Protein AF-A0A2V5XWK1-F1 (afdb_monomer_lite)

Structure (mmCIF, N/CA/C/O backbone):
data_AF-A0A2V5XWK1-F1
#
_entry.id   AF-A0A2V5XWK1-F1
#
loop_
_atom_site.group_PDB
_atom_site.id
_atom_site.type_symbol
_atom_site.label_atom_id
_atom_site.label_alt_id
_atom_site.label_comp_id
_atom_site.label_asym_id
_atom_site.label_entity_id
_atom_site.label_seq_id
_atom_site.pdbx_PDB_ins_code
_atom_site.Cartn_x
_atom_site.Cartn_y
_atom_site.Cartn_z
_atom_site.occupancy
_atom_site.B_iso_or_equiv
_atom_site.auth_seq_id
_atom_site.auth_comp_id
_atom_site.auth_asym_id
_atom_site.auth_atom_id
_atom_site.pdbx_PDB_model_num
ATOM 1 N N . MET A 1 1 ? 8.759 69.676 6.037 1.00 36.66 1 MET A N 1
ATOM 2 C CA . MET A 1 1 ? 9.809 68.645 5.896 1.00 36.66 1 MET A CA 1
ATOM 3 C C . MET A 1 1 ? 9.443 67.811 4.681 1.00 36.66 1 MET A C 1
ATOM 5 O O . MET A 1 1 ? 8.302 67.390 4.570 1.00 36.66 1 MET A O 1
ATOM 9 N N . LEU A 1 2 ? 10.353 67.774 3.720 1.00 28.17 2 LEU A N 1
ATOM 10 C CA . LEU A 1 2 ? 10.189 67.409 2.312 1.00 28.17 2 LEU A CA 1
ATOM 11 C C . LEU A 1 2 ? 10.646 65.951 2.082 1.00 28.17 2 LEU A C 1
ATOM 13 O O . LEU A 1 2 ? 11.451 65.480 2.880 1.00 28.17 2 LEU A O 1
ATOM 17 N N . ILE A 1 3 ? 10.235 65.355 0.941 1.00 25.44 3 ILE A N 1
ATOM 18 C CA . ILE A 1 3 ? 10.854 64.194 0.230 1.00 25.44 3 ILE A CA 1
ATOM 19 C C . ILE A 1 3 ? 10.451 62.808 0.818 1.00 25.44 3 ILE A C 1
ATOM 21 O O . ILE A 1 3 ? 10.569 62.599 2.013 1.00 25.44 3 ILE A O 1
ATOM 25 N N . THR A 1 4 ? 9.928 61.793 0.104 1.00 27.67 4 THR A N 1
ATOM 26 C CA . THR A 1 4 ? 9.824 61.498 -1.344 1.00 27.67 4 THR A CA 1
ATOM 27 C C . THR A 1 4 ? 8.763 60.425 -1.621 1.00 27.67 4 THR A C 1
ATOM 29 O O . THR A 1 4 ? 8.769 59.356 -1.018 1.00 27.67 4 THR A O 1
ATOM 32 N N . THR A 1 5 ? 7.941 60.676 -2.633 1.00 34.53 5 THR A N 1
ATOM 33 C CA . THR A 1 5 ? 7.220 59.702 -3.460 1.00 34.53 5 THR A CA 1
ATOM 34 C C . THR A 1 5 ? 8.133 59.314 -4.626 1.00 34.53 5 THR A C 1
ATOM 36 O O . THR A 1 5 ? 8.520 60.207 -5.370 1.00 34.53 5 THR A O 1
ATOM 39 N N . GLN A 1 6 ? 8.465 58.031 -4.817 1.00 31.69 6 GLN A N 1
ATOM 40 C CA . GLN A 1 6 ? 8.726 57.405 -6.130 1.00 31.69 6 GLN A CA 1
ATOM 41 C C . GLN A 1 6 ? 9.063 55.909 -5.980 1.00 31.69 6 GLN A C 1
ATOM 43 O O . GLN A 1 6 ? 9.686 55.502 -5.010 1.00 31.69 6 GLN A O 1
ATOM 48 N N . HIS A 1 7 ? 8.676 55.127 -6.996 1.00 27.88 7 HIS A N 1
ATOM 49 C CA . HIS A 1 7 ? 8.926 53.690 -7.215 1.00 27.88 7 HIS A CA 1
ATOM 50 C C . HIS A 1 7 ? 7.947 52.668 -6.619 1.00 27.88 7 HIS A C 1
ATOM 52 O O . HIS A 1 7 ? 8.318 51.806 -5.833 1.00 27.88 7 HIS A O 1
ATOM 58 N N . PHE A 1 8 ? 6.724 52.635 -7.160 1.00 27.53 8 PHE A N 1
ATOM 59 C CA . PHE A 1 8 ? 5.973 51.374 -7.243 1.00 27.53 8 PHE A CA 1
ATOM 60 C C . PHE A 1 8 ? 5.152 51.244 -8.536 1.00 27.53 8 PHE A C 1
ATOM 62 O O . PHE A 1 8 ? 3.985 50.893 -8.509 1.00 27.53 8 PHE A O 1
ATOM 69 N N . VAL A 1 9 ? 5.745 51.539 -9.699 1.00 33.59 9 VAL A N 1
ATOM 70 C CA . VAL A 1 9 ? 5.178 51.154 -11.007 1.00 33.59 9 VAL A CA 1
ATOM 71 C C . VAL A 1 9 ? 6.325 50.908 -11.989 1.00 33.59 9 VAL A C 1
ATOM 73 O O . VAL A 1 9 ? 6.798 51.840 -12.629 1.00 33.59 9 VAL A O 1
ATOM 76 N N . ARG A 1 10 ? 6.825 49.667 -12.063 1.00 30.88 10 ARG A N 1
ATOM 77 C CA . ARG A 1 10 ? 7.500 49.052 -13.234 1.00 30.88 10 ARG A CA 1
ATOM 78 C C . ARG A 1 10 ? 8.174 47.744 -12.816 1.00 30.88 10 ARG A C 1
ATOM 80 O O . ARG A 1 10 ? 9.352 47.741 -12.478 1.00 30.88 10 ARG A O 1
ATOM 87 N N . LYS A 1 11 ? 7.432 46.631 -12.858 1.00 30.48 11 LYS A N 1
ATOM 88 C CA . LYS A 1 11 ? 7.966 45.275 -13.130 1.00 30.48 11 LYS A CA 1
ATOM 89 C C . LYS A 1 11 ? 6.849 44.223 -13.234 1.00 30.48 11 LYS A C 1
ATOM 91 O O . LYS A 1 11 ? 6.940 43.130 -12.698 1.00 30.48 11 LYS A O 1
ATOM 96 N N . GLN A 1 12 ? 5.797 44.524 -13.982 1.00 31.75 12 GLN A N 1
ATOM 97 C CA . GLN A 1 12 ? 4.924 43.499 -14.553 1.00 31.75 12 GLN A CA 1
ATOM 98 C C . GLN A 1 12 ? 4.888 43.776 -16.050 1.00 31.75 12 GLN A C 1
ATOM 100 O O . GLN A 1 12 ? 4.469 44.857 -16.428 1.00 31.75 12 GLN A O 1
ATOM 105 N N . HIS A 1 13 ? 5.492 42.884 -16.846 1.00 31.22 13 HIS A N 1
ATOM 106 C CA . HIS A 1 13 ? 5.231 42.621 -18.280 1.00 31.22 13 HIS A CA 1
ATOM 107 C C . HIS A 1 13 ? 6.392 41.925 -19.019 1.00 31.22 13 HIS A C 1
ATOM 109 O O . HIS A 1 13 ? 6.206 41.495 -20.150 1.00 31.22 13 HIS A O 1
ATOM 115 N N . ALA A 1 14 ? 7.554 41.684 -18.399 1.00 31.03 14 ALA A N 1
ATOM 116 C CA . ALA A 1 14 ? 8.657 40.977 -19.077 1.00 31.03 14 ALA A CA 1
ATOM 117 C C . ALA A 1 14 ? 8.675 39.440 -18.881 1.00 31.03 14 ALA A C 1
ATOM 119 O O . ALA A 1 14 ? 9.447 38.747 -19.541 1.00 31.03 14 ALA A O 1
ATOM 120 N N . GLY A 1 15 ? 7.840 38.886 -17.991 1.00 31.30 15 GLY A N 1
ATOM 121 C CA . GLY A 1 15 ? 7.855 37.455 -17.639 1.00 31.30 15 GLY A CA 1
ATOM 122 C C . GLY A 1 15 ? 6.938 36.548 -18.471 1.00 31.30 15 GLY A C 1
ATOM 123 O O . GLY A 1 15 ? 7.138 35.339 -18.474 1.00 31.30 15 GLY A O 1
ATOM 124 N N . GLY A 1 16 ? 5.953 37.107 -19.184 1.00 31.14 16 GLY A N 1
ATOM 125 C CA . GLY A 1 16 ? 4.916 36.323 -19.878 1.00 31.14 16 GLY A CA 1
ATOM 126 C C . GLY A 1 16 ? 5.286 35.842 -21.285 1.00 31.14 16 GLY A C 1
ATOM 127 O O . GLY A 1 16 ? 4.746 34.850 -21.760 1.00 31.14 16 GLY A O 1
ATOM 128 N N . VAL A 1 17 ? 6.234 36.505 -21.954 1.00 33.78 17 VAL A N 1
ATOM 129 C CA . VAL A 1 17 ? 6.559 36.204 -23.364 1.00 33.78 17 VAL A CA 1
ATOM 130 C C . VAL A 1 17 ? 7.596 35.074 -23.490 1.00 33.78 17 VAL A C 1
ATOM 132 O O . VAL A 1 17 ? 7.603 34.339 -24.473 1.00 33.78 17 VAL A O 1
ATOM 135 N N . ARG A 1 18 ? 8.442 34.855 -22.469 1.00 34.88 18 ARG A N 1
ATOM 136 C CA . ARG A 1 18 ? 9.480 33.800 -22.486 1.00 34.88 18 ARG A CA 1
ATOM 137 C C . ARG A 1 18 ? 8.974 32.406 -22.105 1.00 34.88 18 ARG A C 1
ATOM 139 O O . ARG A 1 18 ? 9.581 31.420 -22.513 1.00 34.88 18 ARG A O 1
ATOM 146 N N . THR A 1 19 ? 7.886 32.304 -21.349 1.00 37.66 19 THR A N 1
ATOM 147 C CA . THR A 1 19 ? 7.277 31.022 -20.954 1.00 37.66 19 THR A CA 1
ATOM 148 C C . THR A 1 19 ? 6.397 30.450 -22.062 1.00 37.66 19 THR A C 1
ATOM 150 O O . THR A 1 19 ? 6.517 29.267 -22.365 1.00 37.66 19 THR A O 1
ATOM 153 N N . GLN A 1 20 ? 5.624 31.283 -22.765 1.00 35.72 20 GLN A N 1
ATOM 154 C CA . GLN A 1 20 ? 4.817 30.874 -23.928 1.00 35.72 20 GLN A CA 1
ATOM 155 C C . GLN A 1 20 ? 5.669 30.248 -25.056 1.00 35.72 20 GLN A C 1
ATOM 157 O O . GLN A 1 20 ? 5.288 29.232 -25.633 1.00 35.72 20 GLN A O 1
ATOM 162 N N . ALA A 1 21 ? 6.885 30.756 -25.296 1.00 36.09 21 ALA A N 1
ATOM 163 C CA . ALA A 1 21 ? 7.797 30.207 -26.308 1.00 36.09 21 ALA A CA 1
ATOM 164 C C . ALA A 1 21 ? 8.394 28.824 -25.954 1.00 36.09 21 ALA A C 1
ATOM 166 O O . ALA A 1 21 ? 8.779 28.076 -26.854 1.00 36.09 21 ALA A O 1
ATOM 167 N N . LYS A 1 22 ? 8.471 28.457 -24.662 1.00 40.97 22 LYS A N 1
ATOM 168 C CA . LYS A 1 22 ? 8.980 27.144 -24.214 1.00 40.97 22 LYS A CA 1
ATOM 169 C C . LYS A 1 22 ? 7.919 26.048 -24.324 1.00 40.97 22 LYS A C 1
ATOM 171 O O . LYS A 1 22 ? 8.231 24.954 -24.785 1.00 40.97 22 LYS A O 1
ATOM 176 N N . TYR A 1 23 ? 6.667 26.360 -23.992 1.00 42.03 23 TYR A N 1
ATOM 177 C CA . TYR A 1 23 ? 5.555 25.417 -24.150 1.00 42.03 23 TYR A CA 1
ATOM 178 C C . TYR A 1 23 ? 5.213 25.164 -25.624 1.00 42.03 23 TYR A C 1
ATOM 180 O O . TYR A 1 23 ? 4.890 24.037 -25.989 1.00 42.03 23 TYR A O 1
ATOM 188 N N . MET A 1 24 ? 5.394 26.161 -26.500 1.00 32.56 24 MET A N 1
ATOM 189 C CA . MET A 1 24 ? 5.193 25.988 -27.942 1.00 32.56 24 MET A CA 1
ATOM 190 C C . MET A 1 24 ? 6.261 25.079 -28.583 1.00 32.56 24 MET A C 1
ATOM 192 O O . MET A 1 24 ? 5.933 24.289 -29.462 1.00 32.56 24 MET A O 1
ATOM 196 N N . LYS A 1 25 ? 7.513 25.088 -28.092 1.00 39.25 25 LYS A N 1
ATOM 197 C CA . LYS A 1 25 ? 8.556 24.136 -28.533 1.00 39.25 25 LYS A CA 1
ATOM 198 C C . LYS A 1 25 ? 8.281 22.689 -28.102 1.00 39.25 25 LYS A C 1
ATOM 200 O O . LYS A 1 25 ? 8.540 21.787 -28.889 1.00 39.25 25 LYS A O 1
ATOM 205 N N . LEU A 1 26 ? 7.726 22.481 -26.905 1.00 45.78 26 LEU A N 1
ATOM 206 C CA . LEU A 1 26 ? 7.333 21.155 -26.397 1.00 45.78 26 LEU A CA 1
ATOM 207 C C . LEU A 1 26 ? 6.087 20.593 -27.108 1.00 45.78 26 LEU A C 1
ATOM 209 O O . LEU A 1 26 ? 5.986 19.386 -27.318 1.00 45.78 26 LEU A O 1
ATOM 213 N N . PHE A 1 27 ? 5.157 21.457 -27.534 1.00 40.66 27 PHE A N 1
ATOM 214 C CA . PHE A 1 27 ? 3.980 21.035 -28.301 1.00 40.66 27 PHE A CA 1
ATOM 215 C C . PHE A 1 27 ? 4.331 20.695 -29.763 1.00 40.66 27 PHE A C 1
ATOM 217 O O . PHE A 1 27 ? 3.839 19.707 -30.305 1.00 40.66 27 PHE A O 1
ATOM 224 N N . LEU A 1 28 ? 5.243 21.452 -30.389 1.00 41.19 28 LEU A N 1
ATOM 225 C CA . LEU A 1 28 ? 5.712 21.178 -31.755 1.00 41.19 28 LEU A CA 1
ATOM 226 C C . LEU A 1 28 ? 6.634 19.949 -31.858 1.00 41.19 28 LEU A C 1
ATOM 228 O O . LEU A 1 28 ? 6.622 19.292 -32.897 1.00 41.19 28 LEU A O 1
ATOM 232 N N . SER A 1 29 ? 7.385 19.588 -30.809 1.00 38.88 29 SER A N 1
ATOM 233 C CA . SER A 1 29 ? 8.194 18.356 -30.810 1.00 38.88 29 SER A CA 1
ATOM 234 C C . SER A 1 29 ? 7.351 17.086 -30.640 1.00 38.88 29 SER A C 1
ATOM 236 O O . SER A 1 29 ? 7.696 16.054 -31.205 1.00 38.88 29 SER A O 1
ATOM 238 N N . SER A 1 30 ? 6.224 17.170 -29.923 1.00 38.81 30 SER A N 1
ATOM 239 C CA . SER A 1 30 ? 5.251 16.072 -29.790 1.00 38.81 30 SER A CA 1
ATOM 240 C C . SER A 1 30 ? 4.477 15.819 -31.096 1.00 38.81 30 SER A C 1
ATOM 242 O O . SER A 1 30 ? 4.255 14.674 -31.492 1.00 38.81 30 SER A O 1
ATOM 244 N N . LEU A 1 31 ? 4.150 16.886 -31.838 1.00 37.31 31 LEU A N 1
ATOM 245 C CA . LEU A 1 31 ? 3.432 16.782 -33.114 1.00 37.31 31 LEU A CA 1
ATOM 246 C C . LEU A 1 31 ? 4.300 16.219 -34.260 1.00 37.31 31 LEU A C 1
ATOM 248 O O . LEU A 1 31 ? 3.779 15.604 -35.185 1.00 37.31 31 LEU A O 1
ATOM 252 N N . PHE A 1 32 ? 5.625 16.395 -34.211 1.00 40.00 32 PHE A N 1
ATOM 253 C CA . PHE A 1 32 ? 6.527 15.901 -35.263 1.00 40.00 32 PHE A CA 1
ATOM 254 C C . PHE A 1 32 ? 6.887 14.413 -35.136 1.00 40.00 32 PHE A C 1
ATOM 256 O O . PHE A 1 32 ? 7.294 13.805 -36.125 1.00 40.00 32 PHE A O 1
ATOM 263 N N . LEU A 1 33 ? 6.703 13.802 -33.960 1.00 36.41 33 LEU A N 1
ATOM 264 C CA . LEU A 1 33 ? 6.998 12.378 -33.756 1.00 36.41 33 LEU A CA 1
ATOM 265 C C . LEU A 1 33 ? 5.851 11.456 -34.213 1.00 36.41 33 LEU A C 1
ATOM 267 O O . LEU A 1 33 ? 6.070 10.276 -34.466 1.00 36.41 33 LEU A O 1
ATOM 271 N N . THR A 1 34 ? 4.639 11.991 -34.390 1.00 42.84 34 THR A N 1
ATOM 272 C CA . THR A 1 34 ? 3.467 11.236 -34.872 1.00 42.84 34 THR A CA 1
ATOM 273 C C . THR A 1 34 ? 3.303 11.237 -36.398 1.00 42.84 34 THR A C 1
ATOM 275 O O . THR A 1 34 ? 2.499 10.463 -36.910 1.00 42.84 34 THR A O 1
ATOM 278 N N . LEU A 1 35 ? 4.086 12.027 -37.147 1.00 36.81 35 LEU A N 1
ATOM 279 C CA . LEU A 1 35 ? 3.955 12.157 -38.611 1.00 36.81 35 LEU A CA 1
ATOM 280 C C . LEU A 1 35 ? 4.9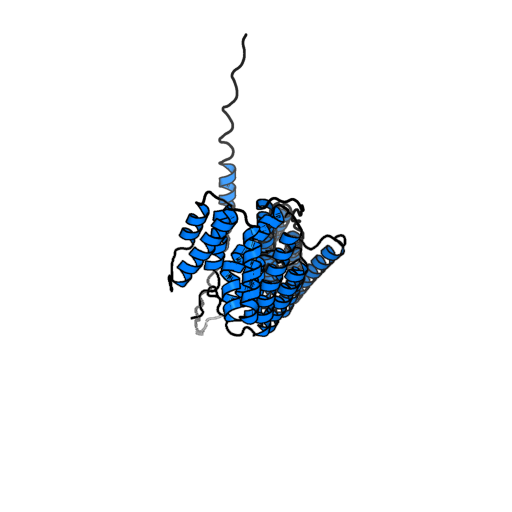65 11.342 -39.448 1.00 36.81 35 LEU A C 1
ATOM 282 O O . LEU A 1 35 ? 4.961 11.449 -40.672 1.00 36.81 35 LEU A O 1
ATOM 286 N N . LEU A 1 36 ? 5.821 10.525 -38.825 1.00 38.16 36 LEU A N 1
ATOM 287 C CA . LEU A 1 36 ? 6.916 9.800 -39.499 1.00 38.16 36 LEU A CA 1
ATOM 288 C C . LEU A 1 36 ? 6.732 8.271 -39.567 1.00 38.16 36 LEU A C 1
ATOM 290 O O . LEU A 1 36 ? 7.701 7.530 -39.719 1.00 38.16 36 LEU A O 1
ATOM 294 N N . LEU A 1 37 ? 5.489 7.788 -39.514 1.00 37.22 37 LEU A N 1
ATOM 295 C CA . LEU A 1 37 ? 5.144 6.401 -39.850 1.00 37.22 37 LEU A CA 1
ATOM 296 C C . LEU A 1 37 ? 4.715 6.313 -41.327 1.00 37.22 37 LEU A C 1
ATOM 298 O O . LEU A 1 37 ? 3.602 6.732 -41.648 1.00 37.22 37 LEU A O 1
ATOM 302 N N . PRO A 1 38 ? 5.523 5.752 -42.247 1.00 41.66 38 PRO A N 1
ATOM 303 C CA . PRO A 1 38 ? 5.005 5.363 -43.547 1.00 41.66 38 PRO A CA 1
ATOM 304 C C . PRO A 1 38 ? 4.164 4.089 -43.395 1.00 41.66 38 PRO A C 1
ATOM 306 O O . PRO A 1 38 ? 4.676 3.004 -43.110 1.00 41.66 38 PRO A O 1
ATOM 309 N N . ALA A 1 39 ? 2.859 4.234 -43.619 1.00 39.69 39 ALA A N 1
ATOM 310 C CA . ALA A 1 39 ? 1.960 3.138 -43.945 1.00 39.69 39 ALA A CA 1
ATOM 311 C C . ALA A 1 39 ? 2.447 2.464 -45.239 1.00 39.69 39 ALA A C 1
ATOM 313 O O . ALA A 1 39 ? 2.314 3.018 -46.329 1.00 39.69 39 ALA A O 1
ATOM 314 N N . SER A 1 40 ? 3.032 1.273 -45.130 1.00 37.88 40 SER A N 1
ATOM 315 C CA . SER A 1 40 ? 3.304 0.419 -46.288 1.00 37.88 40 SER A CA 1
ATOM 316 C C . SER A 1 40 ? 2.064 -0.429 -46.561 1.00 37.88 40 SER A C 1
ATOM 318 O O . SER A 1 40 ? 1.879 -1.510 -46.010 1.00 37.88 40 SER A O 1
ATOM 320 N N . ALA A 1 41 ? 1.186 0.106 -47.408 1.00 35.00 41 ALA A N 1
ATOM 321 C CA . ALA A 1 41 ? 0.186 -0.681 -48.110 1.00 35.00 41 ALA A CA 1
ATOM 322 C C . ALA A 1 41 ? 0.898 -1.545 -49.164 1.00 35.00 41 ALA A C 1
ATOM 324 O O . ALA A 1 41 ? 1.591 -1.026 -50.039 1.00 35.00 41 ALA A O 1
ATOM 325 N N . PHE A 1 42 ? 0.737 -2.863 -49.074 1.00 38.94 42 PHE A N 1
ATOM 326 C CA . PHE A 1 42 ? 1.073 -3.784 -50.157 1.00 38.94 42 PHE A CA 1
ATOM 327 C C . PHE A 1 42 ? 0.115 -3.571 -51.337 1.00 38.94 42 PHE A C 1
ATOM 329 O O . PHE A 1 42 ? -1.090 -3.417 -51.124 1.00 38.94 42 PHE A O 1
ATOM 336 N N . PRO A 1 43 ? 0.610 -3.722 -52.573 1.00 39.38 43 PRO A N 1
ATOM 337 C CA . PRO A 1 43 ? -0.121 -4.563 -53.505 1.00 39.38 43 PRO A CA 1
ATOM 338 C C . PRO A 1 43 ? 0.757 -5.718 -53.989 1.00 39.38 43 PRO A C 1
ATOM 340 O O . PRO A 1 43 ? 1.906 -5.548 -54.394 1.00 39.38 43 PRO A O 1
ATOM 343 N N . ALA A 1 44 ? 0.173 -6.912 -53.931 1.00 34.69 44 ALA A N 1
ATOM 344 C CA . ALA A 1 44 ? 0.626 -8.075 -54.669 1.00 34.69 44 ALA A CA 1
ATOM 345 C C . ALA A 1 44 ? 0.390 -7.830 -56.166 1.00 34.69 44 ALA A C 1
ATOM 347 O O . ALA A 1 44 ? -0.717 -7.459 -56.558 1.00 34.69 44 ALA A O 1
ATOM 348 N N . GLN A 1 45 ? 1.407 -8.056 -56.995 1.00 32.72 45 GLN A N 1
ATOM 349 C CA . GLN A 1 45 ? 1.240 -8.108 -58.441 1.00 32.72 45 GLN A CA 1
ATOM 350 C C . GLN A 1 45 ? 2.041 -9.288 -58.996 1.00 32.72 45 GLN A C 1
ATOM 352 O O . GLN A 1 45 ? 3.244 -9.414 -58.763 1.00 32.72 45 GLN A O 1
ATOM 357 N N . GLU A 1 46 ? 1.308 -10.190 -59.646 1.00 29.73 46 GLU A N 1
ATOM 358 C CA . GLU A 1 46 ? 1.772 -11.419 -60.287 1.00 29.73 46 GLU A CA 1
ATOM 359 C C . GLU A 1 46 ? 2.849 -11.159 -61.358 1.00 29.73 46 GLU A C 1
ATOM 361 O O . GLU A 1 46 ? 2.818 -10.126 -62.033 1.00 29.73 46 GLU A O 1
ATOM 366 N N . PRO A 1 47 ? 3.779 -12.107 -61.579 1.00 35.00 47 PRO A N 1
ATOM 367 C CA . PRO A 1 47 ? 4.793 -11.984 -62.615 1.00 35.00 47 PRO A CA 1
ATOM 368 C C . PRO A 1 47 ? 4.241 -12.417 -63.983 1.00 35.00 47 PRO A C 1
ATOM 370 O O . PRO A 1 47 ? 3.987 -13.599 -64.215 1.00 35.00 47 PRO A O 1
ATOM 373 N N . GLN A 1 48 ? 4.139 -11.479 -64.929 1.00 32.34 48 GLN A N 1
ATOM 374 C CA . GLN A 1 48 ? 4.089 -11.794 -66.360 1.00 32.34 48 GLN A CA 1
ATOM 375 C C . GLN A 1 48 ? 5.472 -11.602 -66.999 1.00 32.34 48 GLN A C 1
ATOM 377 O O . GLN A 1 48 ? 6.026 -10.505 -67.031 1.00 32.34 48 GLN A O 1
ATOM 382 N N . ALA A 1 49 ? 6.007 -12.706 -67.524 1.00 31.53 49 ALA A N 1
ATOM 383 C CA . ALA A 1 49 ? 7.046 -12.758 -68.552 1.00 31.53 49 ALA A CA 1
ATOM 384 C C . ALA A 1 49 ? 6.477 -12.175 -69.875 1.00 31.53 49 ALA A C 1
ATOM 386 O O . ALA A 1 49 ? 5.268 -12.217 -70.080 1.00 31.53 49 ALA A O 1
ATOM 387 N N . SER A 1 50 ? 7.206 -11.592 -70.832 1.00 33.88 50 SER A N 1
ATOM 388 C CA . SER A 1 50 ? 8.509 -11.924 -71.432 1.00 33.88 50 SER A CA 1
ATOM 389 C C . SER A 1 50 ? 9.045 -10.680 -72.226 1.00 33.88 50 SER A C 1
ATOM 391 O O . SER A 1 50 ? 8.674 -9.565 -71.879 1.00 33.88 50 SER A O 1
ATOM 393 N N . PRO A 1 51 ? 9.925 -10.771 -73.255 1.00 44.06 51 PRO A N 1
ATOM 394 C CA . PRO A 1 51 ? 11.339 -10.387 -73.149 1.00 44.06 51 PRO A CA 1
ATOM 395 C C . PRO A 1 51 ? 11.806 -9.342 -74.197 1.00 44.06 51 PRO A C 1
ATOM 397 O O . PRO A 1 51 ? 11.237 -9.242 -75.277 1.00 44.06 51 PRO A O 1
ATOM 400 N N . SER A 1 52 ? 12.940 -8.665 -73.971 1.00 33.59 52 SER A N 1
ATOM 401 C CA . SER A 1 52 ? 13.817 -8.240 -75.083 1.00 33.59 52 SER A CA 1
ATOM 402 C C . SER A 1 52 ? 15.223 -7.825 -74.622 1.00 33.59 52 SER A C 1
ATOM 404 O O . SER A 1 52 ? 15.420 -6.767 -74.035 1.00 33.59 52 SER A O 1
ATOM 406 N N . SER A 1 53 ? 16.184 -8.689 -74.949 1.00 33.06 53 SER A N 1
ATOM 407 C CA . SER A 1 53 ? 17.424 -8.375 -75.677 1.00 33.06 53 SER A CA 1
ATOM 408 C C . SER A 1 53 ? 18.375 -7.280 -75.161 1.00 33.06 53 SER A C 1
ATOM 410 O O . SER A 1 53 ? 18.227 -6.098 -75.444 1.00 33.06 53 SER A O 1
ATOM 412 N N . GLN A 1 54 ? 19.443 -7.759 -74.513 1.00 35.38 54 GLN A N 1
ATOM 413 C CA . GLN A 1 54 ? 20.864 -7.398 -74.681 1.00 35.38 54 GLN A CA 1
ATOM 414 C C . GLN A 1 54 ? 21.237 -6.020 -75.269 1.00 35.38 54 GLN A C 1
ATOM 416 O O . GLN A 1 54 ? 21.115 -5.793 -76.468 1.00 35.38 54 GLN A O 1
ATOM 421 N N . SER A 1 55 ? 21.975 -5.226 -74.480 1.00 31.25 55 SER A N 1
ATOM 422 C CA . SER A 1 55 ? 23.175 -4.530 -74.974 1.00 31.25 55 SER A CA 1
ATOM 423 C C . SER A 1 55 ? 24.098 -4.062 -73.836 1.00 31.25 55 SER A C 1
ATOM 425 O O . SER A 1 55 ? 23.783 -3.134 -73.103 1.00 31.25 55 SER A O 1
ATOM 427 N N . LYS A 1 56 ? 25.275 -4.699 -73.785 1.00 35.62 56 LYS A N 1
ATOM 428 C CA . LYS A 1 56 ? 26.615 -4.147 -73.497 1.00 35.62 56 LYS A CA 1
ATOM 429 C C . LYS A 1 56 ? 26.846 -3.354 -72.199 1.00 35.62 56 LYS A C 1
ATOM 431 O O . LYS A 1 56 ? 26.564 -2.170 -72.084 1.00 35.62 56 LYS A O 1
ATOM 436 N N . THR A 1 57 ? 27.556 -4.036 -71.299 1.00 36.75 57 THR A N 1
ATOM 437 C CA . THR A 1 57 ? 28.693 -3.554 -70.491 1.00 36.75 57 THR A CA 1
ATOM 438 C C . THR A 1 57 ? 29.055 -2.068 -70.594 1.00 36.75 57 THR A C 1
ATOM 440 O O . THR A 1 57 ? 29.704 -1.645 -71.551 1.00 36.75 57 THR A O 1
ATOM 443 N N . ALA A 1 58 ? 28.837 -1.352 -69.493 1.00 38.06 58 ALA A N 1
ATOM 444 C CA . ALA A 1 58 ? 29.744 -0.316 -69.022 1.00 38.06 58 ALA A CA 1
ATOM 445 C C . ALA A 1 58 ? 30.017 -0.576 -67.533 1.00 38.06 58 ALA A C 1
ATOM 447 O O . ALA A 1 58 ? 29.120 -0.494 -66.698 1.00 38.06 58 ALA A O 1
ATOM 448 N N . LYS A 1 59 ? 31.266 -0.940 -67.210 1.00 48.09 59 LYS A N 1
ATOM 449 C CA . LYS A 1 59 ? 31.796 -0.919 -65.843 1.00 48.09 59 LYS A CA 1
ATOM 450 C C . LYS A 1 59 ? 31.749 0.531 -65.355 1.00 48.09 59 LYS A C 1
ATOM 452 O O . LYS A 1 59 ? 32.664 1.301 -65.637 1.00 48.09 59 LYS A O 1
ATOM 457 N N . ALA A 1 60 ? 30.691 0.894 -64.639 1.00 40.06 60 ALA A N 1
ATOM 458 C CA . ALA A 1 60 ? 30.675 2.088 -63.813 1.00 40.06 60 ALA A CA 1
ATOM 459 C C . ALA A 1 60 ? 31.236 1.719 -62.434 1.00 40.06 60 ALA A C 1
ATOM 461 O O . ALA A 1 60 ? 30.751 0.824 -61.748 1.00 40.06 60 ALA A O 1
ATOM 462 N N . LYS A 1 61 ? 32.336 2.390 -62.113 1.00 40.00 61 LYS A N 1
ATOM 463 C CA . LYS A 1 61 ? 33.043 2.470 -60.833 1.00 40.00 61 LYS A CA 1
ATOM 464 C C . LYS A 1 61 ? 32.048 2.534 -59.652 1.00 40.00 61 LYS A C 1
ATOM 466 O O . LYS A 1 61 ? 31.058 3.250 -59.788 1.00 40.00 61 LYS A O 1
ATOM 471 N N . PRO A 1 62 ? 32.286 1.857 -58.511 1.00 44.22 62 PRO A N 1
ATOM 472 C CA . PRO A 1 62 ? 31.476 2.086 -57.323 1.00 44.22 62 PRO A CA 1
ATOM 473 C C . PRO A 1 62 ? 31.731 3.526 -56.884 1.00 44.22 62 PRO A C 1
ATOM 475 O O . PRO A 1 62 ? 32.832 3.885 -56.466 1.00 44.22 62 PRO A O 1
ATOM 478 N N . THR A 1 63 ? 30.744 4.389 -57.086 1.00 46.12 63 THR A N 1
ATOM 479 C CA . THR A 1 63 ? 30.744 5.704 -56.469 1.00 46.12 63 THR A CA 1
ATOM 480 C C . THR A 1 63 ? 30.449 5.458 -54.996 1.00 46.12 63 THR A C 1
ATOM 482 O O . THR A 1 63 ? 29.306 5.177 -54.646 1.00 46.12 63 THR A O 1
ATOM 485 N N . ASP A 1 64 ? 31.478 5.541 -54.151 1.00 52.38 64 ASP A N 1
ATOM 486 C CA . ASP A 1 64 ? 31.361 5.758 -52.703 1.00 52.38 64 ASP A CA 1
ATOM 487 C C . ASP A 1 64 ? 30.700 7.127 -52.465 1.00 52.38 64 ASP A C 1
ATOM 489 O O . ASP A 1 64 ? 31.323 8.093 -52.024 1.00 52.38 64 ASP A O 1
ATOM 493 N N . GLN A 1 65 ? 29.432 7.262 -52.846 1.00 51.25 65 GLN A N 1
ATOM 494 C CA . GLN A 1 65 ? 28.595 8.339 -52.356 1.00 51.25 65 GLN A CA 1
ATOM 495 C C . GLN A 1 65 ? 27.988 7.838 -51.049 1.00 51.25 65 GLN A C 1
ATOM 497 O O . GLN A 1 65 ? 27.218 6.877 -51.085 1.00 51.25 65 GLN A O 1
ATOM 502 N N . PRO A 1 66 ? 28.348 8.434 -49.896 1.00 56.88 66 PRO A N 1
ATOM 503 C CA . PRO A 1 66 ? 27.733 8.062 -48.636 1.00 56.88 66 PRO A CA 1
ATOM 504 C C . PRO A 1 66 ? 26.230 8.284 -48.770 1.00 56.88 66 PRO A C 1
ATOM 506 O O . PRO A 1 66 ? 25.793 9.385 -49.116 1.00 56.88 66 PRO A O 1
ATOM 509 N N . ASP A 1 67 ? 25.463 7.221 -48.542 1.00 55.84 67 ASP A N 1
ATOM 510 C CA . ASP A 1 67 ? 24.008 7.246 -48.585 1.00 55.84 67 ASP A CA 1
ATOM 511 C C . ASP A 1 67 ? 23.513 8.411 -47.698 1.00 55.84 67 ASP A C 1
ATOM 513 O O . ASP A 1 67 ? 23.783 8.420 -46.489 1.00 55.84 67 ASP A O 1
ATOM 517 N N . PRO A 1 68 ? 22.844 9.440 -48.255 1.00 61.19 68 PRO A N 1
ATOM 518 C CA . PRO A 1 68 ? 22.384 10.586 -47.475 1.00 61.19 68 PRO A CA 1
ATOM 519 C C . PRO A 1 68 ? 21.430 10.162 -46.348 1.00 61.19 68 PRO A C 1
ATOM 521 O O . PRO A 1 68 ? 21.363 10.837 -45.319 1.00 61.19 68 PRO A O 1
ATOM 524 N N . ALA A 1 69 ? 20.752 9.017 -46.490 1.00 63.72 69 ALA A N 1
ATOM 525 C CA . ALA A 1 69 ? 19.951 8.430 -45.423 1.00 63.72 69 ALA A CA 1
ATOM 526 C C . ALA A 1 69 ? 20.815 7.915 -44.255 1.00 63.72 69 ALA A C 1
ATOM 528 O O . ALA A 1 69 ? 20.430 8.079 -43.096 1.00 63.72 69 ALA A O 1
ATOM 529 N N . ALA A 1 70 ? 22.001 7.362 -44.529 1.00 67.94 70 ALA A N 1
ATOM 530 C CA . ALA A 1 70 ? 22.939 6.913 -43.498 1.00 67.94 70 ALA A CA 1
ATOM 531 C C . ALA A 1 70 ? 23.533 8.094 -42.713 1.00 67.94 70 ALA A C 1
ATOM 533 O O . ALA A 1 70 ? 23.569 8.058 -41.484 1.00 67.94 70 ALA A O 1
ATOM 534 N N . LYS A 1 71 ? 23.893 9.189 -43.397 1.00 70.81 71 LYS A N 1
ATOM 535 C CA . LYS A 1 71 ? 24.424 10.401 -42.746 1.00 70.81 71 LYS A CA 1
ATOM 536 C C . LYS A 1 71 ? 23.382 11.099 -41.858 1.00 70.81 71 LYS A C 1
ATOM 538 O O . LYS A 1 71 ? 23.686 11.489 -40.733 1.00 70.81 71 LYS A O 1
ATOM 543 N N . ASN A 1 72 ? 22.135 11.197 -42.326 1.00 76.69 72 ASN A N 1
ATOM 544 C CA . ASN A 1 72 ? 21.030 11.756 -41.537 1.00 76.69 72 ASN A CA 1
ATOM 545 C C . ASN A 1 72 ? 20.684 10.886 -40.315 1.00 76.69 72 ASN A C 1
ATOM 547 O O . ASN A 1 72 ? 20.284 11.403 -39.267 1.00 76.69 72 ASN A O 1
ATOM 551 N N . LYS A 1 73 ? 20.853 9.563 -40.431 1.00 77.31 73 LYS A N 1
ATOM 552 C CA . LYS A 1 73 ? 20.666 8.613 -39.331 1.00 77.31 73 LYS A CA 1
ATOM 553 C C . LYS A 1 73 ? 21.731 8.786 -38.247 1.00 77.31 73 LYS A C 1
ATOM 555 O O . LYS A 1 73 ? 21.372 8.886 -37.077 1.00 77.31 73 LYS A O 1
ATOM 560 N N . GLU A 1 74 ? 23.008 8.867 -38.617 1.00 81.94 74 GLU A N 1
ATOM 561 C CA . GLU A 1 74 ? 24.106 9.101 -37.665 1.00 81.94 74 GLU A CA 1
ATOM 562 C C . GLU A 1 74 ? 23.947 10.429 -36.918 1.00 81.94 74 GLU A C 1
ATOM 564 O O . GLU A 1 74 ? 24.083 10.473 -35.695 1.00 81.94 74 GLU A O 1
ATOM 569 N N . GLU A 1 75 ? 23.571 11.501 -37.621 1.00 83.69 75 GLU A N 1
ATOM 570 C CA . GLU A 1 75 ? 23.327 12.801 -36.993 1.00 83.69 75 GLU A CA 1
ATOM 571 C C . GLU A 1 75 ? 22.143 12.754 -36.012 1.00 83.69 75 GLU A C 1
ATOM 573 O O . GLU A 1 75 ? 22.202 13.332 -34.926 1.00 83.69 75 GLU A O 1
ATOM 578 N N . SER A 1 76 ? 21.078 12.025 -36.355 1.00 82.88 76 SER A N 1
ATOM 579 C CA . SER A 1 76 ? 19.912 11.851 -35.481 1.00 82.88 76 SER A CA 1
ATOM 580 C C . SER A 1 76 ? 20.253 11.052 -34.220 1.00 82.88 76 SER A C 1
ATOM 582 O O . SER A 1 76 ? 19.845 11.435 -33.125 1.00 82.88 76 SER A O 1
ATOM 584 N N . ILE A 1 77 ? 21.053 9.989 -34.348 1.00 86.38 77 ILE A N 1
ATOM 585 C CA . ILE A 1 77 ? 21.554 9.205 -33.209 1.00 86.38 77 ILE A CA 1
ATOM 586 C C . ILE A 1 77 ? 22.434 10.081 -32.307 1.00 86.38 77 ILE A C 1
ATOM 588 O O . ILE A 1 77 ? 22.227 10.119 -31.094 1.00 86.38 77 ILE A O 1
ATOM 592 N N . ALA A 1 78 ? 23.360 10.851 -32.884 1.00 86.50 78 ALA A N 1
ATOM 593 C CA . ALA A 1 78 ? 24.210 11.769 -32.128 1.00 86.50 78 ALA A CA 1
ATOM 594 C C . ALA A 1 78 ? 23.390 12.835 -31.377 1.00 86.50 78 ALA A C 1
ATOM 596 O O . ALA A 1 78 ? 23.677 13.136 -30.217 1.00 86.50 78 ALA A O 1
ATOM 597 N N . ARG A 1 79 ? 22.326 13.364 -31.997 1.00 88.94 79 ARG A N 1
ATOM 598 C CA . ARG A 1 79 ? 21.392 14.299 -31.347 1.00 88.94 79 ARG A CA 1
ATOM 599 C C . ARG A 1 79 ? 20.666 13.661 -30.164 1.00 88.94 79 ARG A C 1
ATOM 601 O O . ARG A 1 79 ? 20.544 14.307 -29.127 1.00 88.94 79 ARG A O 1
ATOM 608 N N . LEU A 1 80 ? 20.222 12.410 -30.286 1.00 89.75 80 LEU A N 1
ATOM 609 C CA . LEU A 1 80 ? 19.575 11.682 -29.188 1.00 89.75 80 LEU A CA 1
ATOM 610 C C . LEU A 1 80 ? 20.522 11.493 -27.992 1.00 89.75 80 LEU A C 1
ATOM 612 O O . LEU A 1 80 ? 20.133 11.766 -26.857 1.00 89.75 80 LEU A O 1
ATOM 616 N N . PHE A 1 81 ? 21.784 11.126 -28.230 1.00 89.69 81 PHE A N 1
ATOM 617 C CA . PHE A 1 81 ? 22.797 11.087 -27.167 1.00 89.69 81 PHE A CA 1
ATOM 618 C C . PHE A 1 81 ? 23.074 12.473 -26.560 1.00 89.69 81 PHE A C 1
ATOM 620 O O . PHE A 1 81 ? 23.264 12.591 -25.347 1.00 89.69 81 PHE A O 1
ATOM 627 N N . GLY A 1 82 ? 23.058 13.531 -27.378 1.00 87.19 82 GLY A N 1
ATOM 628 C CA . GLY A 1 82 ? 23.142 14.919 -26.915 1.00 87.19 82 GLY A CA 1
ATOM 629 C C . GLY A 1 82 ? 22.022 15.274 -25.933 1.00 87.19 82 GLY A C 1
ATOM 630 O O . GLY A 1 82 ? 22.302 15.740 -24.829 1.00 87.19 82 GLY A O 1
ATOM 631 N N . LEU A 1 83 ? 20.772 14.953 -26.282 1.00 90.38 83 LEU A N 1
ATOM 632 C CA . LEU A 1 83 ? 19.603 15.183 -25.425 1.00 90.38 83 LEU A CA 1
ATOM 633 C C . LEU A 1 83 ? 19.706 14.443 -24.087 1.00 90.38 83 LEU A C 1
ATOM 635 O O . LEU A 1 83 ? 19.397 15.014 -23.044 1.00 90.38 83 LEU A O 1
ATOM 639 N N . VAL A 1 84 ? 20.193 13.199 -24.077 1.00 90.62 84 VAL A N 1
ATOM 640 C CA . VAL A 1 84 ? 20.401 12.457 -22.820 1.00 90.62 84 VAL A CA 1
ATOM 641 C C . VAL A 1 84 ? 21.363 13.190 -21.885 1.00 90.62 84 VAL A C 1
ATOM 643 O O . VAL A 1 84 ? 21.137 13.219 -20.673 1.00 90.62 84 VAL A O 1
ATOM 646 N N . ASN A 1 85 ? 22.427 13.787 -22.426 1.00 89.00 85 ASN A N 1
ATOM 647 C CA . ASN A 1 85 ? 23.384 14.545 -21.626 1.00 89.00 85 ASN A CA 1
ATOM 648 C C . ASN A 1 85 ? 22.785 15.844 -21.077 1.00 89.00 85 ASN A C 1
ATOM 650 O O . ASN A 1 85 ? 23.063 16.179 -19.928 1.00 89.00 85 ASN A O 1
ATOM 654 N N . GLU A 1 86 ? 21.933 16.532 -21.840 1.00 89.25 86 GLU A N 1
ATOM 655 C CA . GLU A 1 86 ? 21.201 17.708 -21.350 1.00 89.25 86 GLU A CA 1
ATOM 656 C C . GLU A 1 86 ? 20.273 17.339 -20.180 1.00 89.25 86 GLU A C 1
ATOM 658 O O . GLU A 1 86 ? 20.283 18.000 -19.136 1.00 89.25 86 GLU A O 1
ATOM 663 N N . LEU A 1 87 ? 19.556 16.214 -20.301 1.00 89.31 87 LEU A N 1
ATOM 664 C CA . LEU A 1 87 ? 18.614 15.724 -19.289 1.00 89.31 87 LEU A CA 1
ATOM 665 C C . LEU A 1 87 ? 19.266 15.385 -17.940 1.00 89.31 87 LEU A C 1
ATOM 667 O O . LEU A 1 87 ? 18.577 15.381 -16.924 1.00 89.31 87 LEU A O 1
ATOM 671 N N . LYS A 1 88 ? 20.585 15.152 -17.882 1.00 86.12 88 LYS A N 1
ATOM 672 C CA . LYS A 1 88 ? 21.305 14.934 -16.609 1.00 86.12 88 LYS A CA 1
ATOM 673 C C . LYS A 1 88 ? 21.253 16.144 -15.675 1.00 86.12 88 LYS A C 1
ATOM 675 O O . LYS A 1 88 ? 21.412 15.984 -14.471 1.00 86.12 88 LYS A O 1
ATOM 680 N N . SER A 1 89 ? 21.078 17.341 -16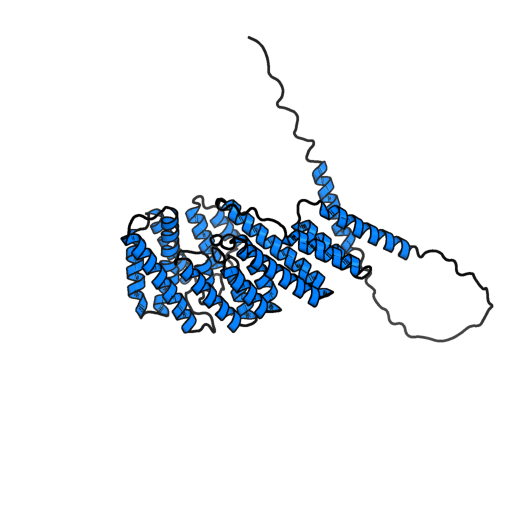.233 1.00 85.62 89 SER A N 1
ATOM 681 C CA . SER A 1 89 ? 21.037 18.602 -15.485 1.00 85.62 89 SER A CA 1
ATOM 682 C C . SER A 1 89 ? 19.618 19.081 -15.157 1.00 85.62 89 SER A C 1
ATOM 684 O O . SER A 1 89 ? 19.453 20.130 -14.535 1.00 85.62 89 SER A O 1
ATOM 686 N N . GLU A 1 90 ? 18.593 18.330 -15.566 1.00 87.81 90 GLU A N 1
ATOM 687 C CA . GLU A 1 90 ? 17.197 18.716 -15.387 1.00 87.81 90 GLU A CA 1
ATOM 688 C C . GLU A 1 90 ? 16.762 18.541 -13.916 1.00 87.81 90 GLU A C 1
ATOM 690 O O . GLU A 1 90 ? 16.916 17.452 -13.356 1.00 87.81 90 GLU A O 1
ATOM 695 N N . PRO A 1 91 ? 16.176 19.569 -13.270 1.00 83.69 91 PRO A N 1
ATOM 696 C CA . PRO A 1 91 ? 15.755 19.485 -11.870 1.00 83.69 91 PRO A CA 1
ATOM 697 C C . PRO A 1 91 ? 14.612 18.487 -11.642 1.00 83.69 91 PRO A C 1
ATOM 699 O O . PRO A 1 91 ? 14.495 17.912 -10.561 1.00 83.69 91 PRO A O 1
ATOM 702 N N . ASN A 1 92 ? 13.755 18.267 -12.645 1.00 86.88 92 ASN A N 1
ATOM 703 C CA . ASN A 1 92 ? 12.693 17.270 -12.569 1.00 86.88 92 ASN A CA 1
ATOM 704 C C . ASN A 1 92 ? 13.227 15.886 -12.964 1.00 86.88 92 ASN A C 1
ATOM 706 O O . ASN A 1 92 ? 13.045 15.432 -14.096 1.00 86.88 92 ASN A O 1
ATOM 710 N N . THR A 1 93 ? 13.859 15.211 -12.004 1.00 88.88 93 THR A N 1
ATOM 711 C CA . THR A 1 93 ? 14.489 13.891 -12.184 1.00 88.88 93 THR A CA 1
ATOM 712 C C . THR A 1 93 ? 13.521 12.829 -12.710 1.00 88.88 93 THR A C 1
ATOM 714 O O . THR A 1 93 ? 13.904 12.005 -13.536 1.00 88.88 93 THR A O 1
ATOM 717 N N . VAL A 1 94 ? 12.249 12.871 -12.300 1.00 89.75 94 VAL A N 1
ATOM 718 C CA . VAL A 1 94 ? 11.210 11.932 -12.755 1.00 89.75 94 VAL A CA 1
ATOM 719 C C . VAL A 1 94 ? 10.924 12.106 -14.248 1.00 89.75 94 VAL A C 1
ATOM 721 O O . VAL A 1 94 ? 10.929 11.129 -14.997 1.00 89.75 94 VAL A O 1
ATOM 724 N N . ALA A 1 95 ? 10.692 13.342 -14.698 1.00 88.69 95 ALA A N 1
ATOM 725 C CA . ALA A 1 95 ? 10.447 13.618 -16.114 1.00 88.69 95 ALA A CA 1
ATOM 726 C C . ALA A 1 95 ? 11.695 13.340 -16.966 1.00 88.69 95 ALA A C 1
ATOM 728 O O . ALA A 1 95 ? 11.590 12.755 -18.044 1.00 88.69 95 ALA A O 1
ATOM 729 N N . ALA A 1 96 ? 12.872 13.706 -16.454 1.00 91.81 96 ALA A N 1
ATOM 730 C CA . ALA A 1 96 ? 14.144 13.459 -17.114 1.00 91.81 96 ALA A CA 1
ATOM 731 C C . ALA A 1 96 ? 14.407 11.959 -17.308 1.00 91.81 96 ALA A C 1
ATOM 733 O O . ALA A 1 96 ? 14.701 11.539 -18.425 1.00 91.81 96 ALA A O 1
ATOM 734 N N . GLY A 1 97 ? 14.223 11.142 -16.266 1.00 92.94 97 GLY A N 1
ATOM 735 C CA . GLY A 1 97 ? 14.387 9.689 -16.346 1.00 92.94 97 GLY A CA 1
ATOM 736 C C . GLY A 1 97 ? 13.407 9.032 -17.323 1.00 92.94 97 GLY A C 1
ATOM 737 O O . GLY A 1 97 ? 13.791 8.161 -18.104 1.00 92.94 97 GLY A O 1
ATOM 738 N N . LEU A 1 98 ? 12.149 9.487 -17.362 1.00 93.69 98 LEU A N 1
ATOM 739 C CA . LEU A 1 98 ? 11.171 8.998 -18.341 1.00 93.69 98 LEU A CA 1
ATOM 740 C C . LEU A 1 98 ? 11.600 9.296 -19.784 1.00 93.69 98 LEU A C 1
ATOM 742 O O . LEU A 1 98 ? 11.580 8.386 -20.615 1.00 93.69 98 LEU A O 1
ATOM 746 N N . LEU A 1 99 ? 12.042 10.522 -20.072 1.00 93.31 99 LEU A N 1
ATOM 747 C CA . LEU A 1 99 ? 12.546 10.897 -21.396 1.00 93.31 99 LEU A CA 1
ATOM 748 C C . LEU A 1 99 ? 13.827 10.135 -21.758 1.00 93.31 99 LEU A C 1
ATOM 750 O O . LEU A 1 99 ? 13.942 9.632 -22.872 1.00 93.31 99 LEU A O 1
ATOM 754 N N . GLN A 1 100 ? 14.758 9.975 -20.814 1.00 94.25 100 GLN A N 1
ATOM 755 C CA . GLN A 1 100 ? 15.965 9.167 -21.013 1.00 94.25 100 GLN A CA 1
ATOM 756 C C . GLN A 1 100 ? 15.617 7.721 -21.381 1.00 94.25 100 GLN A C 1
ATOM 758 O O . GLN A 1 100 ? 16.201 7.178 -22.314 1.00 94.25 100 GLN A O 1
ATOM 763 N N . SER A 1 101 ? 14.635 7.112 -20.710 1.00 95.88 101 SER A N 1
ATOM 764 C CA . SER A 1 101 ? 14.198 5.749 -21.041 1.00 95.88 101 SER A CA 1
ATOM 765 C C . SER A 1 101 ? 13.529 5.637 -22.412 1.00 95.88 101 SER A C 1
ATOM 767 O O . SER A 1 101 ? 13.632 4.598 -23.050 1.00 95.88 101 SER A O 1
ATOM 769 N N . GLU A 1 102 ? 12.863 6.694 -22.884 1.00 94.19 102 GLU A N 1
ATOM 770 C CA . GLU A 1 102 ? 12.273 6.732 -24.228 1.00 94.19 102 GLU A CA 1
ATOM 771 C C . GLU A 1 102 ? 13.350 6.823 -25.303 1.00 94.19 102 GLU A C 1
ATOM 773 O O . GLU A 1 102 ? 13.321 6.103 -26.296 1.00 94.19 102 GLU A O 1
ATOM 778 N N . ILE A 1 103 ? 14.347 7.676 -25.065 1.00 93.75 103 ILE A N 1
ATOM 779 C CA . ILE A 1 103 ? 15.504 7.794 -25.946 1.00 93.75 103 ILE A CA 1
ATOM 780 C C . ILE A 1 103 ? 16.268 6.463 -25.988 1.00 93.75 103 ILE A C 1
ATOM 782 O O . ILE A 1 103 ? 16.642 6.013 -27.068 1.00 93.75 103 ILE A O 1
ATOM 786 N N . ALA A 1 104 ? 16.462 5.808 -24.840 1.00 95.12 104 ALA A N 1
ATOM 787 C CA . ALA A 1 104 ? 17.118 4.504 -24.761 1.00 95.12 104 ALA A CA 1
ATOM 788 C C . ALA A 1 104 ? 16.366 3.420 -25.549 1.00 95.12 104 ALA A C 1
ATOM 790 O O . ALA A 1 104 ? 16.992 2.656 -26.278 1.00 95.12 104 ALA A O 1
ATOM 791 N N . ASP A 1 105 ? 15.035 3.392 -25.454 1.00 94.62 105 ASP A N 1
ATOM 792 C CA . ASP A 1 105 ? 14.177 2.456 -26.188 1.00 94.62 105 ASP A CA 1
ATOM 793 C C . ASP A 1 105 ? 14.359 2.589 -27.712 1.00 94.62 105 ASP A C 1
ATOM 795 O O . ASP A 1 105 ? 14.555 1.604 -28.424 1.00 94.62 105 ASP A O 1
ATOM 799 N N . VAL A 1 106 ? 14.412 3.829 -28.213 1.00 93.56 106 VAL A N 1
ATOM 800 C CA . VAL A 1 106 ? 14.678 4.113 -29.634 1.00 93.56 106 VAL A CA 1
ATOM 801 C C . VAL A 1 106 ? 16.110 3.741 -30.031 1.00 93.56 106 VAL A C 1
ATOM 803 O O . VAL A 1 106 ? 16.330 3.176 -31.107 1.00 93.56 106 VAL A O 1
ATOM 806 N N . LEU A 1 107 ? 17.092 4.056 -29.181 1.00 93.06 107 LEU A N 1
ATOM 807 C CA . LEU A 1 107 ? 18.509 3.816 -29.458 1.00 93.06 107 LEU A CA 1
ATOM 808 C C . LEU A 1 107 ? 18.898 2.337 -29.404 1.00 93.06 107 LEU A C 1
ATOM 810 O O . LEU A 1 107 ? 19.879 1.966 -30.046 1.00 93.06 107 LEU A O 1
ATOM 814 N N . TRP A 1 108 ? 18.123 1.490 -28.721 1.00 94.56 108 TRP A N 1
ATOM 815 C CA . TRP A 1 108 ? 18.440 0.073 -28.525 1.00 94.56 108 TRP A CA 1
ATOM 816 C C . TRP A 1 108 ? 18.752 -0.672 -29.826 1.00 94.56 108 TRP A C 1
ATOM 818 O O . TRP A 1 108 ? 19.696 -1.452 -29.901 1.00 94.56 108 TRP A O 1
ATOM 828 N N . ARG A 1 109 ? 17.990 -0.392 -30.890 1.00 91.38 109 ARG A N 1
ATOM 829 C CA . ARG A 1 109 ? 18.155 -1.037 -32.206 1.00 91.38 109 ARG A CA 1
ATOM 830 C C . ARG A 1 109 ? 19.435 -0.627 -32.942 1.00 91.38 109 ARG A C 1
ATOM 832 O O . ARG A 1 109 ? 19.743 -1.219 -33.975 1.00 91.38 109 ARG A O 1
ATOM 839 N N . PHE A 1 110 ? 20.121 0.412 -32.476 1.00 89.06 110 PHE A N 1
ATOM 840 C CA . PHE A 1 110 ? 21.291 0.996 -33.131 1.00 89.06 110 PHE A CA 1
ATOM 841 C C . PHE A 1 110 ? 22.559 0.844 -32.294 1.00 89.06 110 PHE A C 1
ATOM 843 O O . PHE A 1 110 ? 23.604 0.516 -32.845 1.00 89.06 110 PHE A O 1
ATOM 850 N N . ASP A 1 111 ? 22.456 1.069 -30.987 1.00 88.94 111 ASP A N 1
ATOM 851 C CA . ASP A 1 111 ? 23.535 0.903 -30.019 1.00 88.94 111 ASP A CA 1
ATOM 852 C C . ASP A 1 111 ? 22.957 0.340 -28.719 1.00 88.94 111 ASP A C 1
ATOM 854 O O . ASP A 1 111 ? 22.513 1.066 -27.827 1.00 88.94 111 ASP A O 1
ATOM 858 N N . GLU A 1 112 ? 22.953 -0.987 -28.631 1.00 92.69 112 GLU A N 1
ATOM 859 C CA . GLU A 1 112 ? 22.462 -1.713 -27.465 1.00 92.69 112 GLU A CA 1
ATOM 860 C C . GLU A 1 112 ? 23.261 -1.368 -26.199 1.00 92.69 112 GLU A C 1
ATOM 862 O O . GLU A 1 112 ? 22.682 -1.139 -25.135 1.00 92.69 112 GLU A O 1
ATOM 867 N N . ALA A 1 113 ? 24.591 -1.298 -26.300 1.00 91.81 113 ALA A N 1
ATOM 868 C CA . ALA A 1 113 ? 25.448 -1.021 -25.152 1.00 91.81 113 ALA A CA 1
ATOM 869 C C . ALA A 1 113 ? 25.204 0.397 -24.615 1.00 91.81 113 ALA A C 1
ATOM 871 O O . ALA A 1 113 ? 25.022 0.578 -23.408 1.00 91.81 113 ALA A O 1
ATOM 872 N N . GLY A 1 114 ? 25.121 1.389 -25.506 1.00 89.75 114 GLY A N 1
ATOM 873 C CA . GLY A 1 114 ? 24.760 2.759 -25.155 1.00 89.75 114 GLY A CA 1
ATOM 874 C C . GLY A 1 114 ? 23.356 2.858 -24.558 1.00 89.75 114 GLY A C 1
ATOM 875 O O . GLY A 1 114 ? 23.176 3.477 -23.508 1.00 89.75 114 GLY A O 1
ATOM 876 N N . ALA A 1 115 ? 22.365 2.194 -25.157 1.00 93.19 115 ALA A N 1
ATOM 877 C CA . ALA A 1 115 ? 20.993 2.189 -24.655 1.00 93.19 115 ALA A CA 1
ATOM 878 C C . ALA A 1 115 ? 20.880 1.587 -23.245 1.00 93.19 115 ALA A C 1
ATOM 880 O O . ALA A 1 115 ? 20.208 2.171 -22.393 1.00 93.19 115 ALA A O 1
ATOM 881 N N . ARG A 1 116 ? 21.587 0.485 -22.945 1.00 94.19 116 ARG A N 1
ATOM 882 C CA . ARG A 1 116 ? 21.653 -0.091 -21.584 1.00 94.19 116 ARG A CA 1
ATOM 883 C C . ARG A 1 116 ? 22.171 0.915 -20.557 1.00 94.19 116 ARG A C 1
ATOM 885 O O . ARG A 1 116 ? 21.598 1.031 -19.475 1.00 94.19 116 ARG A O 1
ATOM 892 N N . VAL A 1 117 ? 23.220 1.668 -20.896 1.00 94.31 117 VAL A N 1
ATOM 893 C CA . VAL A 1 117 ? 23.774 2.710 -20.014 1.00 94.31 117 VAL A CA 1
ATOM 894 C C . VAL A 1 117 ? 22.746 3.814 -19.758 1.00 94.31 117 VAL A C 1
ATOM 896 O O . VAL A 1 117 ? 22.599 4.259 -18.621 1.00 94.31 117 VAL A O 1
ATOM 899 N N . ILE A 1 118 ? 21.997 4.230 -20.783 1.00 94.00 118 ILE A N 1
ATOM 900 C CA . ILE A 1 118 ? 20.958 5.260 -20.645 1.00 94.00 118 ILE A CA 1
ATOM 901 C C . ILE A 1 118 ? 19.779 4.743 -19.809 1.00 94.00 118 ILE A C 1
ATOM 903 O O . ILE A 1 118 ? 19.311 5.456 -18.923 1.00 94.00 118 ILE A O 1
ATOM 907 N N . PHE A 1 119 ? 19.330 3.503 -20.027 1.00 96.19 119 PHE A N 1
ATOM 908 C CA . PHE A 1 119 ? 18.310 2.874 -19.185 1.00 96.19 119 PHE A CA 1
ATOM 909 C C . PHE A 1 119 ? 18.750 2.812 -17.721 1.00 96.19 119 PHE A C 1
ATOM 911 O O . PHE A 1 119 ? 17.964 3.151 -16.835 1.00 96.19 119 PHE A O 1
ATOM 918 N N . ARG A 1 120 ? 20.010 2.440 -17.459 1.00 94.31 120 ARG A N 1
ATOM 919 C CA . ARG A 1 120 ? 20.537 2.388 -16.093 1.00 94.31 120 ARG A CA 1
ATOM 920 C C . ARG A 1 120 ? 20.604 3.777 -15.466 1.00 94.31 120 ARG A C 1
ATOM 922 O O . ARG A 1 120 ? 20.183 3.939 -14.328 1.00 94.31 120 ARG A O 1
ATOM 929 N N . LEU A 1 121 ? 21.046 4.785 -16.216 1.00 92.75 121 LEU A N 1
ATOM 930 C CA . LEU A 1 121 ? 21.059 6.182 -15.773 1.00 92.75 121 LEU A CA 1
ATOM 931 C C . LEU A 1 121 ? 19.649 6.687 -15.416 1.00 92.75 121 LEU A C 1
ATOM 933 O O . LEU A 1 121 ? 19.458 7.316 -14.373 1.00 92.75 121 LEU A O 1
ATOM 937 N N . ALA A 1 122 ? 18.658 6.389 -16.258 1.00 93.88 122 ALA A N 1
ATOM 938 C CA . ALA A 1 122 ? 17.262 6.735 -16.009 1.00 93.88 122 ALA A CA 1
ATOM 939 C C . ALA A 1 122 ? 16.740 6.065 -14.730 1.00 93.88 122 ALA A C 1
ATOM 941 O O . ALA A 1 122 ? 16.117 6.712 -13.891 1.00 93.88 122 ALA A O 1
ATOM 942 N N . PHE A 1 123 ? 17.026 4.775 -14.555 1.00 93.38 123 PHE A N 1
ATOM 943 C CA . PHE A 1 123 ? 16.634 4.021 -13.368 1.00 93.38 123 PHE A CA 1
ATOM 944 C C . PHE A 1 123 ? 17.301 4.564 -12.094 1.00 93.38 123 PHE A C 1
ATOM 946 O O . PHE A 1 123 ? 16.620 4.838 -11.105 1.00 93.38 123 PHE A O 1
ATOM 953 N N . ASP A 1 124 ? 18.618 4.783 -12.134 1.00 91.81 124 ASP A N 1
ATOM 954 C CA . ASP A 1 124 ? 19.413 5.262 -11.002 1.00 91.81 124 ASP A CA 1
ATOM 955 C C . ASP A 1 124 ? 19.008 6.681 -10.567 1.00 91.81 124 ASP A C 1
ATOM 957 O O . ASP A 1 124 ? 18.849 6.943 -9.374 1.00 91.81 124 ASP A O 1
ATOM 961 N N . SER A 1 125 ? 18.757 7.586 -11.515 1.00 90.12 125 SER A N 1
ATOM 962 C CA . SER A 1 125 ? 18.350 8.966 -11.210 1.00 90.12 125 SER A CA 1
ATOM 963 C C . SER A 1 125 ? 16.982 9.051 -10.527 1.00 90.12 125 SER A C 1
ATOM 965 O O . SER A 1 125 ? 16.813 9.796 -9.560 1.00 90.12 125 SER A O 1
ATOM 967 N N . VAL A 1 126 ? 16.008 8.257 -10.981 1.00 90.94 126 VAL A N 1
ATOM 968 C CA . VAL A 1 126 ? 14.667 8.229 -10.384 1.00 90.94 126 VAL A CA 1
ATOM 969 C C . VAL A 1 126 ? 14.682 7.491 -9.045 1.00 90.94 126 VAL A C 1
ATOM 971 O O . VAL A 1 126 ? 13.999 7.908 -8.107 1.00 90.94 126 VAL A O 1
ATOM 974 N N . ARG A 1 127 ? 15.469 6.415 -8.902 1.00 85.50 127 ARG A N 1
ATOM 975 C CA . ARG A 1 127 ? 15.535 5.659 -7.642 1.00 85.50 127 ARG A CA 1
ATOM 976 C C . ARG A 1 127 ? 16.352 6.348 -6.549 1.00 85.50 127 ARG A C 1
ATOM 978 O O . ARG A 1 127 ? 16.122 6.046 -5.394 1.00 85.50 127 ARG A O 1
ATOM 985 N N . GLN A 1 128 ? 17.276 7.251 -6.856 1.00 82.12 128 GLN A N 1
ATOM 986 C CA . GLN A 1 128 ? 18.063 7.952 -5.828 1.00 82.12 128 GLN A CA 1
ATOM 987 C C . GLN A 1 128 ? 17.432 9.277 -5.382 1.00 82.12 128 GLN A C 1
ATOM 989 O O . GLN A 1 128 ? 18.015 10.010 -4.582 1.00 82.12 128 GLN A O 1
ATOM 994 N N . MET A 1 129 ? 16.237 9.602 -5.886 1.00 76.88 129 MET A N 1
ATOM 995 C CA . MET A 1 129 ? 15.519 10.809 -5.496 1.00 76.88 129 MET A CA 1
ATOM 996 C C . MET A 1 129 ? 15.203 10.769 -3.995 1.00 76.88 129 MET A C 1
ATOM 998 O O . MET A 1 129 ? 14.339 10.009 -3.549 1.00 76.88 129 MET A O 1
ATOM 1002 N N . LYS A 1 130 ? 15.919 11.593 -3.224 1.00 64.56 130 LYS A N 1
ATOM 1003 C CA . LYS A 1 130 ? 15.697 11.753 -1.788 1.00 64.56 130 LYS A CA 1
ATOM 1004 C C . LYS A 1 130 ? 14.368 12.460 -1.568 1.00 64.56 130 LYS A C 1
ATOM 1006 O O . LYS A 1 130 ? 14.191 13.596 -1.997 1.00 64.56 130 LYS A O 1
ATOM 1011 N N . THR A 1 131 ? 13.450 11.789 -0.888 1.00 59.69 131 THR A N 1
ATOM 1012 C CA . THR A 1 131 ? 12.297 12.446 -0.275 1.00 59.69 131 THR A CA 1
ATOM 1013 C C . THR A 1 131 ? 12.797 13.062 1.026 1.00 59.69 131 THR A C 1
ATOM 1015 O O . THR A 1 131 ? 13.434 12.364 1.815 1.00 59.69 131 THR A O 1
ATOM 1018 N N . GLU A 1 132 ? 12.582 14.359 1.248 1.00 53.38 132 GLU A N 1
ATOM 1019 C CA . GLU A 1 132 ? 12.940 14.984 2.524 1.00 53.38 132 GLU A CA 1
ATOM 1020 C C . GLU A 1 132 ? 12.104 14.345 3.639 1.00 53.38 132 GLU A C 1
ATOM 1022 O O . GLU A 1 132 ? 10.929 14.646 3.821 1.00 53.38 132 GLU A O 1
ATOM 1027 N N . SER A 1 133 ? 12.699 13.400 4.363 1.00 49.00 133 SER A N 1
ATOM 1028 C CA . SER A 1 133 ? 12.078 12.713 5.487 1.00 49.00 133 SER A CA 1
ATOM 1029 C C . SER A 1 133 ? 12.360 13.499 6.764 1.00 49.00 133 SER A C 1
ATOM 1031 O O . SER A 1 133 ? 13.257 13.143 7.530 1.00 49.00 133 SER A O 1
ATOM 1033 N N . SER A 1 134 ? 11.638 14.596 7.001 1.00 47.16 134 SER A N 1
ATOM 1034 C CA . SER A 1 134 ? 11.600 15.171 8.347 1.00 47.16 134 SER A CA 1
ATOM 1035 C C . SER A 1 134 ? 10.417 14.579 9.115 1.00 47.16 134 SER A C 1
ATOM 1037 O O . SER A 1 134 ? 9.292 14.483 8.629 1.00 47.16 134 SER A O 1
ATOM 1039 N N . SER A 1 135 ? 10.673 14.127 10.338 1.00 46.72 135 SER A N 1
ATOM 1040 C CA . SER A 1 135 ? 9.673 13.531 11.233 1.00 46.72 135 SER A CA 1
ATOM 1041 C C . SER A 1 135 ? 8.622 14.538 11.733 1.00 46.72 135 SER A C 1
ATOM 1043 O O . SER A 1 135 ? 7.696 14.157 12.443 1.00 46.72 135 SER A O 1
ATOM 1045 N N . SER A 1 136 ? 8.727 15.812 11.335 1.00 50.12 136 SER A N 1
ATOM 1046 C CA . SER A 1 136 ? 7.835 16.912 11.717 1.00 50.12 136 SER A CA 1
ATOM 1047 C C . SER A 1 136 ? 7.095 17.545 10.531 1.00 50.12 136 SER A C 1
ATOM 1049 O O . SER A 1 136 ? 6.725 18.718 10.595 1.00 50.12 136 SER A O 1
ATOM 1051 N N . LEU A 1 137 ? 6.926 16.822 9.421 1.00 58.47 137 LEU A N 1
ATOM 1052 C CA . LEU A 1 137 ? 6.173 17.339 8.279 1.00 58.47 137 LEU A CA 1
ATOM 1053 C C . LEU A 1 137 ? 4.692 17.515 8.639 1.00 58.47 137 LEU A C 1
ATOM 1055 O O . LEU A 1 137 ? 4.041 16.582 9.119 1.00 58.47 137 LEU A O 1
ATOM 1059 N N . ASP A 1 138 ? 4.173 18.708 8.353 1.00 68.44 138 ASP A N 1
ATOM 1060 C CA . ASP A 1 138 ? 2.741 19.007 8.360 1.00 68.44 138 ASP A CA 1
ATOM 1061 C C . ASP A 1 138 ? 1.977 18.042 7.425 1.00 68.44 138 ASP A C 1
ATOM 1063 O O . ASP A 1 138 ? 2.556 17.434 6.514 1.00 68.44 138 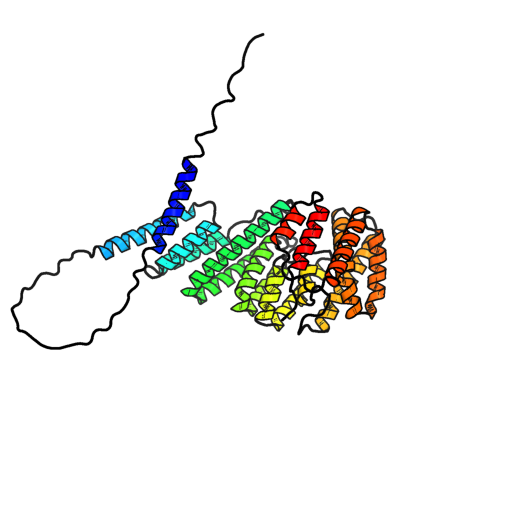ASP A O 1
ATOM 1067 N N . ALA A 1 139 ? 0.669 17.883 7.633 1.00 68.69 139 ALA A N 1
ATOM 1068 C CA . ALA A 1 139 ? -0.191 16.979 6.869 1.00 68.69 139 ALA A CA 1
ATOM 1069 C C . ALA A 1 139 ? -0.095 17.221 5.350 1.00 68.69 139 ALA A C 1
ATOM 1071 O O . ALA A 1 139 ? -0.092 16.271 4.562 1.00 68.69 139 ALA A O 1
ATOM 1072 N N . GLU A 1 140 ? 0.052 18.479 4.925 1.00 71.81 140 GLU A N 1
ATOM 1073 C CA . GLU A 1 140 ? 0.234 18.834 3.515 1.00 71.81 140 GLU A CA 1
ATOM 1074 C C . GLU A 1 140 ? 1.551 18.297 2.937 1.00 71.81 140 GLU A C 1
ATOM 1076 O O . GLU A 1 140 ? 1.571 17.736 1.836 1.00 71.81 140 GLU A O 1
ATOM 1081 N N . ALA A 1 141 ? 2.639 18.381 3.701 1.00 75.38 141 ALA A N 1
ATOM 1082 C CA . ALA A 1 141 ? 3.939 17.902 3.263 1.00 75.38 141 ALA A CA 1
ATOM 1083 C C . ALA A 1 141 ? 4.018 16.365 3.250 1.00 75.38 141 ALA A C 1
ATOM 1085 O O . ALA A 1 141 ? 4.578 15.789 2.315 1.00 75.38 141 ALA A O 1
ATOM 1086 N N . LYS A 1 142 ? 3.353 15.677 4.191 1.00 73.75 142 LYS A N 1
ATOM 1087 C CA . LYS A 1 142 ? 3.154 14.215 4.117 1.00 73.75 142 LYS A CA 1
ATOM 1088 C C . LYS A 1 142 ? 2.398 13.817 2.844 1.00 73.75 142 LYS A C 1
ATOM 1090 O O . LYS A 1 142 ? 2.814 12.906 2.128 1.00 73.75 142 LYS A O 1
ATOM 1095 N N . ASN A 1 143 ? 1.327 14.537 2.509 1.00 73.69 143 ASN A N 1
ATOM 1096 C CA . ASN A 1 143 ? 0.561 14.305 1.282 1.00 73.69 143 ASN A CA 1
ATOM 1097 C C . ASN A 1 143 ? 1.369 14.595 0.009 1.00 73.69 143 ASN A C 1
ATOM 1099 O O . ASN A 1 143 ? 1.173 13.943 -1.021 1.00 73.69 143 ASN A O 1
ATOM 1103 N N . GLN A 1 144 ? 2.273 15.573 0.039 1.00 79.62 144 GLN A N 1
ATOM 1104 C CA . GLN A 1 144 ? 3.192 15.819 -1.067 1.00 79.62 144 GLN A CA 1
ATOM 1105 C C . GLN A 1 144 ? 4.202 14.676 -1.228 1.00 79.62 144 GLN A C 1
ATOM 1107 O O . GLN A 1 144 ? 4.320 14.146 -2.333 1.00 79.62 144 GLN A O 1
ATOM 1112 N N . ALA A 1 145 ? 4.831 14.226 -0.140 1.00 80.69 145 ALA A N 1
ATOM 1113 C CA . ALA A 1 145 ? 5.758 13.096 -0.154 1.00 80.69 145 ALA A CA 1
ATOM 1114 C C . ALA A 1 145 ? 5.107 11.818 -0.715 1.00 80.69 145 ALA A C 1
ATOM 1116 O O . ALA A 1 145 ? 5.705 11.123 -1.535 1.00 80.69 145 ALA A O 1
ATOM 1117 N N . LEU A 1 146 ? 3.845 11.542 -0.361 1.00 79.81 146 LEU A N 1
ATOM 1118 C CA . LEU A 1 146 ? 3.079 10.423 -0.927 1.00 79.81 146 LEU A CA 1
ATOM 1119 C C . LEU A 1 146 ? 2.835 10.579 -2.436 1.00 79.81 146 LEU A C 1
ATOM 1121 O O . LEU A 1 146 ? 2.982 9.623 -3.198 1.00 79.81 146 LEU A O 1
ATOM 1125 N N . ARG A 1 147 ? 2.477 11.783 -2.901 1.00 81.00 147 ARG A N 1
ATOM 1126 C CA . ARG A 1 147 ? 2.294 12.056 -4.338 1.00 81.00 147 ARG A CA 1
ATOM 1127 C C . ARG A 1 147 ? 3.598 11.876 -5.113 1.00 81.00 147 ARG A C 1
ATOM 1129 O O . ARG A 1 147 ? 3.580 11.327 -6.215 1.00 81.00 147 ARG A O 1
ATOM 1136 N N . GLU A 1 148 ? 4.713 12.318 -4.547 1.00 84.75 148 GLU A N 1
ATOM 1137 C CA . GLU A 1 148 ? 6.043 12.148 -5.130 1.00 84.75 148 GLU A CA 1
ATOM 1138 C C . GLU A 1 148 ? 6.458 10.674 -5.168 1.00 84.75 148 GLU A C 1
ATOM 1140 O O . GLU A 1 148 ? 6.884 10.202 -6.222 1.00 84.75 148 GLU A O 1
ATOM 1145 N N . ALA A 1 149 ? 6.227 9.919 -4.090 1.00 84.50 149 ALA A N 1
ATOM 1146 C CA . ALA A 1 149 ? 6.470 8.477 -4.039 1.00 84.50 149 ALA A CA 1
ATOM 1147 C C . ALA A 1 149 ? 5.704 7.722 -5.136 1.00 84.50 149 ALA A C 1
ATOM 1149 O O . ALA A 1 149 ? 6.291 6.918 -5.860 1.00 84.50 149 ALA A O 1
ATOM 1150 N N . ARG A 1 150 ? 4.419 8.040 -5.346 1.00 82.69 150 ARG A N 1
ATOM 1151 C CA . ARG A 1 150 ? 3.605 7.448 -6.426 1.00 82.69 150 ARG A CA 1
ATOM 1152 C C . ARG A 1 150 ? 4.130 7.792 -7.819 1.00 82.69 150 ARG A C 1
ATOM 1154 O O . ARG A 1 150 ? 4.203 6.925 -8.689 1.00 82.69 150 ARG A O 1
ATOM 1161 N N . ARG A 1 151 ? 4.521 9.052 -8.049 1.00 86.50 151 ARG A N 1
ATOM 1162 C CA . ARG A 1 151 ? 5.117 9.485 -9.329 1.00 86.50 151 ARG A CA 1
ATOM 1163 C C . ARG A 1 151 ? 6.430 8.757 -9.598 1.00 86.50 151 ARG A C 1
ATOM 1165 O O . ARG A 1 151 ? 6.636 8.264 -10.706 1.00 86.50 151 ARG A O 1
ATOM 1172 N N . ARG A 1 152 ? 7.278 8.645 -8.575 1.00 89.88 152 ARG A N 1
ATOM 1173 C CA . ARG A 1 152 ? 8.536 7.899 -8.619 1.00 89.88 152 ARG A CA 1
ATOM 1174 C C . ARG A 1 152 ? 8.290 6.423 -8.938 1.00 89.88 152 ARG A C 1
ATOM 1176 O O . ARG A 1 152 ? 8.912 5.910 -9.863 1.00 89.88 152 ARG A O 1
ATOM 1183 N N . ALA A 1 153 ? 7.330 5.778 -8.273 1.00 86.62 153 ALA A N 1
ATOM 1184 C CA . ALA A 1 153 ? 6.940 4.391 -8.542 1.00 86.62 153 ALA A CA 1
ATOM 1185 C C . ALA A 1 153 ? 6.505 4.190 -10.001 1.00 86.62 153 ALA A C 1
ATOM 1187 O O . ALA A 1 153 ? 6.977 3.281 -10.684 1.00 86.62 153 ALA A O 1
ATOM 1188 N N . SER A 1 154 ? 5.641 5.079 -10.504 1.00 87.62 154 SER A N 1
ATOM 1189 C CA . SER A 1 154 ? 5.159 5.039 -11.887 1.00 87.62 154 SER A CA 1
ATOM 1190 C C . SER A 1 154 ? 6.293 5.197 -12.902 1.00 87.62 154 SER A C 1
ATOM 1192 O O . SER A 1 154 ? 6.298 4.522 -13.936 1.00 87.62 154 SER A O 1
ATOM 1194 N N . ALA A 1 155 ? 7.263 6.069 -12.623 1.00 91.56 155 ALA A N 1
ATOM 1195 C CA . ALA A 1 155 ? 8.416 6.256 -13.491 1.00 91.56 155 ALA A CA 1
ATOM 1196 C C . ALA A 1 155 ? 9.346 5.040 -13.478 1.00 91.56 155 ALA A C 1
ATOM 1198 O O . ALA A 1 155 ? 9.646 4.518 -14.549 1.00 91.56 155 ALA A O 1
ATOM 1199 N N . ILE A 1 156 ? 9.707 4.518 -12.299 1.00 92.31 156 ILE A N 1
ATOM 1200 C CA . ILE A 1 156 ? 10.513 3.291 -12.168 1.00 92.31 156 ILE A CA 1
ATOM 1201 C C . ILE A 1 156 ? 9.850 2.133 -12.917 1.00 92.31 156 ILE A C 1
ATOM 1203 O O . ILE A 1 156 ? 10.491 1.479 -13.736 1.00 92.31 156 ILE A O 1
ATOM 1207 N N . LYS A 1 157 ? 8.543 1.932 -12.720 1.00 89.00 157 LYS A N 1
ATOM 1208 C CA . LYS A 1 157 ? 7.756 0.928 -13.448 1.00 89.00 157 LYS A CA 1
ATOM 1209 C C . LYS A 1 157 ? 7.864 1.101 -14.962 1.00 89.00 157 LYS A C 1
ATOM 1211 O O . LYS A 1 157 ? 8.003 0.119 -15.685 1.00 89.00 157 LYS A O 1
ATOM 1216 N N . THR A 1 158 ? 7.730 2.327 -15.458 1.00 91.69 158 THR A N 1
ATOM 1217 C CA . THR A 1 158 ? 7.775 2.606 -16.902 1.00 91.69 158 THR A CA 1
ATOM 1218 C C . THR A 1 158 ? 9.156 2.294 -17.469 1.00 91.69 158 THR A C 1
ATOM 1220 O O . THR A 1 158 ? 9.252 1.625 -18.495 1.00 91.69 158 THR A O 1
ATOM 1223 N N . ILE A 1 159 ? 10.211 2.701 -16.761 1.00 94.12 159 ILE A N 1
ATOM 1224 C CA . ILE A 1 159 ? 11.604 2.435 -17.128 1.00 94.12 159 ILE A CA 1
ATOM 1225 C C . ILE A 1 159 ? 11.867 0.924 -17.158 1.00 94.12 159 ILE A C 1
ATOM 1227 O O . ILE A 1 159 ? 12.343 0.416 -18.169 1.00 94.12 159 ILE A O 1
ATOM 1231 N N . LEU A 1 160 ? 11.495 0.196 -16.099 1.00 92.50 160 LEU A N 1
ATOM 1232 C CA . LEU A 1 160 ? 11.672 -1.257 -16.017 1.00 92.50 160 LEU A CA 1
ATOM 1233 C C . LEU A 1 160 ? 10.859 -2.006 -17.076 1.00 92.50 160 LEU A C 1
ATOM 1235 O O . LEU A 1 160 ? 11.358 -2.971 -17.642 1.00 92.50 160 LEU A O 1
ATOM 1239 N N . ASN A 1 161 ? 9.632 -1.571 -17.383 1.00 90.69 161 ASN A N 1
ATOM 1240 C CA . ASN A 1 161 ? 8.845 -2.191 -18.451 1.00 90.69 161 ASN A CA 1
ATOM 1241 C C . ASN A 1 161 ? 9.489 -1.972 -19.823 1.00 90.69 161 ASN A C 1
ATOM 1243 O O . ASN A 1 161 ? 9.591 -2.934 -20.574 1.00 90.69 161 ASN A O 1
ATOM 1247 N N . ARG A 1 162 ? 9.936 -0.748 -20.144 1.00 93.69 162 ARG A N 1
ATOM 1248 C CA . ARG A 1 162 ? 10.625 -0.455 -21.414 1.00 93.69 162 ARG A CA 1
ATOM 1249 C C . ARG A 1 162 ? 11.923 -1.250 -21.535 1.00 93.69 162 ARG A C 1
ATOM 1251 O O . ARG A 1 162 ? 12.139 -1.899 -22.549 1.00 93.69 162 ARG A O 1
ATOM 1258 N N . TYR A 1 163 ? 12.738 -1.274 -20.482 1.00 94.69 163 TYR A N 1
ATOM 1259 C CA . TYR A 1 163 ? 13.964 -2.070 -20.465 1.00 94.69 163 TYR A CA 1
ATOM 1260 C C . TYR A 1 163 ? 13.673 -3.573 -20.588 1.00 94.69 163 TYR A C 1
ATOM 1262 O O . TYR A 1 163 ? 14.306 -4.265 -21.378 1.00 94.69 163 TYR A O 1
ATOM 1270 N N . GLY A 1 164 ? 12.654 -4.066 -19.880 1.00 91.25 164 GLY A N 1
ATOM 1271 C CA . GLY A 1 164 ? 12.247 -5.469 -19.888 1.00 91.25 164 GLY A CA 1
ATOM 1272 C C . GLY A 1 164 ? 11.691 -5.974 -21.224 1.00 91.25 164 GLY A C 1
ATOM 1273 O O . GLY A 1 164 ? 11.698 -7.183 -21.441 1.00 91.25 164 GLY A O 1
ATOM 1274 N N . LEU A 1 165 ? 11.249 -5.088 -22.130 1.00 92.81 165 LEU A N 1
ATOM 1275 C CA . LEU A 1 165 ? 10.925 -5.465 -23.515 1.00 92.81 165 LEU A CA 1
ATOM 1276 C C . LEU A 1 165 ? 12.161 -5.955 -24.279 1.00 92.81 165 LEU A C 1
ATOM 1278 O O . LEU A 1 165 ? 12.026 -6.759 -25.199 1.00 92.81 165 LEU A O 1
ATOM 1282 N N . HIS A 1 166 ? 13.347 -5.489 -23.883 1.00 92.31 166 HIS A N 1
ATOM 1283 C CA . HIS A 1 166 ? 14.616 -5.843 -24.508 1.00 92.31 166 HIS A CA 1
ATOM 1284 C C . HIS A 1 166 ? 15.425 -6.850 -23.684 1.00 92.31 166 HIS A C 1
ATOM 1286 O O . HIS A 1 166 ? 15.994 -7.783 -24.245 1.00 92.31 166 HIS A O 1
ATOM 1292 N N . ASP A 1 167 ? 15.458 -6.687 -22.358 1.00 91.19 167 ASP A N 1
ATOM 1293 C CA . ASP A 1 167 ? 16.173 -7.557 -21.420 1.00 91.19 167 ASP A CA 1
ATOM 1294 C C . ASP A 1 167 ? 15.360 -7.790 -20.134 1.00 91.19 167 ASP A C 1
ATOM 1296 O O . ASP A 1 167 ? 15.486 -7.087 -19.127 1.00 91.19 167 ASP A O 1
ATOM 1300 N N . GLY A 1 168 ? 14.517 -8.825 -20.164 1.00 87.06 168 GLY A N 1
ATOM 1301 C CA . GLY A 1 168 ? 13.682 -9.204 -19.024 1.00 87.06 168 GLY A CA 1
ATOM 1302 C C . GLY A 1 168 ? 14.480 -9.647 -17.793 1.00 87.06 168 GLY A C 1
ATOM 1303 O O . GLY A 1 168 ? 14.105 -9.304 -16.674 1.00 87.06 168 GLY A O 1
ATOM 1304 N N . LYS A 1 169 ? 15.606 -10.352 -17.983 1.00 89.56 169 LYS A N 1
ATOM 1305 C CA . LYS A 1 169 ? 16.449 -10.814 -16.866 1.00 89.56 169 LYS A CA 1
ATOM 1306 C C . LYS A 1 169 ? 17.170 -9.646 -16.203 1.00 89.56 169 LYS A C 1
ATOM 1308 O O . LYS A 1 169 ? 17.253 -9.589 -14.977 1.00 89.56 169 LYS A O 1
ATOM 1313 N N . GLY A 1 170 ? 17.659 -8.696 -16.998 1.00 88.12 170 GLY A N 1
ATOM 1314 C CA . GLY A 1 170 ? 18.250 -7.469 -16.479 1.00 88.12 170 GLY A CA 1
ATOM 1315 C C . GLY A 1 170 ? 17.237 -6.641 -15.690 1.00 88.12 170 GLY A C 1
ATOM 1316 O O . GLY A 1 170 ? 17.557 -6.174 -14.600 1.00 88.12 170 GLY A O 1
ATOM 1317 N N . ALA A 1 171 ? 16.007 -6.498 -16.195 1.00 88.56 171 ALA A N 1
ATOM 1318 C CA . ALA A 1 171 ? 14.952 -5.765 -15.496 1.00 88.56 171 ALA A CA 1
ATOM 1319 C C . ALA A 1 171 ? 14.590 -6.409 -14.145 1.00 88.56 171 ALA A C 1
ATOM 1321 O O . ALA A 1 171 ? 14.415 -5.698 -13.157 1.00 88.56 171 ALA A O 1
ATOM 1322 N N . GLU A 1 172 ? 14.528 -7.742 -14.082 1.00 86.81 172 GLU A N 1
ATOM 1323 C CA . GLU A 1 172 ? 14.326 -8.486 -12.832 1.00 86.81 172 GLU A CA 1
ATOM 1324 C C . GLU A 1 172 ? 15.501 -8.310 -11.860 1.00 86.81 172 GLU A C 1
ATOM 1326 O O . GLU A 1 172 ? 15.290 -8.071 -10.674 1.00 86.81 172 GLU A O 1
ATOM 1331 N N . THR A 1 173 ? 16.737 -8.326 -12.366 1.00 90.69 173 THR A N 1
ATOM 1332 C CA . THR A 1 173 ? 17.937 -8.064 -11.553 1.00 90.69 173 THR A CA 1
ATOM 1333 C C . THR A 1 173 ? 17.903 -6.659 -10.949 1.00 90.69 173 THR A C 1
ATOM 1335 O O . THR A 1 173 ? 18.158 -6.485 -9.763 1.00 90.69 173 THR A O 1
ATOM 1338 N N . TRP A 1 174 ? 17.535 -5.642 -11.733 1.00 91.38 174 TRP A N 1
ATOM 1339 C CA . TRP A 1 174 ? 17.441 -4.265 -11.235 1.00 91.38 174 TRP A CA 1
ATOM 1340 C C . TRP A 1 174 ? 16.311 -4.074 -10.236 1.00 91.38 174 TRP A C 1
ATOM 1342 O O . TRP A 1 174 ? 16.438 -3.254 -9.325 1.00 91.38 174 TRP A O 1
ATOM 1352 N N . LEU A 1 175 ? 15.214 -4.814 -10.404 1.00 87.19 175 LEU A N 1
ATOM 1353 C CA . LEU A 1 175 ? 14.173 -4.852 -9.396 1.00 87.19 175 LEU A CA 1
ATOM 1354 C C . LEU A 1 175 ? 14.759 -5.392 -8.092 1.00 87.19 175 LEU A C 1
ATOM 1356 O O . LEU A 1 175 ? 14.693 -4.664 -7.117 1.00 87.19 175 LEU A O 1
ATOM 1360 N N . GLN A 1 176 ? 15.418 -6.558 -8.098 1.00 86.19 176 GLN A N 1
ATOM 1361 C CA . GLN A 1 176 ? 16.054 -7.155 -6.912 1.00 86.19 176 GLN A CA 1
ATOM 1362 C C . GLN A 1 176 ? 17.092 -6.238 -6.249 1.00 86.19 176 GLN A C 1
ATOM 1364 O O . GLN A 1 176 ? 17.097 -6.099 -5.024 1.00 86.19 176 GLN A O 1
ATOM 1369 N N . ASP A 1 177 ? 17.941 -5.574 -7.042 1.00 86.94 177 ASP A N 1
ATOM 1370 C CA . ASP A 1 177 ? 18.898 -4.572 -6.553 1.00 86.94 177 ASP A CA 1
ATOM 1371 C C . ASP A 1 177 ? 18.182 -3.475 -5.757 1.00 86.94 177 ASP A C 1
ATOM 1373 O O . ASP A 1 177 ? 18.607 -3.121 -4.660 1.00 86.94 177 ASP A O 1
ATOM 1377 N N . PHE A 1 178 ? 17.064 -2.961 -6.280 1.00 86.19 178 PHE A N 1
ATOM 1378 C CA . PHE A 1 178 ? 16.285 -1.939 -5.592 1.00 86.19 178 PHE A CA 1
ATOM 1379 C C . PHE A 1 178 ? 15.773 -2.433 -4.234 1.00 86.19 178 PHE A C 1
ATOM 1381 O O . PHE A 1 178 ? 15.859 -1.710 -3.249 1.00 86.19 178 PHE A O 1
ATOM 1388 N N . GLU A 1 179 ? 15.266 -3.658 -4.141 1.00 81.62 179 GLU A N 1
ATOM 1389 C CA . GLU A 1 179 ? 14.720 -4.217 -2.890 1.00 81.62 179 GLU A CA 1
ATOM 1390 C C . GLU A 1 179 ? 15.828 -4.435 -1.858 1.00 81.62 179 GLU A C 1
ATOM 1392 O O . GLU A 1 179 ? 15.637 -4.153 -0.675 1.00 81.62 179 GLU A O 1
ATOM 1397 N N . ASN A 1 180 ? 16.998 -4.890 -2.312 1.00 85.12 180 ASN A N 1
ATOM 1398 C CA . ASN A 1 180 ? 18.188 -5.020 -1.478 1.00 85.12 180 ASN A CA 1
ATOM 1399 C C . ASN A 1 180 ? 18.657 -3.660 -0.953 1.00 85.12 180 ASN A C 1
ATOM 1401 O O . ASN A 1 180 ? 18.979 -3.559 0.230 1.00 85.12 180 ASN A O 1
ATOM 1405 N N . ASP A 1 181 ? 18.625 -2.617 -1.786 1.00 83.06 181 ASP A N 1
ATOM 1406 C CA . ASP A 1 181 ? 18.946 -1.251 -1.371 1.00 83.06 181 ASP A CA 1
ATOM 1407 C C . ASP A 1 181 ? 17.952 -0.751 -0.309 1.00 83.06 181 ASP A C 1
ATOM 1409 O O . ASP A 1 181 ? 18.365 -0.211 0.714 1.00 83.06 181 ASP A O 1
ATOM 1413 N N . GLN A 1 182 ? 16.645 -0.995 -0.482 1.00 80.00 182 GLN A N 1
ATOM 1414 C CA . GLN A 1 182 ? 15.633 -0.623 0.521 1.00 80.00 182 GLN A CA 1
ATOM 1415 C C . GLN A 1 182 ? 15.827 -1.366 1.854 1.00 80.00 182 GLN A C 1
ATOM 1417 O O . GLN A 1 182 ? 15.684 -0.782 2.929 1.00 80.00 182 GLN A O 1
ATOM 1422 N N . LEU A 1 183 ? 16.184 -2.651 1.798 1.00 76.88 183 LEU A N 1
ATOM 1423 C CA . LEU A 1 183 ? 16.509 -3.451 2.982 1.00 76.88 183 LEU A CA 1
ATOM 1424 C C . LEU A 1 183 ? 17.801 -2.983 3.668 1.00 76.88 183 LEU A C 1
ATOM 1426 O O . LEU A 1 183 ? 17.893 -3.042 4.895 1.00 76.88 183 LEU A O 1
ATOM 1430 N N . ALA A 1 184 ? 18.804 -2.554 2.901 1.00 78.44 184 ALA A N 1
ATOM 1431 C CA . ALA A 1 184 ? 20.052 -2.013 3.430 1.00 78.44 184 ALA A CA 1
ATOM 1432 C C . ALA A 1 184 ? 19.819 -0.660 4.118 1.00 78.44 184 ALA A C 1
ATOM 1434 O O . ALA A 1 184 ? 20.206 -0.501 5.273 1.00 78.44 184 ALA A O 1
ATOM 1435 N N . GLU A 1 185 ? 19.079 0.252 3.478 1.00 74.94 185 GLU A N 1
ATOM 1436 C CA . GLU A 1 185 ? 18.677 1.538 4.065 1.00 74.94 185 GLU A CA 1
ATOM 1437 C C . GLU A 1 185 ? 17.944 1.350 5.400 1.00 74.94 185 GLU A C 1
ATOM 1439 O O . GLU A 1 185 ? 18.188 2.082 6.358 1.00 74.94 185 GLU A O 1
ATOM 1444 N N . GLN A 1 186 ? 17.091 0.327 5.502 1.00 67.94 186 GLN A N 1
ATOM 1445 C CA . GLN A 1 186 ? 16.395 -0.001 6.745 1.00 67.94 186 GLN A CA 1
ATOM 1446 C C . GLN A 1 186 ? 17.323 -0.547 7.842 1.00 67.94 186 GLN A C 1
ATOM 1448 O O . GLN A 1 186 ? 17.082 -0.298 9.022 1.00 67.94 186 GLN A O 1
ATOM 1453 N N . LYS A 1 187 ? 18.354 -1.321 7.485 1.00 68.38 187 LYS A N 1
ATOM 1454 C CA . LYS A 1 187 ? 19.328 -1.851 8.456 1.00 68.38 187 LYS A CA 1
ATOM 1455 C C . LYS A 1 187 ? 20.284 -0.776 8.964 1.00 68.38 187 LYS A C 1
ATOM 1457 O O . LYS A 1 187 ? 20.691 -0.843 10.123 1.00 68.38 187 LYS A O 1
ATOM 1462 N N . ASP A 1 188 ? 20.634 0.171 8.100 1.00 63.78 188 ASP A N 1
ATOM 1463 C CA . ASP A 1 188 ? 21.540 1.277 8.411 1.00 63.78 188 ASP A CA 1
ATOM 1464 C C . ASP A 1 188 ? 20.834 2.406 9.172 1.00 63.78 188 ASP A C 1
ATOM 1466 O O . ASP A 1 188 ? 21.465 3.131 9.948 1.00 63.78 188 ASP A O 1
ATOM 1470 N N . ALA A 1 189 ? 19.513 2.528 9.014 1.00 60.84 189 ALA A N 1
ATOM 1471 C CA . ALA A 1 189 ? 18.690 3.335 9.896 1.00 60.84 189 ALA A CA 1
ATOM 1472 C C . ALA A 1 189 ? 18.883 2.843 11.344 1.00 60.84 189 ALA A C 1
ATOM 1474 O O . ALA A 1 189 ? 18.776 1.651 11.642 1.00 60.84 189 ALA A O 1
ATOM 1475 N N . THR A 1 190 ? 19.217 3.754 12.266 1.00 52.91 190 THR A N 1
ATOM 1476 C CA . THR A 1 190 ? 19.383 3.431 13.692 1.00 52.91 190 THR A CA 1
ATOM 1477 C C . THR A 1 190 ? 18.200 2.591 14.174 1.00 52.91 190 THR A C 1
ATOM 1479 O O . THR A 1 190 ? 17.079 2.838 13.749 1.00 52.91 190 THR A O 1
ATOM 1482 N N . LYS A 1 191 ? 18.426 1.616 15.073 1.00 50.59 191 LYS A N 1
ATOM 1483 C CA . LYS A 1 191 ? 17.441 0.602 15.538 1.00 50.59 191 LYS A CA 1
ATOM 1484 C C . LYS A 1 191 ? 16.024 1.110 15.898 1.00 50.59 191 LYS A C 1
ATOM 1486 O O . LYS A 1 191 ? 15.139 0.286 16.102 1.00 50.59 191 LYS A O 1
ATOM 1491 N N . SER A 1 192 ? 15.803 2.420 16.021 1.00 52.84 192 SER A N 1
ATOM 1492 C CA . SER A 1 192 ? 14.501 3.046 16.272 1.00 52.84 192 SER A CA 1
ATOM 1493 C C . SER A 1 192 ? 13.805 3.653 15.044 1.00 52.84 192 SER A C 1
ATOM 1495 O O . SER A 1 192 ? 12.644 4.030 15.166 1.00 52.84 192 SER A O 1
ATOM 1497 N N . SER A 1 193 ? 14.467 3.803 13.895 1.00 64.31 193 SER A N 1
ATOM 1498 C CA . SER A 1 193 ? 13.895 4.463 12.718 1.00 64.31 193 SER A CA 1
ATOM 1499 C C . SER A 1 193 ? 13.290 3.421 11.782 1.00 64.31 193 SER A C 1
ATOM 1501 O O . SER A 1 193 ? 13.996 2.707 11.075 1.00 64.31 193 SER A O 1
ATOM 1503 N N . ARG A 1 194 ? 11.961 3.313 11.807 1.00 74.25 194 ARG A N 1
ATOM 1504 C CA . ARG A 1 194 ? 11.204 2.459 10.883 1.00 74.25 194 ARG A CA 1
ATOM 1505 C C . ARG A 1 194 ? 11.229 3.048 9.468 1.00 74.25 194 ARG A C 1
ATOM 1507 O O . ARG A 1 194 ? 11.547 4.220 9.277 1.00 74.25 194 ARG A O 1
ATOM 1514 N N . MET A 1 195 ? 10.880 2.226 8.477 1.00 84.69 195 MET A N 1
ATOM 1515 C CA . MET A 1 195 ? 10.710 2.685 7.097 1.00 84.69 195 MET A CA 1
ATOM 1516 C C . MET A 1 195 ? 9.625 3.772 7.039 1.00 84.69 195 MET A C 1
ATOM 1518 O O . MET A 1 195 ? 8.566 3.640 7.660 1.00 84.69 195 MET A O 1
ATOM 1522 N N . SER A 1 196 ? 9.887 4.845 6.290 1.00 83.69 196 SER A N 1
ATOM 1523 C CA . SER A 1 196 ? 8.925 5.941 6.151 1.00 83.69 196 SER A CA 1
ATOM 1524 C C . SER A 1 196 ? 7.688 5.506 5.359 1.00 83.69 196 SER A C 1
ATOM 1526 O O . SER A 1 196 ? 7.767 4.672 4.454 1.00 83.69 196 SER A O 1
ATOM 1528 N N . VAL A 1 197 ? 6.539 6.127 5.632 1.00 83.38 197 VAL A N 1
ATOM 1529 C CA . VAL A 1 197 ? 5.284 5.827 4.918 1.00 83.38 197 VAL A CA 1
ATOM 1530 C C . VAL A 1 197 ? 5.396 6.108 3.412 1.00 83.38 197 VAL A C 1
ATOM 1532 O O . VAL A 1 197 ? 4.840 5.371 2.603 1.00 83.38 197 VAL A O 1
ATOM 1535 N N . ALA A 1 198 ? 6.152 7.136 3.005 1.00 83.69 198 ALA A N 1
ATOM 1536 C CA . ALA A 1 198 ? 6.377 7.447 1.590 1.00 83.69 198 ALA A CA 1
ATOM 1537 C C . ALA A 1 198 ? 7.201 6.361 0.879 1.00 83.69 198 ALA A C 1
ATOM 1539 O O . ALA A 1 198 ? 6.899 5.988 -0.254 1.00 83.69 198 ALA A O 1
ATOM 1540 N N . GLN A 1 199 ? 8.210 5.814 1.557 1.00 85.69 199 GLN A N 1
ATOM 1541 C CA . GLN A 1 199 ? 9.002 4.696 1.050 1.00 85.69 199 GLN A CA 1
ATOM 1542 C C . GLN A 1 199 ? 8.159 3.416 0.946 1.00 85.69 199 GLN A C 1
ATOM 1544 O O . GLN A 1 199 ? 8.187 2.736 -0.079 1.00 85.69 199 GLN A O 1
ATOM 1549 N N . ALA A 1 200 ? 7.330 3.139 1.953 1.00 88.88 200 ALA A N 1
ATOM 1550 C CA . ALA A 1 200 ? 6.386 2.024 1.929 1.00 88.88 200 ALA A CA 1
ATOM 1551 C C . ALA A 1 200 ? 5.357 2.150 0.793 1.00 88.88 200 ALA A C 1
ATOM 1553 O O . ALA A 1 200 ? 5.031 1.161 0.135 1.00 88.88 200 ALA A O 1
ATOM 1554 N N . GLU A 1 201 ? 4.871 3.366 0.526 1.00 87.00 201 GLU A N 1
ATOM 1555 C CA . GLU A 1 201 ? 3.952 3.658 -0.578 1.00 87.00 201 GLU A CA 1
ATOM 1556 C C . GLU A 1 201 ? 4.619 3.411 -1.937 1.00 87.00 201 GLU A C 1
ATOM 1558 O O . GLU A 1 201 ? 4.022 2.773 -2.802 1.00 87.00 201 GLU A O 1
ATOM 1563 N N . LEU A 1 202 ? 5.875 3.842 -2.116 1.00 88.12 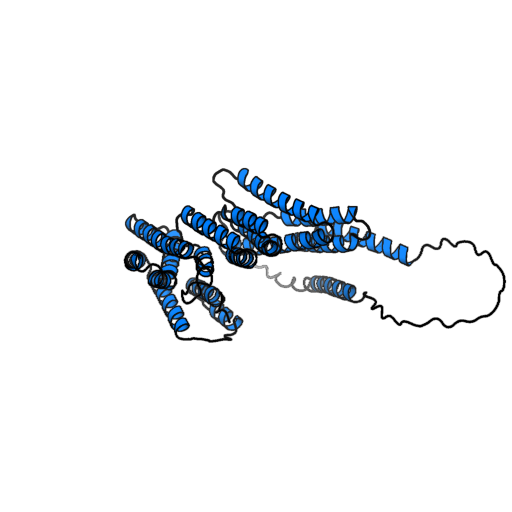202 LEU A N 1
ATOM 1564 C CA . LEU A 1 202 ? 6.664 3.542 -3.315 1.00 88.12 202 LEU A CA 1
ATOM 1565 C C . LEU A 1 202 ? 6.752 2.027 -3.553 1.00 88.12 202 LEU A C 1
ATOM 1567 O O . LEU A 1 202 ? 6.415 1.555 -4.640 1.00 88.12 202 LEU A O 1
ATOM 1571 N N . ILE A 1 203 ? 7.163 1.266 -2.535 1.00 90.19 203 ILE A N 1
ATOM 1572 C CA . ILE A 1 203 ? 7.299 -0.196 -2.613 1.00 90.19 203 ILE A CA 1
ATOM 1573 C C . ILE A 1 203 ? 5.953 -0.856 -2.939 1.00 90.19 203 ILE A C 1
ATOM 1575 O O . ILE A 1 203 ? 5.880 -1.730 -3.803 1.00 90.19 203 ILE A O 1
ATOM 1579 N N . THR A 1 204 ? 4.874 -0.403 -2.302 1.00 90.56 204 THR A N 1
ATOM 1580 C CA . THR A 1 204 ? 3.522 -0.951 -2.486 1.00 90.56 204 THR A CA 1
ATOM 1581 C C . THR A 1 204 ? 2.976 -0.708 -3.891 1.00 90.56 204 THR A C 1
ATOM 1583 O O . THR A 1 204 ? 2.373 -1.604 -4.484 1.00 90.56 204 THR A O 1
ATOM 1586 N N . GLU A 1 205 ? 3.208 0.470 -4.472 1.00 87.62 205 GLU A N 1
ATOM 1587 C CA . GLU A 1 205 ? 2.801 0.770 -5.851 1.00 87.62 205 GLU A CA 1
ATOM 1588 C C . GLU A 1 205 ? 3.563 -0.092 -6.866 1.00 87.62 205 GLU A C 1
ATOM 1590 O O . GLU A 1 205 ? 2.975 -0.596 -7.829 1.00 87.62 205 GLU A O 1
ATOM 1595 N N . MET A 1 206 ? 4.861 -0.322 -6.637 1.00 88.12 206 MET A N 1
ATOM 1596 C CA . MET A 1 206 ? 5.637 -1.235 -7.478 1.00 88.12 206 MET A CA 1
ATOM 1597 C C . MET A 1 206 ? 5.151 -2.681 -7.348 1.00 88.12 206 MET A C 1
ATOM 1599 O O . MET A 1 206 ? 4.925 -3.340 -8.363 1.00 88.12 206 MET A O 1
ATOM 1603 N N . ALA A 1 207 ? 4.919 -3.151 -6.120 1.00 91.12 207 ALA A N 1
ATOM 1604 C CA . ALA A 1 207 ? 4.362 -4.472 -5.852 1.00 91.12 207 ALA A CA 1
ATOM 1605 C C . ALA A 1 207 ? 3.009 -4.663 -6.556 1.00 91.12 207 ALA A C 1
ATOM 1607 O O . ALA A 1 207 ? 2.778 -5.672 -7.219 1.00 91.12 207 ALA A O 1
ATOM 1608 N N . THR A 1 208 ? 2.135 -3.653 -6.489 1.00 87.81 208 THR A N 1
ATOM 1609 C CA . THR A 1 208 ? 0.809 -3.680 -7.127 1.00 87.81 208 THR A CA 1
ATOM 1610 C C . THR A 1 208 ? 0.935 -3.857 -8.636 1.00 87.81 208 THR A C 1
ATOM 1612 O O . THR A 1 208 ? 0.211 -4.643 -9.245 1.00 87.81 208 THR A O 1
ATOM 1615 N N . ALA A 1 209 ? 1.877 -3.144 -9.255 1.00 85.12 209 ALA A N 1
ATOM 1616 C CA . ALA A 1 209 ? 2.135 -3.252 -10.683 1.00 85.12 209 ALA A CA 1
ATOM 1617 C C . ALA A 1 209 ? 2.731 -4.606 -11.097 1.00 85.12 209 ALA A C 1
ATOM 1619 O O . ALA A 1 209 ? 2.551 -5.018 -12.246 1.00 85.12 209 ALA A O 1
ATOM 1620 N N . LEU A 1 210 ? 3.446 -5.268 -10.188 1.00 88.31 210 LEU A N 1
ATOM 1621 C CA . LEU A 1 210 ? 4.101 -6.548 -10.424 1.00 88.31 210 LEU A CA 1
ATOM 1622 C C . LEU A 1 210 ? 3.155 -7.740 -10.239 1.00 88.31 210 LEU A C 1
ATOM 1624 O O . LEU A 1 210 ? 3.335 -8.749 -10.917 1.00 88.31 210 LEU A O 1
ATOM 1628 N N . ALA A 1 211 ? 2.132 -7.615 -9.388 1.00 90.50 211 ALA A N 1
ATOM 1629 C CA . ALA A 1 211 ? 1.241 -8.712 -9.006 1.00 90.50 211 ALA A CA 1
ATOM 1630 C C . ALA A 1 211 ? 0.676 -9.540 -10.183 1.00 90.50 211 ALA A C 1
ATOM 1632 O O . ALA A 1 211 ? 0.747 -10.765 -10.100 1.00 90.50 211 ALA A O 1
ATOM 1633 N N . PRO A 1 212 ? 0.211 -8.950 -11.310 1.00 87.19 212 PRO A N 1
ATOM 1634 C CA . PRO A 1 212 ? -0.299 -9.735 -12.440 1.00 87.19 212 PRO A CA 1
ATOM 1635 C C . PRO A 1 212 ? 0.769 -10.556 -13.180 1.00 87.19 212 PRO A C 1
ATOM 1637 O O . PRO A 1 212 ? 0.433 -11.506 -13.879 1.00 87.19 212 PRO A O 1
ATOM 1640 N N . LYS A 1 213 ? 2.048 -10.165 -13.082 1.00 87.50 213 LYS A N 1
ATOM 1641 C CA . LYS A 1 213 ? 3.173 -10.810 -13.781 1.00 87.50 213 LYS A CA 1
ATOM 1642 C C . LYS A 1 213 ? 3.942 -11.771 -12.873 1.00 87.50 213 LYS A C 1
ATOM 1644 O O . LYS A 1 213 ? 4.373 -12.825 -13.324 1.00 87.50 213 LYS A O 1
ATOM 1649 N N . ASN A 1 214 ? 4.137 -11.392 -11.610 1.00 90.00 214 ASN A N 1
ATOM 1650 C CA . ASN A 1 214 ? 4.868 -12.162 -10.610 1.00 90.00 214 ASN A CA 1
ATOM 1651 C C . ASN A 1 214 ? 4.267 -11.913 -9.215 1.00 90.00 214 ASN A C 1
ATOM 1653 O O . ASN A 1 214 ? 4.718 -11.052 -8.457 1.00 90.00 214 ASN A O 1
ATOM 1657 N N . ALA A 1 215 ? 3.224 -12.677 -8.881 1.00 92.25 215 ALA A N 1
ATOM 1658 C CA . ALA A 1 215 ? 2.486 -12.527 -7.627 1.00 92.25 215 ALA A CA 1
ATOM 1659 C C . ALA A 1 215 ? 3.340 -12.819 -6.378 1.00 92.25 215 ALA A C 1
ATOM 1661 O O . ALA A 1 215 ? 3.152 -12.182 -5.344 1.00 92.25 215 ALA A O 1
ATOM 1662 N N . LYS A 1 216 ? 4.312 -13.739 -6.465 1.00 93.06 216 LYS A N 1
ATOM 1663 C CA . LYS A 1 216 ? 5.204 -14.064 -5.338 1.00 93.06 216 LYS A CA 1
ATOM 1664 C C . LYS A 1 216 ? 6.110 -12.892 -4.986 1.00 93.06 216 LYS A C 1
ATOM 1666 O O . LYS A 1 216 ? 6.213 -12.531 -3.818 1.00 93.06 216 LYS A O 1
ATOM 1671 N N . GLU A 1 217 ? 6.715 -12.273 -5.993 1.00 88.88 217 GLU A N 1
ATOM 1672 C CA . GLU A 1 217 ? 7.585 -11.120 -5.770 1.00 88.88 217 GLU A CA 1
ATOM 1673 C C . GLU A 1 217 ? 6.786 -9.902 -5.288 1.00 88.88 217 GLU A C 1
ATOM 1675 O O . GLU A 1 217 ? 7.165 -9.231 -4.331 1.00 88.88 217 GLU A O 1
ATOM 1680 N N . ALA A 1 218 ? 5.597 -9.679 -5.857 1.00 92.06 218 ALA A N 1
ATOM 1681 C CA . ALA A 1 218 ? 4.681 -8.651 -5.371 1.00 92.06 218 ALA A CA 1
ATOM 1682 C C . ALA A 1 218 ? 4.286 -8.856 -3.897 1.00 92.06 218 ALA A C 1
ATOM 1684 O O . ALA A 1 218 ? 4.230 -7.894 -3.131 1.00 92.06 218 ALA A O 1
ATOM 1685 N N . GLN A 1 219 ? 4.053 -10.100 -3.470 1.00 95.38 219 GLN A N 1
ATOM 1686 C CA . GLN A 1 219 ? 3.774 -10.414 -2.069 1.00 95.38 219 GLN A CA 1
ATOM 1687 C C . GLN A 1 219 ? 4.990 -10.148 -1.171 1.00 95.38 219 GLN A C 1
ATOM 1689 O O . GLN A 1 219 ? 4.819 -9.601 -0.080 1.00 95.38 219 GLN A O 1
ATOM 1694 N N . ARG A 1 220 ? 6.209 -10.464 -1.628 1.00 92.88 220 ARG A N 1
ATOM 1695 C CA . ARG A 1 220 ? 7.451 -10.204 -0.883 1.00 92.88 220 ARG A CA 1
ATOM 1696 C C . ARG A 1 220 ? 7.696 -8.704 -0.691 1.00 92.88 220 ARG A C 1
ATOM 1698 O O . ARG A 1 220 ? 7.964 -8.272 0.430 1.00 92.88 220 ARG A O 1
ATOM 1705 N N . LEU A 1 221 ? 7.521 -7.905 -1.745 1.00 91.81 221 LEU A N 1
ATOM 1706 C CA . LEU A 1 221 ? 7.573 -6.441 -1.674 1.00 91.81 221 LEU A CA 1
ATOM 1707 C C . LEU A 1 221 ? 6.479 -5.865 -0.767 1.00 91.81 221 LEU A C 1
ATOM 1709 O O . LEU A 1 221 ? 6.737 -4.966 0.031 1.00 91.81 221 LEU A O 1
ATOM 1713 N N . GLY A 1 222 ? 5.264 -6.410 -0.838 1.00 93.56 222 GLY A N 1
ATOM 1714 C CA . GLY A 1 222 ? 4.179 -6.052 0.073 1.00 93.56 222 GLY A CA 1
ATOM 1715 C C . GLY A 1 222 ? 4.539 -6.293 1.537 1.00 93.56 222 GLY A C 1
ATOM 1716 O O . GLY A 1 222 ? 4.338 -5.418 2.376 1.00 93.56 222 GLY A O 1
ATOM 1717 N N . ALA A 1 223 ? 5.119 -7.454 1.845 1.00 93.81 223 ALA A N 1
ATOM 1718 C CA . ALA A 1 223 ? 5.572 -7.782 3.193 1.00 93.81 223 ALA A CA 1
ATOM 1719 C C . ALA A 1 223 ? 6.695 -6.844 3.668 1.00 93.81 223 ALA A C 1
ATOM 1721 O O . ALA A 1 223 ? 6.702 -6.437 4.829 1.00 93.81 223 ALA A O 1
ATOM 1722 N N . LEU A 1 224 ? 7.603 -6.438 2.772 1.00 90.56 224 LEU A N 1
ATOM 1723 C CA . LEU A 1 224 ? 8.622 -5.430 3.072 1.00 90.56 224 LEU A CA 1
ATOM 1724 C C . LEU A 1 224 ? 7.992 -4.077 3.441 1.00 90.56 224 LEU A C 1
ATOM 1726 O O . LEU A 1 224 ? 8.395 -3.464 4.430 1.00 90.56 224 LEU A O 1
ATOM 1730 N N . ALA A 1 225 ? 6.967 -3.637 2.709 1.00 91.38 225 ALA A N 1
ATOM 1731 C CA . ALA A 1 225 ? 6.269 -2.382 2.993 1.00 91.38 225 ALA A CA 1
ATOM 1732 C C . ALA A 1 225 ? 5.562 -2.370 4.365 1.00 91.38 225 ALA A C 1
ATOM 1734 O O . ALA A 1 225 ? 5.410 -1.307 4.964 1.00 91.38 225 ALA A O 1
ATOM 1735 N N . LEU A 1 226 ? 5.181 -3.535 4.907 1.00 91.31 226 LEU A N 1
ATOM 1736 C CA . LEU A 1 226 ? 4.589 -3.654 6.250 1.00 91.31 226 LEU A CA 1
ATOM 1737 C C . LEU A 1 226 ? 5.579 -3.383 7.395 1.00 91.31 226 LEU A C 1
ATOM 1739 O O . LEU A 1 226 ? 5.163 -3.269 8.546 1.00 91.31 226 LEU A O 1
ATOM 1743 N N . THR A 1 227 ? 6.877 -3.264 7.106 1.00 87.81 227 THR A N 1
ATOM 1744 C CA . THR A 1 227 ? 7.899 -2.921 8.111 1.00 87.81 227 THR A CA 1
ATOM 1745 C C . THR A 1 227 ? 7.981 -1.418 8.417 1.00 87.81 227 THR A C 1
ATOM 1747 O O . THR A 1 227 ? 8.789 -0.983 9.245 1.00 87.81 227 THR A O 1
ATOM 1750 N N . ALA A 1 228 ? 7.153 -0.621 7.744 1.00 85.38 228 ALA A N 1
ATOM 1751 C CA . ALA A 1 228 ? 7.057 0.815 7.925 1.00 85.38 228 ALA A CA 1
ATOM 1752 C C . ALA A 1 228 ? 6.350 1.231 9.221 1.00 85.38 228 ALA A C 1
ATOM 1754 O O . ALA A 1 228 ? 5.802 0.417 9.965 1.00 85.38 228 ALA A O 1
ATOM 1755 N N . GLU A 1 229 ? 6.387 2.534 9.507 1.00 81.19 229 GLU A N 1
ATOM 1756 C CA . GLU A 1 229 ? 5.695 3.132 10.657 1.00 81.19 229 GLU A CA 1
ATOM 1757 C C . GLU A 1 229 ? 4.190 2.843 10.660 1.00 81.19 229 GLU A C 1
ATOM 1759 O O . GLU A 1 229 ? 3.620 2.557 11.714 1.00 81.19 229 GLU A O 1
ATOM 1764 N N . SER A 1 230 ? 3.572 2.889 9.481 1.00 82.81 230 SER A N 1
ATOM 1765 C CA . SER A 1 230 ? 2.156 2.626 9.254 1.00 82.81 230 SER A CA 1
ATOM 1766 C C . SER A 1 230 ? 1.967 1.889 7.932 1.00 82.81 230 SER A C 1
ATOM 1768 O O . SER A 1 230 ? 2.849 1.897 7.067 1.00 82.81 230 SER A O 1
ATOM 1770 N N . ILE A 1 231 ? 0.806 1.261 7.756 1.00 87.31 231 ILE A N 1
ATOM 1771 C CA . ILE A 1 231 ? 0.498 0.597 6.489 1.00 87.31 231 ILE A CA 1
ATOM 1772 C C . ILE A 1 231 ? 0.275 1.673 5.411 1.00 87.31 231 ILE A C 1
ATOM 1774 O O . ILE A 1 231 ? -0.428 2.656 5.658 1.00 87.31 231 ILE A O 1
ATOM 1778 N N . PRO A 1 232 ? 0.864 1.520 4.214 1.00 85.19 232 PRO A N 1
ATOM 1779 C CA . PRO A 1 232 ? 0.757 2.526 3.168 1.00 85.19 232 PRO A CA 1
ATOM 1780 C C . PRO A 1 232 ? -0.684 2.650 2.627 1.00 85.19 232 PRO A C 1
ATOM 1782 O O . PRO A 1 232 ? -1.381 1.642 2.483 1.00 85.19 232 PRO A O 1
ATOM 1785 N N . PRO A 1 233 ? -1.154 3.859 2.261 1.00 80.19 233 PRO A N 1
ATOM 1786 C CA . PRO A 1 233 ? -2.527 4.066 1.789 1.00 80.19 233 PRO A CA 1
ATOM 1787 C C . PRO A 1 233 ? -2.926 3.217 0.573 1.00 80.19 233 PRO A C 1
ATOM 1789 O O . PRO A 1 233 ? -4.090 2.841 0.431 1.00 80.19 233 PRO A O 1
ATOM 1792 N N . SER A 1 234 ? -1.982 2.913 -0.322 1.00 80.69 234 SER A N 1
ATOM 1793 C CA . SER A 1 234 ? -2.236 2.109 -1.525 1.00 80.69 234 SER A CA 1
ATOM 1794 C C . SER A 1 234 ? -2.323 0.597 -1.279 1.00 80.69 234 SER A C 1
ATOM 1796 O O . SER A 1 234 ? -2.650 -0.143 -2.209 1.00 80.69 234 SER A O 1
ATOM 1798 N N . PHE A 1 235 ? -2.099 0.121 -0.050 1.00 88.88 235 PHE A N 1
ATOM 1799 C CA . PHE A 1 235 ? -1.939 -1.306 0.254 1.00 88.88 235 PHE A CA 1
ATOM 1800 C C . PHE A 1 235 ? -3.138 -2.180 -0.140 1.00 88.88 235 PHE A C 1
ATOM 1802 O O . PHE A 1 235 ? -2.965 -3.308 -0.592 1.00 88.88 235 PHE A O 1
ATOM 1809 N N . THR A 1 236 ? -4.363 -1.657 -0.088 1.00 86.56 236 THR A N 1
ATOM 1810 C CA . THR A 1 236 ? -5.556 -2.397 -0.549 1.00 86.56 236 THR A CA 1
ATOM 1811 C C . THR A 1 236 ? -5.515 -2.710 -2.033 1.00 86.56 236 THR A C 1
ATOM 1813 O O . THR A 1 236 ? -5.959 -3.779 -2.440 1.00 86.56 236 THR A O 1
ATOM 1816 N N . ARG A 1 237 ? -4.965 -1.814 -2.864 1.00 85.62 237 ARG A N 1
ATOM 1817 C CA . ARG A 1 237 ? -4.814 -2.091 -4.300 1.00 85.62 237 ARG A CA 1
ATOM 1818 C C . ARG A 1 237 ? -3.855 -3.251 -4.526 1.00 85.62 237 ARG A C 1
ATOM 1820 O O . ARG A 1 237 ? -4.147 -4.097 -5.365 1.00 85.62 237 ARG A O 1
ATOM 1827 N N . LEU A 1 238 ? -2.778 -3.329 -3.742 1.00 89.94 238 LEU A N 1
ATOM 1828 C CA . LEU A 1 238 ? -1.875 -4.476 -3.755 1.00 89.94 238 LEU A CA 1
ATOM 1829 C C . LEU A 1 238 ? -2.604 -5.760 -3.352 1.00 89.94 238 LEU A C 1
ATOM 1831 O O . LEU A 1 238 ? -2.532 -6.744 -4.083 1.00 89.94 238 LEU A O 1
ATOM 1835 N N . LEU A 1 239 ? -3.336 -5.746 -2.234 1.00 91.31 239 LEU A N 1
ATOM 1836 C CA . LEU A 1 239 ? -4.097 -6.911 -1.779 1.00 91.31 239 LEU A CA 1
ATOM 1837 C C . LEU A 1 239 ? -5.092 -7.390 -2.841 1.00 91.31 239 LEU A C 1
ATOM 1839 O O . LEU A 1 239 ? -5.147 -8.579 -3.128 1.00 91.31 239 LEU A O 1
ATOM 1843 N N . MET A 1 240 ? -5.828 -6.477 -3.477 1.00 86.50 240 MET A N 1
ATOM 1844 C CA . MET A 1 240 ? -6.788 -6.808 -4.537 1.00 86.50 240 MET A CA 1
ATOM 1845 C C . MET A 1 240 ? -6.109 -7.331 -5.808 1.00 86.50 240 MET A C 1
ATOM 1847 O O . MET A 1 240 ? -6.605 -8.272 -6.433 1.00 86.50 240 MET A O 1
ATOM 1851 N N . ALA A 1 241 ? -4.971 -6.746 -6.191 1.00 87.19 241 ALA A N 1
ATOM 1852 C CA . ALA A 1 241 ? -4.190 -7.205 -7.335 1.00 87.19 241 ALA A CA 1
ATOM 1853 C C . ALA A 1 241 ? -3.616 -8.609 -7.091 1.00 87.19 241 ALA A C 1
ATOM 1855 O O . ALA A 1 241 ? -3.712 -9.466 -7.967 1.00 87.19 241 ALA A O 1
ATOM 1856 N N . LEU A 1 242 ? -3.091 -8.868 -5.888 1.00 91.88 242 LEU A N 1
ATOM 1857 C CA . LEU A 1 242 ? -2.643 -10.195 -5.472 1.00 91.88 242 LEU A CA 1
ATOM 1858 C C . LEU A 1 242 ? -3.802 -11.174 -5.410 1.00 91.88 242 LEU A C 1
ATOM 1860 O O . LEU A 1 242 ? -3.684 -12.243 -5.978 1.00 91.88 242 LEU A O 1
ATOM 1864 N N . HIS A 1 243 ? -4.934 -10.806 -4.815 1.00 89.62 243 HIS A N 1
ATOM 1865 C CA . HIS A 1 243 ? -6.108 -11.672 -4.749 1.00 89.62 243 HIS A CA 1
ATOM 1866 C C . HIS A 1 243 ? -6.573 -12.131 -6.136 1.00 89.62 243 HIS A C 1
ATOM 1868 O O . HIS A 1 243 ? -6.940 -13.287 -6.322 1.00 89.62 243 HIS A O 1
ATOM 1874 N N . SER A 1 244 ? -6.532 -11.220 -7.112 1.00 88.38 244 SER A N 1
ATOM 1875 C CA . SER A 1 244 ? -6.908 -11.507 -8.499 1.00 88.38 244 SER A CA 1
ATOM 1876 C C . SER A 1 244 ? -5.897 -12.413 -9.214 1.00 88.38 244 SER A C 1
ATOM 1878 O O . SER A 1 244 ? -6.289 -13.177 -10.090 1.00 88.38 244 SER A O 1
ATOM 1880 N N . ALA A 1 245 ? -4.609 -12.324 -8.867 1.00 90.44 245 ALA A N 1
ATOM 1881 C CA . ALA A 1 245 ? -3.540 -13.119 -9.476 1.00 90.44 245 ALA A CA 1
ATOM 1882 C C . ALA A 1 245 ? -3.343 -14.487 -8.791 1.00 90.44 245 ALA A C 1
ATOM 1884 O O . ALA A 1 245 ? -3.237 -15.513 -9.455 1.00 90.44 245 ALA A O 1
ATOM 1885 N N . ASP A 1 246 ? -3.295 -14.494 -7.461 1.00 92.88 246 ASP A N 1
ATOM 1886 C CA . ASP A 1 246 ? -3.210 -15.651 -6.575 1.00 92.88 246 ASP A CA 1
ATOM 1887 C C . ASP A 1 246 ? -3.839 -15.294 -5.216 1.00 92.88 246 ASP A C 1
ATOM 1889 O O . ASP A 1 246 ? -3.237 -14.638 -4.353 1.00 92.88 246 ASP A O 1
ATOM 1893 N N . LYS A 1 247 ? -5.072 -15.768 -5.018 1.00 90.38 247 LYS A N 1
ATOM 1894 C CA . LYS A 1 247 ? -5.852 -15.538 -3.800 1.00 90.38 247 LYS A CA 1
ATOM 1895 C C . LYS A 1 247 ? -5.095 -15.907 -2.523 1.00 90.38 247 LYS A C 1
ATOM 1897 O O . LYS A 1 247 ? -5.159 -15.162 -1.549 1.00 90.38 247 LYS A O 1
ATOM 1902 N N . ALA A 1 248 ? -4.361 -17.020 -2.512 1.00 93.44 248 ALA A N 1
ATOM 1903 C CA . ALA A 1 248 ? -3.688 -17.487 -1.304 1.00 93.44 248 ALA A CA 1
ATOM 1904 C C . ALA A 1 248 ? -2.568 -16.528 -0.867 1.00 93.44 248 ALA A C 1
ATOM 1906 O O . ALA A 1 248 ? -2.377 -16.311 0.333 1.00 93.44 248 ALA A O 1
ATOM 1907 N N . LEU A 1 249 ? -1.862 -15.919 -1.827 1.00 94.44 249 LEU A N 1
ATOM 1908 C CA . LEU A 1 249 ? -0.845 -14.902 -1.550 1.00 94.44 249 LEU A CA 1
ATOM 1909 C C . LEU A 1 249 ? -1.465 -13.597 -1.038 1.00 94.44 249 LEU A C 1
ATOM 1911 O O . LEU A 1 249 ? -0.943 -13.020 -0.081 1.00 94.44 249 LEU A O 1
ATOM 1915 N N . GLY A 1 250 ? -2.588 -13.166 -1.622 1.00 92.44 250 GLY A N 1
ATOM 1916 C CA . GLY A 1 250 ? -3.361 -12.017 -1.136 1.00 92.44 250 GLY A CA 1
ATOM 1917 C C . GLY A 1 250 ? -3.833 -12.210 0.308 1.00 92.44 250 GLY A C 1
ATOM 1918 O O . GLY A 1 250 ? -3.540 -11.383 1.171 1.00 92.44 250 GLY A O 1
ATOM 1919 N N . ASP A 1 251 ? -4.462 -13.351 0.602 1.00 92.88 251 ASP A N 1
ATOM 1920 C CA . ASP A 1 251 ? -4.962 -13.693 1.942 1.00 92.88 251 ASP A CA 1
ATOM 1921 C C . ASP A 1 251 ? -3.820 -13.856 2.961 1.00 92.88 251 ASP A C 1
ATOM 1923 O O . ASP A 1 251 ? -3.953 -13.545 4.147 1.00 92.88 251 ASP A O 1
ATOM 1927 N N . GLY A 1 252 ? -2.668 -14.370 2.520 1.00 94.88 252 GLY A N 1
ATOM 1928 C CA . GLY A 1 252 ? -1.457 -14.439 3.336 1.00 94.88 252 GLY A CA 1
ATOM 1929 C C . GLY A 1 252 ? -0.941 -13.050 3.715 1.00 94.88 252 GLY A C 1
ATOM 1930 O O . GLY A 1 252 ? -0.649 -12.801 4.886 1.00 94.88 252 GLY A O 1
ATOM 1931 N N . LEU A 1 253 ? -0.868 -12.132 2.746 1.00 95.38 253 LEU A N 1
ATOM 1932 C CA . LEU A 1 253 ? -0.409 -10.762 2.974 1.00 95.38 253 LEU A CA 1
ATOM 1933 C C . LEU A 1 253 ? -1.403 -9.949 3.819 1.00 95.38 253 LEU A C 1
ATOM 1935 O O . LEU A 1 253 ? -0.986 -9.193 4.695 1.00 95.38 253 LEU A O 1
ATOM 1939 N N . PHE A 1 254 ? -2.706 -10.151 3.622 1.00 95.00 254 PHE A N 1
ATOM 1940 C CA . PHE A 1 254 ? -3.760 -9.568 4.453 1.00 95.00 254 PHE A CA 1
ATOM 1941 C C . PHE A 1 254 ? -3.578 -9.920 5.939 1.00 95.00 254 PHE A C 1
ATOM 1943 O O . PHE A 1 254 ? -3.566 -9.039 6.802 1.00 95.00 254 PHE A O 1
ATOM 1950 N N . ARG A 1 255 ? -3.348 -11.202 6.250 1.00 94.62 255 ARG A N 1
ATOM 1951 C CA . ARG A 1 255 ? -3.107 -11.653 7.630 1.00 94.62 255 ARG A CA 1
ATOM 1952 C C . ARG A 1 255 ? -1.845 -11.034 8.231 1.00 94.62 255 ARG A C 1
ATOM 1954 O O . ARG A 1 255 ? -1.854 -10.648 9.399 1.00 94.62 255 ARG A O 1
ATOM 1961 N N . GLN A 1 256 ? -0.779 -10.892 7.441 1.00 94.69 256 GLN A N 1
ATOM 1962 C CA . GLN A 1 256 ? 0.438 -10.194 7.874 1.00 94.69 256 GLN A CA 1
ATOM 1963 C C . GLN A 1 256 ? 0.168 -8.714 8.173 1.00 94.69 256 GLN A C 1
ATOM 1965 O O . GLN A 1 256 ? 0.655 -8.200 9.178 1.00 94.69 256 GLN A O 1
ATOM 1970 N N . ALA A 1 257 ? -0.651 -8.049 7.356 1.00 93.69 257 ALA A N 1
ATOM 1971 C CA . ALA A 1 257 ? -1.037 -6.658 7.562 1.00 93.69 257 ALA A CA 1
ATOM 1972 C C . ALA A 1 257 ? -1.825 -6.465 8.867 1.00 93.69 257 ALA A C 1
ATOM 1974 O O . ALA A 1 257 ? -1.493 -5.582 9.657 1.00 93.69 257 ALA A O 1
ATOM 1975 N N . LEU A 1 258 ? -2.795 -7.339 9.163 1.00 92.44 258 LEU A N 1
ATOM 1976 C CA . LEU A 1 258 ? -3.505 -7.314 10.448 1.00 92.44 258 LEU A CA 1
ATOM 1977 C C . LEU A 1 258 ? -2.553 -7.498 11.639 1.00 92.44 258 LEU A C 1
ATOM 1979 O O . LEU A 1 258 ? -2.668 -6.784 12.636 1.00 92.44 258 LEU A O 1
ATOM 1983 N N . LEU A 1 259 ? -1.596 -8.427 11.547 1.00 91.50 259 LEU A N 1
ATOM 1984 C CA . LEU A 1 259 ? -0.591 -8.630 12.596 1.00 91.50 259 LEU A CA 1
ATOM 1985 C C . LEU A 1 259 ? 0.302 -7.395 12.785 1.00 91.50 259 LEU A C 1
ATOM 1987 O O . LEU A 1 259 ? 0.561 -7.008 13.925 1.00 91.50 259 LEU A O 1
ATOM 1991 N N . ALA A 1 260 ? 0.720 -6.746 11.695 1.00 90.25 260 ALA A N 1
ATOM 1992 C CA . ALA A 1 260 ? 1.491 -5.506 11.748 1.00 90.25 260 ALA A CA 1
ATOM 1993 C C . ALA A 1 260 ? 0.701 -4.372 12.428 1.00 90.25 260 ALA A C 1
ATOM 1995 O O . ALA A 1 260 ? 1.234 -3.695 13.307 1.00 90.25 260 ALA A O 1
ATOM 1996 N N . MET A 1 261 ? -0.593 -4.216 12.116 1.00 88.81 261 MET A N 1
ATOM 1997 C CA . MET A 1 261 ? -1.453 -3.234 12.796 1.00 88.81 261 MET A CA 1
ATOM 1998 C C . MET A 1 261 ? -1.577 -3.506 14.298 1.00 88.81 261 MET A C 1
ATOM 2000 O O . MET A 1 261 ? -1.498 -2.577 15.104 1.00 88.81 261 MET A O 1
ATOM 2004 N N . ARG A 1 262 ? -1.718 -4.778 14.698 1.00 89.38 262 ARG A N 1
ATOM 2005 C CA . ARG A 1 262 ? -1.744 -5.158 16.121 1.00 89.38 262 ARG A CA 1
ATOM 2006 C C . ARG A 1 262 ? -0.439 -4.793 16.824 1.00 89.38 262 ARG A C 1
ATOM 2008 O O . ARG A 1 262 ? -0.476 -4.205 17.902 1.00 89.38 262 ARG A O 1
ATOM 2015 N N . ALA A 1 263 ? 0.703 -5.085 16.201 1.00 86.12 263 ALA A N 1
ATOM 2016 C CA . ALA A 1 263 ? 2.022 -4.740 16.733 1.00 86.12 263 ALA A CA 1
ATOM 2017 C C . ALA A 1 263 ? 2.250 -3.218 16.841 1.00 86.12 263 ALA A C 1
ATOM 2019 O O . ALA A 1 263 ? 3.033 -2.769 17.677 1.00 86.12 263 ALA A O 1
ATOM 2020 N N . ASN A 1 264 ? 1.527 -2.421 16.048 1.00 82.12 264 ASN A N 1
ATOM 2021 C CA . ASN A 1 264 ? 1.562 -0.957 16.070 1.00 82.12 264 ASN A CA 1
ATOM 2022 C C . ASN A 1 264 ? 0.593 -0.321 17.088 1.00 82.12 264 ASN A C 1
ATOM 2024 O O . ASN A 1 264 ? 0.327 0.879 17.034 1.00 82.12 264 ASN A O 1
ATOM 2028 N N . GLY A 1 265 ? 0.100 -1.101 18.056 1.00 81.50 265 GLY A N 1
ATOM 2029 C CA . GLY A 1 265 ? -0.622 -0.582 19.221 1.00 81.50 265 GLY A CA 1
ATOM 2030 C C . GLY A 1 265 ? -2.123 -0.389 19.018 1.00 81.50 265 GLY A C 1
ATOM 2031 O O . GLY A 1 265 ? -2.732 0.348 19.787 1.00 81.50 265 GLY A O 1
ATOM 2032 N N . LEU A 1 266 ? -2.722 -1.038 18.008 1.00 83.75 266 LEU A N 1
ATOM 2033 C CA . LEU A 1 266 ? -4.176 -1.048 17.766 1.00 83.75 266 LEU A CA 1
ATOM 2034 C C . LEU A 1 266 ? -4.806 0.346 17.570 1.00 83.75 266 LEU A C 1
ATOM 2036 O O . LEU A 1 266 ? -6.012 0.515 17.759 1.00 83.75 266 LEU A O 1
ATOM 2040 N N . LYS A 1 267 ? -4.001 1.352 17.207 1.00 77.94 267 LYS A N 1
ATOM 2041 C CA . LYS A 1 267 ? -4.464 2.716 16.921 1.00 77.94 267 LYS A CA 1
ATOM 2042 C C . LYS A 1 267 ? -5.320 2.750 15.656 1.00 77.94 267 LYS A C 1
ATOM 2044 O O . LYS A 1 267 ? -5.246 1.850 14.815 1.00 77.94 267 LYS A O 1
ATOM 2049 N N . TYR A 1 268 ? -6.128 3.800 15.521 1.00 78.75 268 TYR A N 1
ATOM 2050 C CA . TYR A 1 268 ? -6.823 4.034 14.265 1.00 78.75 268 TYR A CA 1
ATOM 2051 C C . TYR A 1 268 ? -5.816 4.389 13.172 1.00 78.75 268 TYR A C 1
ATOM 2053 O O . TYR A 1 268 ? -5.051 5.342 13.299 1.00 78.75 268 TYR A O 1
ATOM 2061 N N . ASP A 1 269 ? -5.856 3.621 12.093 1.00 77.88 269 ASP A N 1
ATOM 2062 C CA . ASP A 1 269 ? -5.133 3.866 10.855 1.00 77.88 269 ASP A CA 1
ATOM 2063 C C . ASP A 1 269 ? -6.162 3.758 9.726 1.00 77.88 269 ASP A C 1
ATOM 2065 O O . ASP A 1 269 ? -7.032 2.881 9.756 1.00 77.88 269 ASP A O 1
ATOM 2069 N N . PHE A 1 270 ? -6.072 4.625 8.719 1.00 73.62 270 PHE A N 1
ATOM 2070 C CA . PHE A 1 270 ? -6.901 4.520 7.519 1.00 73.62 270 PHE A CA 1
ATOM 2071 C C . PHE A 1 270 ? -6.743 3.148 6.834 1.00 73.62 270 PHE A C 1
ATOM 2073 O O . PHE A 1 270 ? -7.672 2.648 6.197 1.00 73.62 270 PHE A O 1
ATOM 2080 N N . ALA A 1 271 ? -5.604 2.481 7.033 1.00 81.06 271 ALA A N 1
ATOM 2081 C CA . ALA A 1 271 ? -5.386 1.100 6.636 1.00 81.06 271 ALA A CA 1
ATOM 2082 C C . ALA A 1 271 ? -6.427 0.115 7.200 1.00 81.06 271 ALA A C 1
ATOM 2084 O O . ALA A 1 271 ? -6.728 -0.876 6.541 1.00 81.06 271 ALA A O 1
ATOM 2085 N N . LEU A 1 272 ? -7.037 0.389 8.360 1.00 85.94 272 LEU A N 1
ATOM 2086 C CA . LEU A 1 272 ? -8.080 -0.466 8.935 1.00 85.94 272 LEU A CA 1
ATOM 2087 C C . LEU A 1 272 ? -9.316 -0.535 8.033 1.00 85.94 272 LEU A C 1
ATOM 2089 O O . LEU A 1 272 ? -9.879 -1.612 7.831 1.00 85.94 272 LEU A O 1
ATOM 2093 N N . VAL A 1 273 ? -9.715 0.606 7.463 1.00 82.38 273 VAL A N 1
ATOM 2094 C CA . VAL A 1 273 ? -10.821 0.689 6.498 1.00 82.38 273 VAL A CA 1
ATOM 2095 C C . VAL A 1 273 ? -10.502 -0.198 5.301 1.00 82.38 273 VAL A C 1
ATOM 2097 O O . VAL A 1 273 ? -11.259 -1.091 4.933 1.00 82.38 273 VAL A O 1
ATOM 2100 N N . SER A 1 274 ? -9.316 0.022 4.756 1.00 79.00 274 SER A N 1
ATOM 2101 C CA . SER A 1 274 ? -8.710 -0.703 3.651 1.00 79.00 274 SER A CA 1
ATOM 2102 C C . SER A 1 274 ? -8.713 -2.230 3.839 1.00 79.00 274 SER A C 1
ATOM 2104 O O . SER A 1 274 ? -9.219 -2.945 2.976 1.00 79.00 274 SER A O 1
ATOM 2106 N N . LEU A 1 275 ? -8.241 -2.728 4.986 1.00 88.56 275 LEU A N 1
ATOM 2107 C CA . LEU A 1 275 ? -8.258 -4.156 5.322 1.00 88.56 275 LEU A CA 1
ATOM 2108 C C . LEU A 1 275 ? -9.680 -4.687 5.526 1.00 88.56 275 LEU A C 1
ATOM 2110 O O . LEU A 1 275 ? -9.998 -5.777 5.069 1.00 88.56 275 LEU A O 1
ATOM 2114 N N . THR A 1 276 ? -10.568 -3.908 6.139 1.00 89.69 276 THR A N 1
ATOM 2115 C CA . THR A 1 276 ? -11.977 -4.308 6.297 1.00 89.69 276 THR A CA 1
ATOM 2116 C C . THR A 1 276 ? -12.658 -4.512 4.949 1.00 89.69 276 THR A C 1
ATOM 2118 O O . THR A 1 276 ? -13.452 -5.433 4.788 1.00 89.69 276 THR A O 1
ATOM 2121 N N . ASN A 1 277 ? -12.304 -3.714 3.945 1.00 82.50 277 ASN A N 1
ATOM 2122 C CA . ASN A 1 277 ? -12.865 -3.846 2.602 1.00 82.50 277 ASN A CA 1
ATOM 2123 C C . ASN A 1 277 ? -12.240 -4.972 1.774 1.00 82.50 277 ASN A C 1
ATOM 2125 O O . ASN A 1 277 ? -12.727 -5.270 0.682 1.00 82.50 277 ASN A O 1
ATOM 2129 N N . TYR A 1 278 ? -11.160 -5.582 2.267 1.00 86.94 278 TYR A N 1
ATOM 2130 C CA . TYR A 1 278 ? -10.652 -6.821 1.695 1.00 86.94 278 TYR A CA 1
ATOM 2131 C C . TYR A 1 278 ? -11.631 -7.974 1.944 1.00 86.94 278 TYR A C 1
ATOM 2133 O O . TYR A 1 278 ? -11.967 -8.699 1.008 1.00 86.94 278 TYR A O 1
ATOM 2141 N N . ASP A 1 279 ? -12.166 -8.052 3.166 1.00 90.31 279 ASP A N 1
ATOM 2142 C CA . ASP A 1 279 ? -13.051 -9.136 3.596 1.00 90.31 279 ASP A CA 1
ATOM 2143 C C . ASP A 1 279 ? -14.547 -8.838 3.417 1.00 90.31 279 ASP A C 1
ATOM 2145 O O . ASP A 1 279 ? -15.336 -9.772 3.263 1.00 90.31 279 ASP A O 1
ATOM 2149 N N . PHE A 1 280 ? -14.965 -7.566 3.439 1.00 89.12 280 PHE A N 1
ATOM 2150 C CA . PHE A 1 280 ? -16.383 -7.188 3.476 1.00 89.12 280 PHE A CA 1
ATOM 2151 C C . PHE A 1 280 ? -16.759 -6.113 2.454 1.00 89.12 280 PHE A C 1
ATOM 2153 O O . PHE A 1 280 ? -16.046 -5.132 2.245 1.00 89.12 280 PHE A O 1
ATOM 2160 N N . PHE A 1 281 ? -17.963 -6.229 1.899 1.00 82.00 281 PHE A N 1
ATOM 2161 C CA . PHE A 1 281 ? -18.637 -5.155 1.170 1.00 82.00 281 PHE A CA 1
ATOM 2162 C C . PHE A 1 281 ? -19.133 -4.061 2.115 1.00 82.00 281 PHE A C 1
ATOM 2164 O O . PHE A 1 281 ? -19.232 -4.272 3.325 1.00 82.00 281 PHE A O 1
ATOM 2171 N N . ALA A 1 282 ? -19.474 -2.890 1.569 1.00 73.25 282 ALA A N 1
ATOM 2172 C CA . ALA A 1 282 ? -19.920 -1.719 2.333 1.00 73.25 282 ALA A CA 1
ATOM 2173 C C . ALA A 1 282 ? -21.147 -1.974 3.236 1.00 73.25 282 ALA A C 1
ATOM 2175 O O . ALA A 1 282 ? -21.260 -1.356 4.287 1.00 73.25 282 ALA A O 1
ATOM 2176 N N . ASP A 1 283 ? -22.011 -2.930 2.890 1.00 74.06 283 ASP A N 1
ATOM 2177 C CA . ASP A 1 283 ? -23.169 -3.353 3.700 1.00 74.06 283 ASP A CA 1
ATOM 2178 C C . ASP A 1 283 ? -22.804 -4.315 4.849 1.00 74.06 283 ASP A C 1
ATOM 2180 O O . ASP A 1 283 ? -23.658 -4.757 5.614 1.00 74.06 283 ASP A O 1
ATOM 2184 N N . GLY A 1 284 ? -21.522 -4.659 4.963 1.00 82.88 284 GLY A N 1
ATOM 2185 C CA . GLY A 1 284 ? -20.985 -5.544 5.988 1.00 82.88 284 GLY A CA 1
ATOM 2186 C C . GLY A 1 284 ? -21.014 -7.011 5.590 1.00 82.88 284 GLY A C 1
ATOM 2187 O O . GLY A 1 284 ? -20.476 -7.821 6.332 1.00 82.88 284 GLY A O 1
ATOM 2188 N N . ARG A 1 285 ? -21.574 -7.376 4.429 1.00 86.56 285 ARG A N 1
ATOM 2189 C CA . ARG A 1 285 ? -21.553 -8.762 3.956 1.00 86.56 285 ARG A CA 1
ATOM 2190 C C . ARG A 1 285 ? -20.147 -9.174 3.549 1.00 86.56 285 ARG A C 1
ATOM 2192 O O . ARG A 1 285 ? -19.411 -8.411 2.930 1.00 86.56 285 ARG A O 1
ATOM 2199 N N . MET A 1 286 ? -19.798 -10.410 3.872 1.00 88.75 286 MET A N 1
ATOM 2200 C CA . MET A 1 286 ? -18.530 -11.024 3.499 1.00 88.75 286 MET A CA 1
ATOM 2201 C C . MET A 1 286 ? -18.394 -11.135 1.975 1.00 88.75 286 MET A C 1
ATOM 2203 O O . MET A 1 286 ? -19.337 -11.532 1.284 1.00 88.75 286 MET A O 1
ATOM 2207 N N . ALA A 1 287 ? -17.213 -10.807 1.457 1.00 85.12 287 ALA A N 1
ATOM 2208 C CA . ALA A 1 287 ? -16.884 -10.991 0.055 1.00 85.12 287 ALA A CA 1
ATOM 2209 C C . ALA A 1 287 ? -16.801 -12.493 -0.307 1.00 85.12 287 ALA A C 1
ATOM 2211 O O . ALA A 1 287 ? -16.464 -13.326 0.542 1.00 85.12 287 ALA A O 1
ATOM 2212 N N . PRO A 1 288 ? -17.097 -12.879 -1.564 1.00 81.38 288 PRO A N 1
ATOM 2213 C CA . PRO A 1 288 ? -17.037 -14.275 -1.980 1.00 81.38 288 PRO A CA 1
ATOM 2214 C C . PRO A 1 288 ? -15.647 -14.883 -1.768 1.00 81.38 288 PRO A C 1
ATOM 2216 O O . PRO A 1 288 ? -14.630 -14.303 -2.141 1.00 81.38 288 PRO A O 1
ATOM 2219 N N . GLY A 1 289 ? -15.609 -16.088 -1.198 1.00 82.50 289 GLY A N 1
ATOM 2220 C CA . GLY A 1 289 ? -14.376 -16.857 -1.023 1.00 82.50 289 GLY A CA 1
ATOM 2221 C C . GLY A 1 289 ? -13.508 -16.450 0.172 1.00 82.50 289 GLY A C 1
ATOM 2222 O O . GLY A 1 289 ? -12.448 -17.050 0.358 1.00 82.50 289 GLY A O 1
ATOM 2223 N N . ILE A 1 290 ? -13.919 -15.480 0.988 1.00 89.31 290 ILE A N 1
ATOM 2224 C CA . ILE A 1 290 ? -13.231 -15.156 2.245 1.00 89.31 290 ILE A CA 1
ATOM 2225 C C . ILE A 1 290 ? -13.434 -16.286 3.260 1.00 89.31 290 ILE A C 1
ATOM 2227 O O . ILE A 1 290 ? -14.498 -16.905 3.327 1.00 89.31 290 ILE A O 1
ATOM 2231 N N . SER A 1 291 ? -12.385 -16.604 4.023 1.00 89.81 291 SER A N 1
ATOM 2232 C CA . SER A 1 291 ? -12.448 -17.679 5.009 1.00 89.81 291 SER A CA 1
ATOM 2233 C C . SER A 1 291 ? -13.057 -17.193 6.328 1.00 89.81 291 SER A C 1
ATOM 2235 O O . SER A 1 291 ? -12.835 -16.064 6.762 1.00 89.81 291 SER A O 1
ATOM 2237 N N . ILE A 1 292 ? -13.770 -18.081 7.029 1.00 89.94 292 ILE A N 1
ATOM 2238 C CA . ILE A 1 292 ? -14.283 -17.798 8.383 1.00 89.94 292 ILE A CA 1
ATOM 2239 C C . ILE A 1 292 ? -13.127 -17.468 9.347 1.00 89.94 292 ILE A C 1
ATOM 2241 O O . ILE A 1 292 ? -13.294 -16.674 10.271 1.00 89.94 292 ILE A O 1
ATOM 2245 N N . GLY A 1 293 ? -11.940 -18.044 9.121 1.00 92.25 293 GLY A N 1
ATOM 2246 C CA . GLY A 1 293 ? -10.743 -17.744 9.905 1.00 92.25 293 GLY A CA 1
ATOM 2247 C C . GLY A 1 293 ? -10.310 -16.281 9.787 1.00 92.25 293 GLY A C 1
ATOM 2248 O O . GLY A 1 293 ? -10.039 -15.650 10.807 1.00 92.25 293 GLY A O 1
ATOM 2249 N N . ASP A 1 294 ? -10.307 -15.726 8.575 1.00 92.25 294 ASP A N 1
ATOM 2250 C CA . ASP A 1 294 ? -9.943 -14.323 8.324 1.00 92.25 294 ASP A CA 1
ATOM 2251 C C . ASP A 1 294 ? -10.977 -13.366 8.937 1.00 92.25 294 ASP A C 1
ATOM 2253 O O . ASP A 1 294 ? -10.624 -12.447 9.681 1.00 92.25 294 ASP A O 1
ATOM 2257 N N . VAL A 1 295 ? -12.263 -13.692 8.784 1.00 93.69 295 VAL A N 1
ATOM 2258 C CA . VAL A 1 295 ? -13.382 -12.978 9.424 1.00 93.69 295 VAL A CA 1
ATOM 2259 C C . VAL A 1 295 ? -13.256 -12.991 10.950 1.00 93.69 295 VAL A C 1
ATOM 2261 O O . VAL A 1 295 ? -13.454 -11.970 11.612 1.00 93.69 295 VAL A O 1
ATOM 2264 N N . SER A 1 296 ? -12.871 -14.125 11.538 1.00 94.31 296 SER A N 1
ATOM 2265 C CA . SER A 1 296 ? -12.614 -14.221 12.976 1.00 94.31 296 SER A CA 1
ATOM 2266 C C . SER A 1 296 ? -11.418 -13.364 13.405 1.00 94.31 296 SER A C 1
ATOM 2268 O O . SER A 1 296 ? -11.440 -12.787 14.494 1.00 94.31 296 SER A O 1
ATOM 2270 N N . LEU A 1 297 ? -10.368 -13.260 12.583 1.00 94.06 297 LEU A N 1
ATOM 2271 C CA . LEU A 1 297 ? -9.195 -12.437 12.887 1.00 94.06 297 LEU A CA 1
ATOM 2272 C C . LEU A 1 297 ? -9.543 -10.948 12.910 1.00 94.06 297 LEU A C 1
ATOM 2274 O O . LEU A 1 297 ? -9.189 -10.261 13.871 1.00 94.06 297 LEU A O 1
ATOM 2278 N N . ILE A 1 298 ? -10.245 -10.453 11.893 1.00 94.56 298 ILE A N 1
ATOM 2279 C CA . ILE A 1 298 ? -10.577 -9.030 11.790 1.00 94.56 298 ILE A CA 1
ATOM 2280 C C . ILE A 1 298 ? -11.673 -8.610 12.780 1.00 94.56 298 ILE A C 1
ATOM 2282 O O . ILE A 1 298 ? -11.546 -7.571 13.426 1.00 94.56 298 ILE A O 1
ATOM 2286 N N . THR A 1 299 ? -12.684 -9.450 13.026 1.00 95.75 299 THR A N 1
ATOM 2287 C CA . THR A 1 299 ? -13.668 -9.184 14.093 1.00 95.75 299 THR A CA 1
ATOM 2288 C C . THR A 1 299 ? -13.018 -9.175 15.475 1.00 95.75 299 THR A C 1
ATOM 2290 O O . THR A 1 299 ? -13.337 -8.316 16.295 1.00 95.75 299 THR A O 1
ATOM 2293 N N . GLN A 1 300 ? -12.050 -10.066 15.731 1.00 95.44 300 GLN A N 1
ATOM 2294 C CA . GLN A 1 300 ? -11.258 -10.015 16.960 1.00 95.44 300 GLN A CA 1
ATOM 2295 C C . GLN A 1 300 ? -10.432 -8.728 17.044 1.00 95.44 300 GLN A C 1
ATOM 2297 O O . GLN A 1 300 ? -10.390 -8.114 18.103 1.00 95.44 300 GLN A O 1
ATOM 2302 N N . TYR A 1 301 ? -9.826 -8.279 15.937 1.00 95.31 301 TYR A N 1
ATOM 2303 C CA . TYR A 1 301 ? -9.095 -7.009 15.904 1.00 95.31 301 TYR A CA 1
ATOM 2304 C C . TYR A 1 301 ? -9.977 -5.835 16.352 1.00 95.31 301 TYR A C 1
ATOM 2306 O O . TYR A 1 301 ? -9.537 -5.026 17.165 1.00 95.31 301 TYR A O 1
ATOM 2314 N N . PHE A 1 302 ? -11.221 -5.749 15.868 1.00 96.19 302 PHE A N 1
ATOM 2315 C CA . PHE A 1 302 ? -12.148 -4.684 16.266 1.00 96.19 302 PHE A CA 1
ATOM 2316 C C . PHE A 1 302 ? -12.398 -4.668 17.778 1.00 96.19 302 PHE A C 1
ATOM 2318 O O . PHE A 1 302 ? -12.355 -3.609 18.406 1.00 96.19 302 PHE A O 1
ATOM 2325 N N . VAL A 1 303 ? -12.614 -5.845 18.369 1.00 96.56 303 VAL A N 1
ATOM 2326 C CA . VAL A 1 303 ? -12.844 -6.005 19.811 1.00 96.56 303 VAL A CA 1
ATOM 2327 C C . VAL A 1 303 ? -11.592 -5.658 20.615 1.00 96.56 303 VAL A C 1
ATOM 2329 O O . VAL A 1 303 ? -11.692 -4.947 21.618 1.00 96.56 303 VAL A O 1
ATOM 2332 N N . ASP A 1 304 ? -10.419 -6.109 20.170 1.00 95.38 304 ASP A N 1
ATOM 2333 C CA . ASP A 1 304 ? -9.137 -5.819 20.817 1.00 95.38 304 ASP A CA 1
ATOM 2334 C C . ASP A 1 304 ? -8.848 -4.312 20.797 1.00 95.38 304 ASP A C 1
ATOM 2336 O O . ASP A 1 304 ? -8.502 -3.734 21.827 1.00 95.38 304 ASP A O 1
ATOM 2340 N N . ALA A 1 305 ? -9.051 -3.653 19.651 1.00 94.25 305 ALA A N 1
ATOM 2341 C CA . ALA A 1 305 ? -8.831 -2.218 19.493 1.00 94.25 305 ALA A CA 1
ATOM 2342 C C . ALA A 1 305 ? -9.767 -1.387 20.385 1.00 94.25 305 ALA A C 1
ATOM 2344 O O . ALA A 1 305 ? -9.310 -0.459 21.061 1.00 94.25 305 ALA A O 1
ATOM 2345 N N . ALA A 1 306 ? -11.052 -1.759 20.443 1.00 95.31 306 ALA A N 1
ATOM 2346 C CA . ALA A 1 306 ? -12.035 -1.129 21.323 1.00 95.31 306 ALA A CA 1
ATOM 2347 C C . ALA A 1 306 ? -11.674 -1.313 22.806 1.00 95.31 306 ALA A C 1
ATOM 2349 O O . ALA A 1 306 ? -11.739 -0.367 23.596 1.00 95.31 306 ALA A O 1
ATOM 2350 N N . SER A 1 307 ? -11.257 -2.526 23.183 1.00 94.81 307 SER A N 1
ATOM 2351 C CA . SER A 1 307 ? -10.859 -2.861 24.555 1.00 94.81 307 SER A CA 1
ATOM 2352 C C . SER A 1 307 ? -9.615 -2.081 24.978 1.00 94.81 307 SER A C 1
ATOM 2354 O O . SER A 1 307 ? -9.594 -1.503 26.065 1.00 94.81 307 SER A O 1
ATOM 2356 N N . ALA A 1 308 ? -8.605 -2.011 24.106 1.00 92.31 308 ALA A N 1
ATOM 2357 C CA . ALA A 1 308 ? -7.367 -1.283 24.356 1.00 92.31 308 ALA A CA 1
ATOM 2358 C C . ALA A 1 308 ? -7.627 0.212 24.590 1.00 92.31 308 ALA A C 1
ATOM 2360 O O . ALA A 1 308 ? -7.182 0.761 25.597 1.00 92.31 308 ALA A O 1
ATOM 2361 N N . HIS A 1 309 ? -8.423 0.860 23.733 1.00 91.00 309 HIS A N 1
ATOM 2362 C CA . HIS A 1 309 ? -8.742 2.284 23.893 1.00 91.00 309 HIS A CA 1
ATOM 2363 C C . HIS A 1 309 ? -9.633 2.552 25.116 1.00 91.00 309 HIS A C 1
ATOM 2365 O O . HIS A 1 309 ? -9.425 3.532 25.831 1.00 91.00 309 HIS A O 1
ATOM 2371 N N . SER A 1 310 ? -10.570 1.652 25.425 1.00 91.50 310 SER A N 1
ATOM 2372 C CA . SER A 1 310 ? -11.378 1.738 26.651 1.00 91.50 310 SER A CA 1
ATOM 2373 C C . SER A 1 310 ? -10.534 1.585 27.922 1.00 91.50 310 SER A C 1
ATOM 2375 O O . SER A 1 310 ? -10.863 2.153 28.962 1.00 91.50 310 SER A O 1
ATOM 2377 N N . ALA A 1 311 ? -9.452 0.804 27.874 1.00 89.88 311 ALA A N 1
ATOM 2378 C CA . ALA A 1 311 ? -8.498 0.696 28.974 1.00 89.88 311 ALA A CA 1
ATOM 2379 C C . ALA A 1 311 ? -7.625 1.956 29.092 1.00 89.88 311 ALA A C 1
ATOM 2381 O O . ALA A 1 311 ? -7.417 2.440 30.201 1.00 89.88 311 ALA A O 1
ATOM 2382 N N . MET A 1 312 ? -7.177 2.533 27.969 1.00 87.44 312 MET A N 1
ATOM 2383 C CA . MET A 1 312 ? -6.426 3.798 27.967 1.00 87.44 312 MET A CA 1
ATOM 2384 C C . MET A 1 312 ? -7.217 4.930 28.631 1.00 87.44 312 MET A C 1
ATOM 2386 O O . MET A 1 312 ? -6.680 5.610 29.500 1.00 87.44 312 MET A O 1
ATOM 2390 N N . LEU A 1 313 ? -8.508 5.064 28.310 1.00 88.19 313 LEU A N 1
ATOM 2391 C CA . LEU A 1 313 ? -9.396 6.058 28.927 1.00 88.19 313 LEU A CA 1
ATOM 2392 C C . LEU A 1 313 ? -9.537 5.895 30.446 1.00 88.19 313 LEU A C 1
ATOM 2394 O O . LEU A 1 313 ? -9.667 6.881 31.166 1.00 88.19 313 LEU A O 1
ATOM 2398 N N . ARG A 1 314 ? -9.496 4.657 30.951 1.00 86.25 314 ARG A N 1
ATOM 2399 C CA . ARG A 1 314 ? -9.538 4.385 32.396 1.00 86.25 314 ARG A CA 1
ATOM 2400 C C . ARG A 1 314 ? -8.240 4.758 33.109 1.00 86.25 314 ARG A C 1
ATOM 2402 O O . ARG A 1 314 ? -8.270 5.025 34.306 1.00 86.25 314 ARG A O 1
ATOM 2409 N N . ASN A 1 315 ? -7.123 4.780 32.385 1.00 85.31 315 ASN A N 1
ATOM 2410 C CA . ASN A 1 315 ? -5.791 4.973 32.951 1.00 85.31 315 ASN A CA 1
ATOM 2411 C C . ASN A 1 315 ? -5.342 6.443 32.994 1.00 85.31 315 ASN A C 1
ATOM 2413 O O . ASN A 1 315 ? -4.310 6.727 33.600 1.00 85.31 315 ASN A O 1
ATOM 2417 N N . GLY A 1 316 ? -6.090 7.379 32.400 1.00 80.88 316 GLY A N 1
ATOM 2418 C CA . GLY A 1 316 ? -5.810 8.809 32.532 1.00 80.88 316 GLY A CA 1
ATOM 2419 C C . GLY A 1 316 ? -6.227 9.654 31.331 1.00 80.88 316 GLY A C 1
ATOM 2420 O O . GLY A 1 316 ? -6.950 9.209 30.443 1.00 80.88 316 GLY A O 1
ATOM 2421 N N . ALA A 1 317 ? -5.773 10.908 31.335 1.00 78.81 317 ALA A N 1
ATOM 2422 C CA . ALA A 1 317 ? -6.028 11.851 30.253 1.00 78.81 317 ALA A CA 1
ATOM 2423 C C . ALA A 1 317 ? -5.271 11.452 28.977 1.00 78.81 317 ALA A C 1
ATOM 2425 O O . ALA A 1 317 ? -4.097 11.089 29.033 1.00 78.81 317 ALA A O 1
ATOM 2426 N N . LEU A 1 318 ? -5.948 11.568 27.835 1.00 83.62 318 LEU A N 1
ATOM 2427 C CA . LEU A 1 318 ? -5.366 11.328 26.519 1.00 83.62 318 LEU A CA 1
ATOM 2428 C C . LEU A 1 318 ? -4.565 12.545 26.048 1.00 83.62 318 LEU A C 1
ATOM 2430 O O . LEU A 1 318 ? -4.926 13.696 26.306 1.00 83.62 318 LEU A O 1
ATOM 2434 N N . THR A 1 319 ? -3.495 12.291 25.305 1.00 84.19 319 THR A N 1
ATOM 2435 C CA . THR A 1 319 ? -2.829 13.323 24.503 1.00 84.19 319 THR A CA 1
ATOM 2436 C C . THR A 1 319 ? -3.733 13.788 23.352 1.00 84.19 319 THR A C 1
ATOM 2438 O O . THR A 1 319 ? -4.702 13.118 22.992 1.00 84.19 319 THR A O 1
ATOM 2441 N N . SER A 1 320 ? -3.414 14.930 22.732 1.00 78.94 320 SER A N 1
ATOM 2442 C CA . SER A 1 320 ? -4.177 15.445 21.580 1.00 78.94 320 SER A CA 1
ATOM 2443 C C . SER A 1 320 ? -4.266 14.424 20.436 1.00 78.94 320 SER A C 1
ATOM 2445 O O . SER A 1 320 ? -5.338 14.218 19.869 1.00 78.94 320 SER A O 1
ATOM 2447 N N . ASP A 1 321 ? -3.162 13.743 20.128 1.00 75.94 321 ASP A N 1
ATOM 2448 C CA . ASP A 1 321 ? -3.109 12.748 19.050 1.00 75.94 321 ASP A CA 1
ATOM 2449 C C . ASP A 1 321 ? -3.954 11.510 19.382 1.00 75.94 321 ASP A C 1
ATOM 2451 O O . ASP A 1 321 ? -4.668 10.975 18.531 1.00 75.94 321 ASP A O 1
ATOM 2455 N N . GLU A 1 322 ? -3.927 11.074 20.641 1.00 83.75 322 GLU A N 1
ATOM 2456 C CA . GLU A 1 322 ? -4.764 9.973 21.120 1.00 83.75 322 GLU A CA 1
ATOM 2457 C C . GLU A 1 322 ? -6.248 10.343 21.113 1.00 83.75 322 GLU A C 1
ATOM 2459 O O . GLU A 1 322 ? -7.077 9.504 20.762 1.00 83.75 322 GLU A O 1
ATOM 2464 N N . GLN A 1 323 ? -6.592 11.599 21.413 1.00 85.12 323 GLN A N 1
ATOM 2465 C CA . GLN A 1 323 ? -7.966 12.090 21.339 1.00 85.12 323 GLN A CA 1
ATOM 2466 C C . GLN A 1 323 ? -8.504 12.054 19.900 1.00 85.12 323 GLN A C 1
ATOM 2468 O O . GLN A 1 323 ? -9.646 11.644 19.677 1.00 85.12 323 GLN A O 1
ATOM 2473 N N . VAL A 1 324 ? -7.698 12.449 18.908 1.00 80.69 324 VAL A N 1
ATOM 2474 C CA . VAL A 1 324 ? -8.073 12.377 17.482 1.00 80.69 324 VAL A CA 1
ATOM 2475 C C . VAL A 1 324 ? -8.219 10.921 17.024 1.00 80.69 324 VAL A C 1
ATOM 2477 O O . VAL A 1 324 ? -9.209 10.572 16.369 1.00 80.69 324 VAL A O 1
ATOM 2480 N N . SER A 1 325 ? -7.276 10.056 17.415 1.00 83.25 325 SER A N 1
ATOM 2481 C CA . SER A 1 325 ? -7.336 8.614 17.139 1.00 83.25 325 SER A CA 1
ATOM 2482 C C . SER A 1 325 ? -8.586 7.975 17.751 1.00 83.25 325 SER A C 1
ATOM 2484 O O . SER A 1 325 ? -9.258 7.196 17.078 1.00 83.25 325 SER A O 1
ATOM 2486 N N . LEU A 1 326 ? -8.950 8.340 18.986 1.00 87.94 326 LEU A N 1
ATOM 2487 C CA . LEU A 1 326 ? -10.144 7.835 19.669 1.00 87.94 326 LEU A CA 1
ATOM 2488 C C . LEU A 1 326 ? -11.423 8.149 18.885 1.00 87.94 326 LEU A C 1
ATOM 2490 O O . LEU A 1 326 ? -12.224 7.246 18.650 1.00 87.94 326 LEU A O 1
ATOM 2494 N N . GLY A 1 327 ? -11.613 9.408 18.472 1.00 86.31 327 GLY A N 1
ATOM 2495 C CA . GLY A 1 327 ? -12.809 9.825 17.731 1.00 86.31 327 GLY A CA 1
ATOM 2496 C C . GLY A 1 327 ? -12.956 9.109 16.389 1.00 86.31 327 GLY A C 1
ATOM 2497 O O . GLY A 1 327 ? -14.048 8.650 16.039 1.00 86.31 327 GLY A O 1
ATOM 2498 N N . SER A 1 328 ? -11.842 8.946 15.676 1.00 84.88 328 SER A N 1
ATOM 2499 C CA . SER A 1 328 ? -11.808 8.248 14.388 1.00 84.88 328 SER A CA 1
ATOM 2500 C C . SER A 1 328 ? -12.070 6.748 14.552 1.00 84.88 328 SER A C 1
ATOM 2502 O O . SER A 1 328 ? -12.899 6.183 13.835 1.00 84.88 328 SER A O 1
ATOM 2504 N N . LEU A 1 329 ? -11.436 6.114 15.549 1.00 89.94 329 LEU A N 1
ATOM 2505 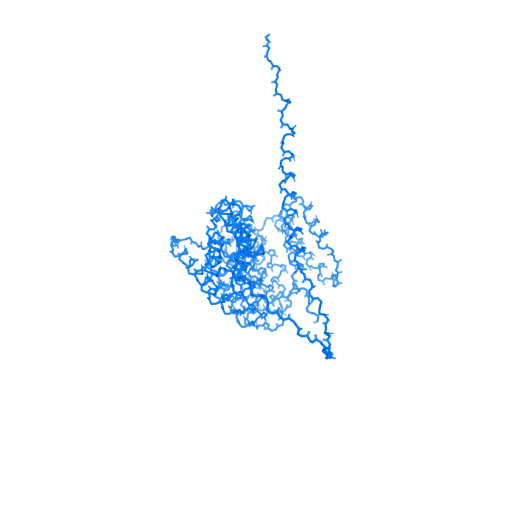C CA . LEU A 1 329 ? -11.653 4.703 15.863 1.00 89.94 329 LEU A CA 1
ATOM 2506 C C . LEU A 1 329 ? -13.098 4.440 16.273 1.00 89.94 329 LEU A C 1
ATOM 2508 O O . LEU A 1 329 ? -13.712 3.513 15.759 1.00 89.94 329 LEU A O 1
ATOM 2512 N N . TYR A 1 330 ? -13.645 5.250 17.183 1.00 91.94 330 TYR A N 1
ATOM 2513 C CA . TYR A 1 330 ? -15.027 5.120 17.635 1.00 91.94 330 TYR A CA 1
ATOM 2514 C C . TYR A 1 330 ? -15.999 5.216 16.460 1.00 91.94 330 TYR A C 1
ATOM 2516 O O . TYR A 1 330 ? -16.852 4.346 16.304 1.00 91.94 330 TYR A O 1
ATOM 2524 N N . SER A 1 331 ? -15.839 6.238 15.613 1.00 87.12 331 SER A N 1
ATOM 2525 C CA . SER A 1 331 ? -16.712 6.447 14.455 1.00 87.12 331 SER A CA 1
ATOM 2526 C C . SER A 1 331 ? -16.684 5.239 13.525 1.00 87.12 331 SER A C 1
ATOM 2528 O O . SER A 1 331 ? -17.742 4.730 13.158 1.00 87.12 331 SER A O 1
ATOM 2530 N N . PHE A 1 332 ? -15.491 4.723 13.213 1.00 88.50 332 PHE A N 1
ATOM 2531 C CA . PHE A 1 332 ? -15.326 3.524 12.395 1.00 88.50 332 PHE A CA 1
ATOM 2532 C C . PHE A 1 332 ? -15.934 2.279 13.053 1.00 88.50 332 PHE A C 1
ATOM 2534 O O . PHE A 1 332 ? -16.682 1.539 12.418 1.00 88.50 332 PHE A O 1
ATOM 2541 N N . LEU A 1 333 ? -15.643 2.031 14.330 1.00 92.75 333 LEU A N 1
ATOM 2542 C CA . LEU A 1 333 ? -16.133 0.839 15.013 1.00 92.75 333 LEU A CA 1
ATOM 2543 C C . LEU A 1 333 ? -17.661 0.846 15.146 1.00 92.75 333 LEU A C 1
ATOM 2545 O O . LEU A 1 333 ? -18.291 -0.188 14.948 1.00 92.75 333 LEU A O 1
ATOM 2549 N N . ASN A 1 334 ? -18.252 2.003 15.444 1.00 90.81 334 ASN A N 1
ATOM 2550 C CA . ASN A 1 334 ? -19.692 2.148 15.628 1.00 90.81 334 ASN A CA 1
ATOM 2551 C C . ASN A 1 334 ? -20.470 2.011 14.310 1.00 90.81 334 ASN A C 1
ATOM 2553 O O . ASN A 1 334 ? -21.496 1.340 14.270 1.00 90.81 334 ASN A O 1
ATOM 2557 N N . SER A 1 335 ? -19.979 2.625 13.231 1.00 84.44 335 SER A N 1
ATOM 2558 C CA . SER A 1 335 ? -20.653 2.604 11.923 1.00 84.44 335 SER A CA 1
ATOM 2559 C C . SER A 1 335 ? -20.386 1.329 11.130 1.00 84.44 335 SER A C 1
ATOM 2561 O O . SER A 1 335 ? -21.295 0.779 10.513 1.00 84.44 335 SER A O 1
ATOM 2563 N N . ARG A 1 336 ? -19.145 0.832 11.165 1.00 86.06 336 ARG A N 1
ATOM 2564 C CA . ARG A 1 336 ? -18.675 -0.217 10.259 1.00 86.06 336 ARG A CA 1
ATOM 2565 C C . ARG A 1 336 ? -18.455 -1.553 10.949 1.00 86.06 336 ARG A C 1
ATOM 2567 O O . ARG A 1 336 ? -18.953 -2.572 10.479 1.00 86.06 336 ARG A O 1
ATOM 2574 N N . ALA A 1 337 ? -17.705 -1.570 12.048 1.00 92.25 337 ALA A N 1
ATOM 2575 C CA . ALA A 1 337 ? -17.332 -2.828 12.697 1.00 92.25 337 ALA A CA 1
ATOM 2576 C C . ALA A 1 337 ? -18.500 -3.473 13.451 1.00 92.25 337 ALA A C 1
ATOM 2578 O O . ALA A 1 337 ? -18.637 -4.694 13.435 1.00 92.25 337 ALA A O 1
ATOM 2579 N N . LEU A 1 338 ? -19.342 -2.672 14.107 1.00 93.25 338 LEU A N 1
ATOM 2580 C CA . LEU A 1 338 ? -20.429 -3.161 14.950 1.00 93.25 338 LEU A CA 1
ATOM 2581 C C . LEU A 1 338 ? -21.456 -4.006 14.164 1.00 93.25 338 LEU A C 1
ATOM 2583 O O . LEU A 1 338 ? -21.735 -5.119 14.616 1.00 93.25 338 LEU A O 1
ATOM 2587 N N . PRO A 1 339 ? -21.954 -3.583 12.980 1.00 91.19 339 PRO A N 1
ATOM 2588 C CA . PRO A 1 339 ? -22.805 -4.438 12.147 1.00 91.19 339 PRO A CA 1
ATOM 2589 C C . PRO A 1 339 ? -22.119 -5.740 11.708 1.00 91.19 339 PRO A C 1
ATOM 2591 O O . PRO A 1 339 ? -22.736 -6.803 11.737 1.00 91.19 339 PRO A O 1
ATOM 2594 N N . ILE A 1 340 ? -20.829 -5.684 11.356 1.00 94.44 340 ILE A N 1
ATOM 2595 C CA . ILE A 1 340 ? -20.049 -6.865 10.948 1.00 94.44 340 ILE A CA 1
ATOM 2596 C C . ILE A 1 340 ? -19.929 -7.859 12.113 1.00 94.44 340 ILE A C 1
ATOM 2598 O O . ILE A 1 340 ? -20.160 -9.055 11.942 1.00 94.44 340 ILE A O 1
ATOM 2602 N N . VAL A 1 341 ? -19.608 -7.378 13.317 1.00 96.62 341 VAL A N 1
ATOM 2603 C CA . VAL A 1 341 ? -19.514 -8.220 14.518 1.00 96.62 341 VAL A CA 1
ATOM 2604 C C . VAL A 1 341 ? -20.871 -8.823 14.872 1.00 96.62 341 VAL A C 1
ATOM 2606 O O . VAL A 1 341 ? -20.928 -10.003 15.198 1.00 96.62 341 VAL A O 1
ATOM 2609 N N . ALA A 1 342 ? -21.967 -8.072 14.739 1.00 94.69 342 ALA A N 1
ATOM 2610 C CA . ALA A 1 342 ? -23.308 -8.606 14.972 1.00 94.69 342 ALA A CA 1
ATOM 2611 C C . ALA A 1 342 ? -23.653 -9.778 14.032 1.00 94.69 342 ALA A C 1
ATOM 2613 O O . ALA A 1 342 ? -24.304 -10.729 14.460 1.00 94.69 342 ALA A O 1
ATOM 2614 N N . LEU A 1 343 ? -23.197 -9.729 12.775 1.00 93.88 343 LEU A N 1
ATOM 2615 C CA . LEU A 1 343 ? -23.443 -10.777 11.781 1.00 93.88 343 LEU A CA 1
ATOM 2616 C C . LEU A 1 343 ? -22.528 -11.999 11.943 1.00 93.88 343 LEU A C 1
ATOM 2618 O O . LEU A 1 343 ? -22.989 -13.125 11.770 1.00 93.88 343 LEU A O 1
ATOM 2622 N N . TYR A 1 344 ? -21.243 -11.790 12.246 1.00 96.06 344 TYR A N 1
ATOM 2623 C CA . TYR A 1 344 ? -20.223 -12.845 12.131 1.00 96.06 344 TYR A CA 1
ATOM 2624 C C . TYR A 1 344 ? -19.550 -13.257 13.446 1.00 96.06 344 TYR A C 1
ATOM 2626 O O . TYR A 1 344 ? -18.879 -14.286 13.477 1.00 96.06 344 TYR A O 1
ATOM 2634 N N . ALA A 1 345 ? -19.716 -12.490 14.523 1.00 96.06 345 ALA A N 1
ATOM 2635 C CA . ALA A 1 345 ? -19.186 -12.796 15.854 1.00 96.06 345 ALA A CA 1
ATOM 2636 C C . ALA A 1 345 ? -20.160 -12.325 16.960 1.00 96.06 345 ALA A C 1
ATOM 2638 O O . ALA A 1 345 ? -19.801 -11.477 17.788 1.00 96.06 345 ALA A O 1
ATOM 2639 N N . PRO A 1 346 ? -21.415 -12.823 16.968 1.00 96.06 346 PRO A N 1
ATOM 2640 C CA . PRO A 1 346 ? -22.462 -12.337 17.871 1.00 96.06 346 PRO A CA 1
ATOM 2641 C C . PRO A 1 346 ? -22.123 -12.548 19.353 1.00 96.06 346 PRO A C 1
ATOM 2643 O O . PRO A 1 346 ? -22.551 -11.769 20.201 1.00 96.06 346 PRO A O 1
ATOM 2646 N N . ASP A 1 347 ? -21.298 -13.546 19.669 1.00 96.69 347 ASP A N 1
ATOM 2647 C CA . ASP A 1 347 ? -20.746 -13.802 21.001 1.00 96.69 347 ASP A CA 1
ATOM 2648 C C . ASP A 1 347 ? -19.880 -12.643 21.529 1.00 96.69 347 ASP A C 1
ATOM 2650 O O . ASP A 1 347 ? -19.781 -12.439 22.738 1.00 96.69 347 ASP A O 1
ATOM 2654 N N . LYS A 1 348 ? -19.298 -11.834 20.634 1.00 96.06 348 LYS A N 1
ATOM 2655 C CA . LYS A 1 348 ? -18.458 -10.674 20.976 1.00 96.06 348 LYS A CA 1
ATOM 2656 C C . LYS A 1 348 ? -19.220 -9.351 20.960 1.00 96.06 348 LYS A C 1
ATOM 2658 O O . LYS A 1 348 ? -18.668 -8.325 21.366 1.00 96.06 348 LYS A O 1
ATOM 2663 N N . LEU A 1 349 ? -20.475 -9.353 20.507 1.00 96.69 349 LEU A N 1
ATOM 2664 C CA . LEU A 1 349 ? -21.259 -8.138 20.286 1.00 96.69 349 LEU A CA 1
ATOM 2665 C C . LEU A 1 349 ? -21.431 -7.327 21.572 1.00 96.69 349 LEU A C 1
ATOM 2667 O O . LEU A 1 349 ? -21.145 -6.131 21.587 1.00 96.69 349 LEU A O 1
ATOM 2671 N N . THR A 1 350 ? -21.836 -7.978 22.663 1.00 97.31 350 THR A N 1
ATOM 2672 C CA . THR A 1 350 ? -22.041 -7.307 23.954 1.00 97.31 350 THR A CA 1
ATOM 2673 C C . THR A 1 350 ? -20.750 -6.669 24.470 1.00 97.31 350 THR A C 1
ATOM 2675 O O . THR A 1 350 ? -20.773 -5.547 24.980 1.00 97.31 350 THR A O 1
ATOM 2678 N N . LEU A 1 351 ? -19.607 -7.342 24.298 1.00 97.06 351 LEU A N 1
ATOM 2679 C CA . LEU A 1 351 ? -18.307 -6.804 24.700 1.00 97.06 351 LEU A CA 1
ATOM 2680 C C . LEU A 1 351 ? -17.937 -5.567 23.872 1.00 97.06 351 LEU A C 1
ATOM 2682 O O . LEU A 1 351 ? -17.542 -4.549 24.439 1.00 97.06 351 LEU A O 1
ATOM 2686 N N . LEU A 1 352 ? -18.112 -5.623 22.548 1.00 97.44 352 LEU A N 1
ATOM 2687 C CA . LEU A 1 352 ? -17.855 -4.475 21.679 1.00 97.44 352 LEU A CA 1
ATOM 2688 C C . LEU A 1 352 ? -18.763 -3.289 22.030 1.00 97.44 352 LEU A C 1
ATOM 2690 O O . LEU A 1 352 ? -18.263 -2.178 22.179 1.00 97.44 352 LEU A O 1
ATOM 2694 N N . GLN A 1 353 ? -20.064 -3.516 22.224 1.00 97.12 353 GLN A N 1
ATOM 2695 C CA . GLN A 1 353 ? -21.015 -2.477 22.639 1.00 97.12 353 GLN A CA 1
ATOM 2696 C C . GLN A 1 353 ? -20.627 -1.844 23.979 1.00 97.12 353 GLN A C 1
ATOM 2698 O O . GLN A 1 353 ? -20.663 -0.623 24.116 1.00 97.12 353 GLN A O 1
ATOM 2703 N N . THR A 1 354 ? -20.201 -2.656 24.949 1.00 96.81 354 THR A N 1
ATOM 2704 C CA . THR A 1 354 ? -19.738 -2.161 26.253 1.00 96.81 354 THR A CA 1
ATOM 2705 C C . THR A 1 354 ? -18.505 -1.270 26.100 1.00 96.81 354 THR A C 1
ATOM 2707 O O . THR A 1 354 ? -18.460 -0.177 26.660 1.00 96.81 354 THR A O 1
ATOM 2710 N N . ASN A 1 355 ? -17.523 -1.688 25.296 1.00 96.62 355 ASN A N 1
ATOM 2711 C CA . ASN A 1 355 ? -16.335 -0.878 25.029 1.00 96.62 355 ASN A CA 1
ATOM 2712 C C . ASN A 1 355 ? -16.668 0.413 24.266 1.00 96.62 355 ASN A C 1
ATOM 2714 O O . ASN A 1 355 ? -16.160 1.473 24.612 1.00 96.62 355 ASN A O 1
ATOM 2718 N N . LEU A 1 356 ? -17.562 0.367 23.273 1.00 95.44 356 LEU A N 1
ATOM 2719 C CA . LEU A 1 356 ? -18.018 1.567 22.564 1.00 95.44 356 LEU A CA 1
ATOM 2720 C C . LEU A 1 356 ? -18.720 2.553 23.503 1.00 95.44 356 LEU A C 1
ATOM 2722 O O . LEU A 1 356 ? -18.482 3.758 23.414 1.00 95.44 356 LEU A O 1
ATOM 2726 N N . ALA A 1 357 ? -19.528 2.058 24.442 1.00 94.12 357 ALA A N 1
ATOM 2727 C CA . ALA A 1 357 ? -20.163 2.900 25.448 1.00 94.12 357 ALA A CA 1
ATOM 2728 C C . ALA A 1 357 ? -19.119 3.604 26.333 1.00 94.12 357 ALA A C 1
ATOM 2730 O O . ALA A 1 357 ? -19.259 4.799 26.590 1.00 94.12 357 ALA A O 1
ATOM 2731 N N . GLU A 1 358 ? -18.041 2.920 26.729 1.00 93.44 358 GLU A N 1
ATOM 2732 C CA . GLU A 1 358 ? -16.928 3.542 27.462 1.00 93.44 358 GLU A CA 1
ATOM 2733 C C . GLU A 1 358 ? -16.158 4.552 26.602 1.00 93.44 358 GLU A C 1
ATOM 2735 O O . GLU A 1 358 ? -15.920 5.678 27.038 1.00 93.44 358 GLU A O 1
ATOM 2740 N N . MET A 1 359 ? -15.832 4.202 25.354 1.00 93.62 359 MET A N 1
ATOM 2741 C CA . MET A 1 359 ? -15.161 5.110 24.417 1.00 93.62 359 MET A CA 1
ATOM 2742 C C . MET A 1 359 ? -15.960 6.396 24.193 1.00 93.62 359 MET A C 1
ATOM 2744 O O . MET A 1 359 ? -15.376 7.478 24.177 1.00 93.62 359 MET A O 1
ATOM 2748 N N . SER A 1 360 ? -17.290 6.302 24.079 1.00 92.56 360 SER A N 1
ATOM 2749 C CA . SER A 1 360 ? -18.154 7.462 23.830 1.00 92.56 360 SER A CA 1
ATOM 2750 C C . SER A 1 360 ? -18.098 8.516 24.945 1.00 92.56 360 SER A C 1
ATOM 2752 O O . SER A 1 360 ? -18.231 9.711 24.669 1.00 92.56 360 SER A O 1
ATOM 2754 N N . ARG A 1 361 ? -17.820 8.104 26.192 1.00 90.19 361 ARG A N 1
ATOM 2755 C CA . ARG A 1 361 ? -17.629 9.013 27.337 1.00 90.19 361 ARG A CA 1
ATOM 2756 C C . ARG A 1 361 ? -16.371 9.866 27.201 1.00 90.19 361 ARG A C 1
ATOM 2758 O O . ARG A 1 361 ? -16.353 10.990 27.691 1.00 90.19 361 ARG A O 1
ATOM 2765 N N . GLY A 1 362 ? -15.345 9.340 26.531 1.00 86.94 362 GLY A N 1
ATOM 2766 C CA . GLY A 1 362 ? -14.089 10.040 26.259 1.00 86.94 362 GLY A CA 1
ATOM 2767 C C . GLY A 1 362 ? -14.146 10.996 25.065 1.00 86.94 362 GLY A C 1
ATOM 2768 O O . GLY A 1 362 ? -13.188 11.727 24.833 1.00 86.94 362 GLY A O 1
ATOM 276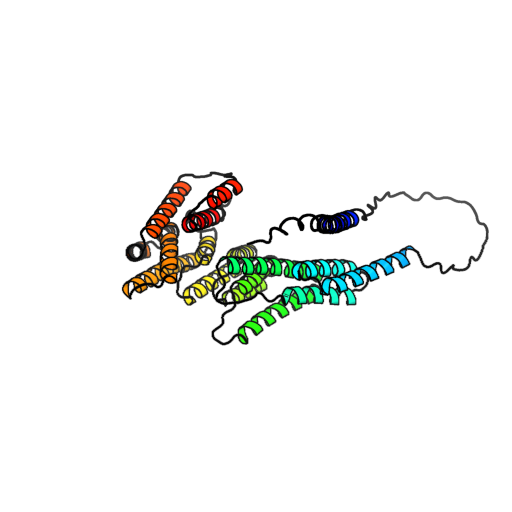9 N N . LEU A 1 363 ? -15.237 11.011 24.294 1.00 89.44 363 LEU A N 1
ATOM 2770 C CA . LEU A 1 363 ? -15.366 11.859 23.107 1.00 89.44 363 LEU A CA 1
ATOM 2771 C C . LEU A 1 363 ? -15.760 13.297 23.453 1.00 89.44 363 LEU A C 1
ATOM 2773 O O . LEU A 1 363 ? -16.629 13.540 24.303 1.00 89.44 363 LEU A O 1
ATOM 2777 N N . THR A 1 364 ? -15.211 14.247 22.696 1.00 87.31 364 THR A N 1
ATOM 2778 C CA . THR A 1 364 ? -15.687 15.638 22.696 1.00 87.31 364 THR A CA 1
ATOM 2779 C C . THR A 1 364 ? -17.092 15.741 22.083 1.00 87.31 364 THR A C 1
ATOM 2781 O O . THR A 1 364 ? -17.564 14.813 21.418 1.00 87.31 364 THR A O 1
ATOM 2784 N N . SER A 1 365 ? -17.781 16.870 22.298 1.00 84.25 365 SER A N 1
ATOM 2785 C CA . SER A 1 365 ? -19.084 17.143 21.664 1.00 84.25 365 SER A CA 1
ATOM 2786 C C . SER A 1 365 ? -19.013 17.007 20.146 1.00 84.25 365 SER A C 1
ATOM 2788 O O . SER A 1 365 ? -19.852 16.344 19.540 1.00 84.25 365 SER A O 1
ATOM 2790 N N . ASP A 1 366 ? -17.967 17.578 19.554 1.00 81.56 366 ASP A N 1
ATOM 2791 C CA . ASP A 1 366 ? -17.786 17.633 18.108 1.00 81.56 366 ASP A CA 1
ATOM 2792 C C . ASP A 1 366 ? -17.543 16.234 17.538 1.00 81.56 366 ASP A C 1
ATOM 2794 O O . ASP A 1 366 ? -18.114 15.876 16.512 1.00 81.56 366 ASP A O 1
ATOM 2798 N N . GLN A 1 367 ? -16.756 15.407 18.233 1.00 83.75 367 GLN A N 1
ATOM 2799 C CA . GLN A 1 367 ? -16.506 14.022 17.831 1.00 83.75 367 GLN A CA 1
ATOM 2800 C C . GLN A 1 367 ? -17.767 13.157 17.912 1.00 83.75 367 GLN A C 1
ATOM 2802 O O . GLN A 1 367 ? -17.999 12.335 17.026 1.00 83.75 367 GLN A O 1
ATOM 2807 N N . ARG A 1 368 ? -18.610 13.348 18.937 1.00 83.44 368 ARG A N 1
ATOM 2808 C CA . ARG A 1 368 ? -19.906 12.653 19.028 1.00 83.44 368 ARG A CA 1
ATOM 2809 C C . ARG A 1 368 ? -20.829 13.043 17.884 1.00 83.44 368 ARG A C 1
ATOM 2811 O O . ARG A 1 368 ? -21.340 12.164 17.196 1.00 83.44 368 ARG A O 1
ATOM 2818 N N . GLN A 1 369 ? -20.961 14.341 17.623 1.00 80.31 369 GLN A N 1
ATOM 2819 C CA . GLN A 1 369 ? -21.790 14.838 16.528 1.00 80.31 369 GLN A CA 1
ATOM 2820 C C . GLN A 1 369 ? -21.289 14.341 15.161 1.00 80.31 369 GLN A C 1
ATOM 2822 O O . GLN A 1 369 ? -22.090 13.982 14.297 1.00 80.31 369 GLN A O 1
ATOM 2827 N N . GLN A 1 370 ? -19.969 14.270 14.961 1.00 74.38 370 GLN A N 1
ATOM 2828 C CA . GLN A 1 370 ? -19.369 13.692 13.755 1.00 74.38 370 GLN A CA 1
ATOM 2829 C C . GLN A 1 370 ? -19.702 12.204 13.606 1.00 74.38 370 GLN A C 1
ATOM 2831 O O . GLN A 1 370 ? -20.126 11.791 12.528 1.00 74.38 370 GLN A O 1
ATOM 2836 N N . ALA A 1 371 ? -19.570 11.415 14.674 1.00 77.19 371 ALA A N 1
ATOM 2837 C CA . ALA A 1 371 ? -19.881 9.988 14.649 1.00 77.19 371 ALA A CA 1
ATOM 2838 C C . ALA A 1 371 ? -21.370 9.714 14.365 1.00 77.19 371 ALA A C 1
ATOM 2840 O O . ALA A 1 371 ? -21.697 8.810 13.597 1.00 77.19 371 ALA A O 1
ATOM 2841 N N . GLU A 1 372 ? -22.275 10.512 14.936 1.00 76.44 372 GLU A N 1
ATOM 2842 C CA . GLU A 1 372 ? -23.723 10.434 14.685 1.00 76.44 372 GLU A CA 1
ATOM 2843 C C . GLU A 1 372 ? -24.081 10.835 13.245 1.00 76.44 372 GLU A C 1
ATOM 2845 O O . GLU A 1 372 ? -24.876 10.167 12.577 1.00 76.44 372 GLU A O 1
ATOM 2850 N N . THR A 1 373 ? -23.446 11.890 12.725 1.00 73.31 373 THR A N 1
ATOM 2851 C CA . THR A 1 373 ? -23.602 12.305 11.321 1.00 73.31 373 THR A CA 1
ATOM 2852 C C . THR A 1 373 ? -23.126 11.201 10.376 1.00 73.31 373 THR A C 1
ATOM 2854 O O . THR A 1 373 ? -23.756 10.924 9.362 1.00 73.31 373 THR A O 1
ATOM 2857 N N . PHE A 1 374 ? -22.030 10.526 10.717 1.00 67.44 374 PHE A N 1
ATOM 2858 C CA . PHE A 1 374 ? -21.503 9.427 9.918 1.00 67.44 374 PHE A CA 1
ATOM 2859 C C . PHE A 1 374 ? -22.435 8.208 9.924 1.00 67.44 374 PHE A C 1
ATOM 2861 O O . PHE A 1 374 ? -22.782 7.695 8.864 1.00 67.44 374 PHE A O 1
ATOM 2868 N N . ALA A 1 375 ? -22.901 7.790 11.105 1.00 67.62 375 ALA A N 1
ATOM 2869 C CA . ALA A 1 375 ? -23.816 6.658 11.247 1.00 67.62 375 ALA A CA 1
ATOM 2870 C C . ALA A 1 375 ? -25.159 6.889 10.528 1.00 67.62 375 ALA A C 1
ATOM 2872 O O . ALA A 1 375 ? -25.699 5.969 9.916 1.00 67.62 375 ALA A O 1
ATOM 2873 N N . SER A 1 376 ? -25.681 8.120 10.559 1.00 67.50 376 SER A N 1
ATOM 2874 C CA . SER A 1 376 ? -26.920 8.474 9.852 1.00 67.50 376 SER A CA 1
ATOM 2875 C C . SER A 1 376 ? -26.760 8.482 8.327 1.00 67.50 376 SER A C 1
ATOM 2877 O O . SER A 1 376 ? -27.665 8.033 7.624 1.00 67.50 376 SER A O 1
ATOM 2879 N N . LEU A 1 377 ? -25.609 8.917 7.802 1.00 65.06 377 LEU A N 1
ATOM 2880 C CA . LEU A 1 377 ? -25.310 8.846 6.366 1.00 65.06 377 LEU A CA 1
ATOM 2881 C C . LEU A 1 377 ? -25.199 7.394 5.865 1.00 65.06 377 LEU A C 1
ATOM 2883 O O . LEU A 1 377 ? -25.707 7.083 4.786 1.00 65.06 377 LEU A O 1
ATOM 2887 N N . ASP A 1 378 ? -24.599 6.494 6.649 1.00 59.44 378 ASP A N 1
ATOM 2888 C CA . ASP A 1 378 ? -24.522 5.062 6.315 1.00 59.44 378 ASP A CA 1
ATOM 2889 C C . ASP A 1 378 ? -25.900 4.372 6.355 1.00 59.44 378 ASP A C 1
ATOM 2891 O O . ASP A 1 378 ? -26.211 3.536 5.498 1.00 59.44 378 ASP A O 1
ATOM 2895 N N . GLN A 1 379 ? -26.770 4.753 7.299 1.00 59.16 379 GLN A N 1
ATOM 2896 C CA . GLN A 1 379 ? -28.160 4.280 7.340 1.00 59.16 379 GLN A CA 1
ATOM 2897 C C . GLN A 1 379 ? -28.953 4.747 6.115 1.00 59.16 379 GLN A C 1
ATOM 2899 O O . GLN A 1 379 ? -29.569 3.923 5.439 1.00 59.16 379 GLN A O 1
ATOM 2904 N N . GLN A 1 380 ? -28.862 6.033 5.759 1.00 57.34 380 GLN A N 1
ATOM 2905 C CA . GLN A 1 380 ? -29.507 6.570 4.555 1.00 57.34 380 GLN A CA 1
ATOM 2906 C C . GLN A 1 380 ? -29.026 5.873 3.277 1.00 57.34 380 GLN A C 1
ATOM 2908 O O . GLN A 1 380 ? -29.812 5.663 2.356 1.00 57.34 380 GLN A O 1
ATOM 2913 N N . ARG A 1 381 ? -27.751 5.471 3.215 1.00 56.59 381 ARG A N 1
ATOM 2914 C CA . ARG A 1 381 ? -27.198 4.708 2.088 1.00 56.59 381 ARG A CA 1
ATOM 2915 C C . ARG A 1 381 ? -27.733 3.277 2.023 1.00 56.59 381 ARG A C 1
ATOM 2917 O O . ARG A 1 381 ? -28.001 2.783 0.933 1.00 56.59 381 ARG A O 1
ATOM 2924 N N . SER A 1 382 ? -27.874 2.620 3.171 1.00 50.12 382 SER A N 1
ATOM 2925 C CA . SER A 1 382 ? -28.411 1.256 3.257 1.00 50.12 382 SER A CA 1
ATOM 2926 C C . SER A 1 382 ? -29.892 1.199 2.859 1.00 50.12 382 SER A C 1
ATOM 2928 O O . SER A 1 382 ? -30.341 0.203 2.295 1.00 50.12 382 SER A O 1
ATOM 2930 N N . GLU A 1 383 ? -30.635 2.283 3.103 1.00 47.22 383 GLU A N 1
ATOM 2931 C CA . GLU A 1 383 ? -32.034 2.454 2.689 1.00 47.22 383 GLU A CA 1
ATOM 2932 C C . GLU A 1 383 ? -32.173 2.897 1.221 1.00 47.22 383 GLU A C 1
ATOM 2934 O O . GLU A 1 383 ? -33.086 2.456 0.520 1.00 47.22 383 GLU A O 1
ATOM 2939 N N . ALA A 1 384 ? -31.240 3.711 0.716 1.00 48.12 384 ALA A N 1
ATOM 2940 C CA . ALA A 1 384 ? -31.152 4.117 -0.686 1.00 48.12 384 ALA A CA 1
ATOM 2941 C C . ALA A 1 384 ? -30.475 3.035 -1.548 1.00 48.12 384 ALA A C 1
ATOM 2943 O O . ALA A 1 384 ? -29.406 3.237 -2.129 1.00 48.12 384 ALA A O 1
ATOM 2944 N N . GLY A 1 385 ? -31.098 1.861 -1.636 1.00 41.12 385 GLY A N 1
ATOM 2945 C CA . GLY A 1 385 ? -30.672 0.816 -2.563 1.00 41.12 385 GLY A CA 1
ATOM 2946 C C . GLY A 1 385 ? -30.550 1.340 -4.004 1.00 41.12 385 GLY A C 1
ATOM 2947 O O . GLY A 1 385 ? -31.453 1.997 -4.514 1.00 41.12 385 GLY A O 1
ATOM 2948 N N . ASN A 1 386 ? -29.444 1.005 -4.676 1.00 43.09 386 ASN A N 1
ATOM 2949 C CA . ASN A 1 386 ? -29.256 1.139 -6.129 1.00 43.09 386 ASN A CA 1
ATOM 2950 C C . ASN A 1 386 ? -29.403 2.546 -6.747 1.00 43.09 386 ASN A C 1
ATOM 2952 O O . ASN A 1 386 ? -30.056 2.721 -7.775 1.00 43.09 386 ASN A O 1
ATOM 2956 N N . GLY A 1 387 ? -28.689 3.539 -6.220 1.00 39.34 387 GLY A N 1
ATOM 2957 C CA . GLY A 1 387 ? -28.375 4.755 -6.979 1.00 39.34 387 GLY A CA 1
ATOM 2958 C C . GLY A 1 387 ? -27.094 4.603 -7.806 1.00 39.34 387 GLY A C 1
ATOM 2959 O O . GLY A 1 387 ? -26.040 5.062 -7.369 1.00 39.34 387 GLY A O 1
ATOM 2960 N N . LYS A 1 388 ? -27.159 3.963 -8.984 1.00 46.12 388 LYS A N 1
ATOM 2961 C CA . LYS A 1 388 ? -26.155 4.197 -10.042 1.00 46.12 388 LYS A CA 1
ATOM 2962 C C . LYS A 1 388 ? -26.223 5.691 -10.423 1.00 46.12 388 LYS A C 1
ATOM 2964 O O . LYS A 1 388 ? -27.315 6.241 -10.521 1.00 46.12 388 LYS A O 1
ATOM 2969 N N . ASP A 1 389 ? -25.064 6.315 -10.617 1.00 42.28 389 ASP A N 1
ATOM 2970 C CA . ASP A 1 389 ? -24.873 7.657 -11.200 1.00 42.28 389 ASP A CA 1
ATOM 2971 C C . ASP A 1 389 ? -25.188 8.894 -10.339 1.00 42.28 389 ASP A C 1
ATOM 2973 O O . ASP A 1 389 ? -25.820 9.850 -10.790 1.00 42.28 389 ASP A O 1
ATOM 2977 N N . ALA A 1 390 ? -24.646 8.969 -9.122 1.00 49.66 390 ALA A N 1
ATOM 2978 C CA . ALA A 1 390 ? -24.328 10.284 -8.566 1.00 49.66 390 ALA A CA 1
ATOM 2979 C C . ALA A 1 390 ? -22.934 10.699 -9.060 1.00 49.66 390 ALA A C 1
ATOM 2981 O O . ALA A 1 390 ? -21.937 10.118 -8.636 1.00 49.66 390 ALA A O 1
ATOM 2982 N N . ASP A 1 391 ? -22.890 11.680 -9.966 1.00 58.56 391 ASP A N 1
ATOM 2983 C CA . ASP A 1 391 ? -21.669 12.256 -10.541 1.00 58.56 391 ASP A CA 1
ATOM 2984 C C . ASP A 1 391 ? -20.618 12.515 -9.449 1.00 58.56 391 ASP A C 1
ATOM 2986 O O . ASP A 1 391 ? -20.797 13.362 -8.564 1.00 58.56 391 ASP A O 1
ATOM 2990 N N . LEU A 1 392 ? -19.544 11.726 -9.485 1.00 56.28 392 LEU A N 1
ATOM 2991 C CA . LEU A 1 392 ? -18.511 11.695 -8.457 1.00 56.28 392 LEU A CA 1
ATOM 2992 C C . LEU A 1 392 ? -17.890 13.079 -8.255 1.00 56.28 392 LEU A C 1
ATOM 2994 O O . LEU A 1 392 ? -17.620 13.487 -7.127 1.00 56.28 392 LEU A O 1
ATOM 2998 N N . ASP A 1 393 ? -17.759 13.834 -9.344 1.00 51.06 393 ASP A N 1
ATOM 2999 C CA . ASP A 1 393 ? -17.240 15.198 -9.344 1.00 51.06 393 ASP A CA 1
ATOM 3000 C C . ASP A 1 393 ? -18.160 16.167 -8.600 1.00 51.06 393 ASP A C 1
ATOM 3002 O O . ASP A 1 393 ? -17.698 17.125 -7.975 1.00 51.06 393 ASP A O 1
ATOM 3006 N N . THR A 1 394 ? -19.468 15.918 -8.627 1.00 57.84 394 THR A N 1
ATOM 3007 C CA . THR A 1 394 ? -20.450 16.696 -7.873 1.00 57.84 394 THR A CA 1
ATOM 3008 C C . THR A 1 394 ? -20.393 16.356 -6.382 1.00 57.84 394 THR A C 1
ATOM 3010 O O . THR A 1 394 ? -20.528 17.252 -5.544 1.00 57.84 394 THR A O 1
ATOM 3013 N N . GLN A 1 395 ? -20.138 15.092 -6.024 1.00 58.47 395 GLN A N 1
ATOM 3014 C CA . GLN A 1 395 ? -19.920 14.700 -4.629 1.00 58.47 395 GLN A CA 1
ATOM 3015 C C . GLN A 1 395 ? -18.605 15.273 -4.086 1.00 58.47 395 GLN A C 1
ATOM 3017 O O . GLN A 1 395 ? -18.633 15.923 -3.044 1.00 58.47 395 GLN A O 1
ATOM 3022 N N . ILE A 1 396 ? -17.492 15.138 -4.819 1.00 65.56 396 ILE A N 1
ATOM 3023 C CA . ILE A 1 396 ? -16.183 15.719 -4.469 1.00 65.56 396 ILE A CA 1
ATOM 3024 C C . ILE A 1 396 ? -16.314 17.226 -4.244 1.00 65.56 396 ILE A C 1
ATOM 3026 O O . ILE A 1 396 ? -15.952 17.710 -3.175 1.00 65.56 396 ILE A O 1
ATOM 3030 N N . ARG A 1 397 ? -16.929 17.968 -5.178 1.00 63.78 397 ARG A N 1
ATOM 3031 C CA . ARG A 1 397 ? -17.133 19.420 -5.026 1.00 63.78 397 ARG A CA 1
ATOM 3032 C C . ARG A 1 397 ? -17.978 19.781 -3.807 1.00 63.78 397 ARG A C 1
ATOM 3034 O O . ARG A 1 397 ? -17.709 20.787 -3.155 1.00 63.78 397 ARG A O 1
ATOM 3041 N N . ARG A 1 398 ? -18.995 18.980 -3.478 1.00 59.78 398 ARG A N 1
ATOM 3042 C CA . ARG A 1 398 ? -19.838 19.203 -2.293 1.00 59.78 398 ARG A CA 1
ATOM 3043 C C . ARG A 1 398 ? -19.053 18.978 -0.996 1.00 59.78 398 ARG A C 1
ATOM 3045 O O . ARG A 1 398 ? -19.258 19.712 -0.034 1.00 59.78 398 ARG A O 1
ATOM 3052 N N . VAL A 1 399 ? -18.140 18.007 -0.985 1.00 68.44 399 VAL A N 1
ATOM 3053 C CA . VAL A 1 399 ? -17.211 17.783 0.129 1.00 68.44 399 VAL A CA 1
ATOM 3054 C C . VAL A 1 399 ? -16.192 18.924 0.231 1.00 68.44 399 VAL A C 1
ATOM 3056 O O . VAL A 1 399 ? -16.000 19.476 1.311 1.00 68.44 399 VAL A O 1
ATOM 3059 N N . GLU A 1 400 ? -15.596 19.350 -0.883 1.00 67.56 400 GLU A N 1
ATOM 3060 C CA . GLU A 1 400 ? -14.620 20.451 -0.934 1.00 67.56 400 GLU A CA 1
ATOM 3061 C C . GLU A 1 400 ? -15.193 21.800 -0.481 1.00 67.56 400 GLU A C 1
ATOM 3063 O O . GLU A 1 400 ? -14.483 22.599 0.129 1.00 67.56 400 GLU A O 1
ATOM 3068 N N . GLN A 1 401 ? -16.481 22.049 -0.737 1.00 69.06 401 GLN A N 1
ATOM 3069 C CA . GLN A 1 401 ? -17.187 23.256 -0.292 1.00 69.06 401 GLN A CA 1
ATOM 3070 C C . GLN A 1 401 ? -17.405 23.310 1.226 1.00 69.06 401 GLN A C 1
ATOM 3072 O O . GLN A 1 401 ? -17.809 24.354 1.751 1.00 69.06 401 GLN A O 1
ATOM 3077 N N . GLN A 1 402 ? -17.128 22.219 1.946 1.00 67.12 402 GLN A N 1
ATOM 3078 C CA . GLN A 1 402 ? -17.355 22.164 3.376 1.00 67.12 402 GLN A CA 1
ATOM 3079 C C . GLN A 1 402 ? -16.290 22.950 4.148 1.00 67.12 402 GLN A C 1
ATOM 3081 O O . GLN A 1 402 ? -15.099 22.644 4.116 1.00 67.12 402 GLN A O 1
ATOM 3086 N N . ARG A 1 403 ? -16.740 23.995 4.858 1.00 51.88 403 ARG A N 1
ATOM 3087 C CA . ARG A 1 403 ? -15.866 24.946 5.572 1.00 51.88 403 ARG A CA 1
ATOM 3088 C C . ARG A 1 403 ? -15.191 24.357 6.808 1.00 51.88 403 ARG A C 1
ATOM 3090 O O . ARG A 1 403 ? -14.147 24.859 7.212 1.00 51.88 403 ARG A O 1
ATOM 3097 N N . ASN A 1 404 ? -15.789 23.334 7.420 1.00 54.31 404 ASN A N 1
ATOM 3098 C CA . ASN A 1 404 ? -15.195 22.650 8.562 1.00 54.31 404 ASN A CA 1
ATOM 3099 C C . ASN A 1 404 ? -14.252 21.540 8.055 1.00 54.31 404 ASN A C 1
ATOM 3101 O O . ASN A 1 404 ? -14.743 20.592 7.435 1.00 54.31 404 ASN A O 1
ATOM 3105 N N . PRO A 1 405 ? -12.933 21.625 8.316 1.00 50.66 405 PRO A N 1
ATOM 3106 C CA . PRO A 1 405 ? -11.967 20.640 7.838 1.00 50.66 405 PRO A CA 1
ATOM 3107 C C . PRO A 1 405 ? -12.234 19.238 8.394 1.00 50.66 405 PRO A C 1
ATOM 3109 O O . PRO A 1 405 ? -12.150 18.278 7.641 1.00 50.66 405 PRO A O 1
ATOM 3112 N N . ALA A 1 406 ? -12.668 19.109 9.650 1.00 48.12 406 ALA A N 1
ATOM 3113 C CA . ALA A 1 406 ? -12.967 17.804 10.237 1.00 48.12 406 ALA A CA 1
ATOM 3114 C C . ALA A 1 406 ? -14.201 17.155 9.587 1.00 48.12 406 ALA A C 1
ATOM 3116 O O . ALA A 1 406 ? -14.198 15.973 9.263 1.00 48.12 406 ALA A O 1
ATOM 3117 N N . THR A 1 407 ? -15.249 17.937 9.308 1.00 47.97 407 THR A N 1
ATOM 3118 C CA . THR A 1 407 ? -16.425 17.447 8.566 1.00 47.97 407 THR A CA 1
ATOM 3119 C C . THR A 1 407 ? -16.071 17.088 7.125 1.00 47.97 407 THR A C 1
ATOM 3121 O O . THR A 1 407 ? -16.577 16.105 6.591 1.00 47.97 407 THR A O 1
ATOM 3124 N N . ARG A 1 408 ? -15.197 17.870 6.488 1.00 59.47 408 ARG A N 1
ATOM 3125 C CA . ARG A 1 408 ? -14.705 17.603 5.137 1.00 59.47 408 ARG A CA 1
ATOM 3126 C C . ARG A 1 408 ? -13.919 16.295 5.074 1.00 59.47 408 ARG A C 1
ATOM 3128 O O . ARG A 1 408 ? -14.164 15.503 4.171 1.00 59.47 408 ARG A O 1
ATOM 3135 N N . ASP A 1 409 ? -13.040 16.044 6.037 1.00 54.03 409 ASP A N 1
ATOM 3136 C CA . ASP A 1 409 ? -12.247 14.813 6.100 1.00 54.03 409 ASP A CA 1
ATOM 3137 C C . ASP A 1 409 ? -13.147 13.586 6.301 1.00 54.03 409 ASP A C 1
ATOM 3139 O O . ASP A 1 409 ? -12.996 12.586 5.603 1.00 54.03 409 ASP A O 1
ATOM 3143 N N . VAL A 1 410 ? -14.168 13.700 7.156 1.00 55.78 410 VAL A N 1
ATOM 3144 C CA . VAL A 1 410 ? -15.194 12.663 7.356 1.00 55.78 410 VAL A CA 1
ATOM 3145 C C . VAL A 1 410 ? -16.008 12.413 6.081 1.00 55.78 410 VAL A C 1
ATOM 3147 O O . VAL A 1 410 ? -16.305 11.270 5.735 1.00 55.78 410 VAL A O 1
ATOM 3150 N N . LEU A 1 411 ? -16.358 13.465 5.343 1.00 58.28 411 LEU A N 1
ATOM 3151 C CA . LEU A 1 411 ? -17.075 13.346 4.076 1.00 58.28 411 LEU A CA 1
ATOM 3152 C C . LEU A 1 411 ? -16.199 12.754 2.962 1.00 58.28 411 LEU A C 1
ATOM 3154 O O . LEU A 1 411 ? -16.699 11.967 2.163 1.00 58.28 411 LEU A O 1
ATOM 3158 N N . PHE A 1 412 ? -14.901 13.062 2.928 1.00 64.44 412 PHE A N 1
ATOM 3159 C CA . PHE A 1 412 ? -13.950 12.402 2.030 1.00 64.44 412 PHE A CA 1
ATOM 3160 C C . PHE A 1 412 ? -13.740 10.940 2.403 1.00 64.44 412 PHE A C 1
ATOM 3162 O O . PHE A 1 412 ? -13.635 10.094 1.520 1.00 64.44 412 PHE A O 1
ATOM 3169 N N . GLN A 1 413 ? -13.730 10.625 3.694 1.00 60.38 413 GLN A N 1
ATOM 3170 C CA . GLN A 1 413 ? -13.692 9.254 4.177 1.00 60.38 413 GLN A CA 1
ATOM 3171 C C . GLN A 1 413 ? -14.957 8.487 3.760 1.00 60.38 413 GLN A C 1
ATOM 3173 O O . GLN A 1 413 ? -14.856 7.362 3.276 1.00 60.38 413 GLN A O 1
ATOM 3178 N N . ASN A 1 414 ? -16.127 9.122 3.843 1.00 57.53 414 ASN A N 1
ATOM 3179 C CA . ASN A 1 414 ? -17.387 8.585 3.327 1.00 57.53 414 ASN A CA 1
ATOM 3180 C C . ASN A 1 414 ? -17.383 8.407 1.807 1.00 57.53 414 ASN A C 1
ATOM 3182 O O . ASN A 1 414 ? -17.857 7.393 1.305 1.00 57.53 414 ASN A O 1
ATOM 3186 N N . LEU A 1 415 ? -16.824 9.360 1.065 1.00 61.97 415 LEU A N 1
ATOM 3187 C CA . LEU A 1 415 ? -16.685 9.262 -0.385 1.00 61.97 415 LEU A CA 1
ATOM 3188 C C . LEU A 1 415 ? -15.718 8.136 -0.782 1.00 61.97 415 LEU A C 1
ATOM 3190 O O . LEU A 1 415 ? -15.969 7.382 -1.716 1.00 61.97 415 LEU A O 1
ATOM 3194 N N . ALA A 1 416 ? -14.620 7.976 -0.045 1.00 59.91 416 ALA A N 1
ATOM 3195 C CA . ALA A 1 416 ? -13.709 6.858 -0.240 1.00 59.91 416 ALA A CA 1
ATOM 3196 C C . ALA A 1 416 ? -14.437 5.525 -0.002 1.00 59.91 416 ALA A C 1
ATOM 3198 O O . ALA A 1 416 ? -14.319 4.625 -0.826 1.00 59.91 416 ALA A O 1
ATOM 3199 N N . LEU A 1 417 ? -15.254 5.430 1.054 1.00 56.59 417 LEU A N 1
ATOM 3200 C CA . LEU A 1 417 ? -16.137 4.289 1.331 1.00 56.59 417 LEU A CA 1
ATOM 3201 C C . LEU A 1 417 ? -17.253 4.101 0.292 1.00 56.59 417 LEU A C 1
ATOM 3203 O O . LEU A 1 417 ? -17.729 2.979 0.095 1.00 56.59 417 LEU A O 1
ATOM 3207 N N . SER A 1 418 ? -17.695 5.166 -0.382 1.00 51.09 418 SER A N 1
ATOM 3208 C CA . SER A 1 418 ? -18.718 5.089 -1.431 1.00 51.09 418 SER A CA 1
ATOM 3209 C C . SER A 1 418 ? -18.176 4.554 -2.753 1.00 51.09 418 SER A C 1
ATOM 3211 O O . SER A 1 418 ? -18.879 3.828 -3.451 1.00 51.09 418 SER A O 1
ATOM 3213 N N . LEU A 1 419 ? -16.904 4.834 -3.028 1.00 54.53 419 LEU A N 1
ATOM 3214 C CA . LEU A 1 419 ? -16.138 4.375 -4.186 1.00 54.53 419 LEU A CA 1
ATOM 3215 C C . LEU A 1 419 ? -15.601 2.940 -4.070 1.00 54.53 419 LEU A C 1
ATOM 3217 O O . LEU A 1 419 ? -15.029 2.411 -5.024 1.00 54.53 419 LEU A O 1
ATOM 3221 N N . MET A 1 420 ? -15.744 2.311 -2.906 1.00 57.91 420 MET A N 1
ATOM 3222 C CA . MET A 1 420 ? -15.253 0.958 -2.641 1.00 57.91 420 MET A CA 1
ATOM 3223 C C . MET A 1 420 ? -16.254 -0.100 -3.119 1.00 57.91 420 MET A C 1
ATOM 3225 O O . MET A 1 420 ? -17.452 0.058 -2.902 1.00 57.91 420 MET A O 1
ATOM 3229 N N . ARG A 1 421 ? -15.727 -1.161 -3.766 1.00 48.44 421 ARG A N 1
ATOM 3230 C CA . ARG A 1 421 ? -16.409 -2.350 -4.335 1.00 48.44 421 ARG A CA 1
ATOM 3231 C C . ARG A 1 421 ? -17.941 -2.298 -4.203 1.00 48.44 421 ARG A C 1
ATOM 3233 O O . ARG A 1 421 ? -18.520 -2.827 -3.253 1.00 48.44 421 ARG A O 1
ATOM 3240 N N . SER A 1 422 ? -18.590 -1.653 -5.172 1.00 41.94 422 SER A N 1
ATOM 3241 C CA . SER A 1 422 ? -20.010 -1.875 -5.429 1.00 41.94 422 SER A CA 1
ATOM 3242 C C . SER A 1 422 ? -20.210 -3.332 -5.858 1.00 41.94 422 SER A C 1
ATOM 3244 O O . SER A 1 422 ? -19.293 -3.956 -6.393 1.00 41.94 422 SER A O 1
ATOM 3246 N N . GLN A 1 423 ? -21.377 -3.875 -5.508 1.00 37.19 423 GLN A N 1
ATOM 3247 C CA . GLN A 1 423 ? -21.770 -5.284 -5.624 1.00 37.19 423 GLN A CA 1
ATOM 3248 C C . GLN A 1 423 ? -21.251 -5.983 -6.898 1.00 37.19 423 GLN A C 1
ATOM 3250 O O . GLN A 1 423 ? -21.211 -5.350 -7.954 1.00 37.19 423 GLN A O 1
ATOM 3255 N N . PRO A 1 424 ? -20.885 -7.278 -6.835 1.00 38.38 424 PRO A N 1
ATOM 3256 C CA . PRO A 1 424 ? -20.666 -8.054 -8.049 1.00 38.38 424 PRO A CA 1
ATOM 3257 C C . PRO A 1 424 ? -21.984 -8.150 -8.834 1.00 38.38 424 PRO A C 1
ATOM 3259 O O . PRO A 1 424 ? -23.041 -8.332 -8.224 1.00 38.38 424 PRO A O 1
ATOM 3262 N N . GLU A 1 425 ? -21.904 -7.996 -10.160 1.00 32.94 425 GLU A N 1
ATOM 3263 C CA . GLU A 1 425 ? -22.969 -8.431 -11.079 1.00 32.94 425 GLU A CA 1
ATOM 3264 C C . GLU A 1 425 ? -23.208 -9.941 -10.979 1.00 32.94 425 GLU A C 1
ATOM 3266 O O . GLU A 1 425 ? -22.214 -10.689 -10.794 1.00 32.94 425 GLU A O 1
#

Foldseek 3Di:
DDDDDDDDDDDPDPPPPVVVVVVVVVVVVVVVVVPPDDDDDDDDDDDDDDDDDDDDDDPDDPPPPPDVVVVVVVVVLVVLVVLLVVLVPDPPLLVSLLSLLVSLLVCCVPDVPVSVVSLVVSLVSLLPDDQPDDPPDDPVSLVVLLVSLLSSLVSNVSSLVSVCVPPVPVSVVSVVVSVVVLVVVQVPPPPPAWDALSNLSNLQSNLLVCCQPDVPVSLVSLLNSLRGLARHPCNLSSLVSSCVRPVVSSLVSLVSNLVSCVVNQLFDDLVLVSSQLSQAALQLDGDPPDDLVSLVSNLVSLLVSLVSLLVVLVVDDDDPVSLVRLLNSLLCCVQHSQVNCVVNPVVCNVSSVVSSVSSVVSHDPVSVVLSVVLNVVSVVVVVPPDDDDPPLVVQLVVLVPDPDVVSSVSSVSVSVSVPRDDDDD

Sequence (425 aa):
MLITTQHFVRKQHAGGVRTQAKYMKLFLSSLFLTLLLPASAFPAQEPQASPSSQSKTAKAKPTDQPDPAAKNKEESIARLFGLVNELKSEPNTVAAGLLQSEIADVLWRFDEAGARVIFRLAFDSVRQMKTESSSSLDAEAKNQALREARRRASAIKTILNRYGLHDGKGAETWLQDFENDQLAEQKDATKSSRMSVAQAELITEMATALAPKNAKEAQRLGALALTAESIPPSFTRLLMALHSADKALGDGLFRQALLAMRANGLKYDFALVSLTNYDFFADGRMAPGISIGDVSLITQYFVDAASAHSAMLRNGALTSDEQVSLGSLYSFLNSRALPIVALYAPDKLTLLQTNLAEMSRGLTSDQRQQAETFASLDQQRSEAGNGKDADLDTQIRRVEQQRNPATRDVLFQNLALSLMRSQPE

Radius of gyration: 30.26 Å; chains: 1; bounding box: 65×86×109 Å

pLDDT: mean 74.65, std 21.18, range [25.44, 97.44]

Secondary structure (DSSP, 8-state):
--------S--SSSSHHHHHHHHHHHHHHHHHHSS--------------------------------HHHHHHHHHHHHHHHHHHHHTT-S-HHHHHHHHHHHHHHHTTT-HHHHHHHHHHHHHHHHT------TT--HHHHHHHHHHHHHHHHHHHHHHHHHHTT-HHHHHHHHHHHHHHHHHHHHHS-TT-PBPHHHHHHHHHHHHHHTTT-HHHHHHHHHHHTTBSS--TTHHHHHHHHHHH-HHHHHHHHHHHHHHHHHTTS---HHHHHHHHHHB-TTSPBPTT--HHHHHHHHHHHHHHHHHHHHHHHHSPPPHHHHHHHHHHHHHIIIIIHHHHHHH-GGGHHHHHHHHHHHHHT--HHHHHHHHHHHHHHHHHHHSTT-----HHHHHHHHHT-S-HHHHHHHHHHHHHHSS-----